Protein AF-A0AAN8EN73-F1 (afdb_monomer_lite)

Secondary structure (DSSP, 8-state):
-EEEE-S-TT----S-SSS-EEEE---TTS-HHHHHHHHTHHHHS-TT-THHHHHHHHHHHHHHHHHHHHHHH-HHHHHHHHHT--S-EEEESSS-HHHHHHHHHT---EEEEESSSPPHHHHHHHT----TTT---TT----S---HHHHHHHHHHHHHHHHHHHHHHHHHHHHHHHHHGGGPPPHHHHHHT-S-EEE---GGGS------TTEEE-TTTT-PPPPPPPHHHHHHHTTSS-EEEE--TTTS-GGGS-HHHHHHHHHHHHT-TT-EEEE----SSHHHHH-PPP--TTHHHHSHHHHHHHHHHHH-HHHHHHHHHHHHHHHT-SS-HHHHHHHHHHHHHHH---GGGS-GGGGS-HHHHTTHHHHHHHHHHHHHHHHHHHHHHHHHHHHHHHGGGS---

Radius of gyration: 27.82 Å; chains: 1; bounding box: 95×46×91 Å

InterPro domains:
  IPR002213 UDP-glucuronosyl/UDP-glucosyltransferase [PF00201] (57-254)
  IPR002213 UDP-glucuronosyl/UDP-glucosyltransferase [PF00201] (291-402)
  IPR050271 UDP-glycosyltransferase [PTHR48043] (38-275)

Organism: Trichostrongylus colubriformis (NCBI:txid6319)

pLDDT: mean 83.69, std 13.77, range [26.59, 97.12]

Structure (mmCIF, N/CA/C/O backbone):
data_AF-A0AAN8EN73-F1
#
_entry.id   AF-A0AAN8EN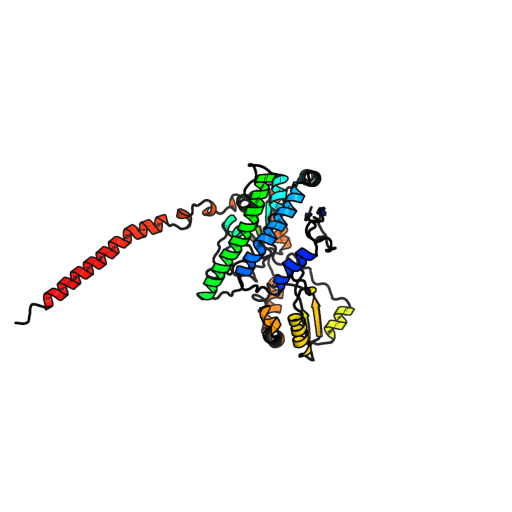73-F1
#
loop_
_atom_site.group_PDB
_atom_site.id
_atom_site.type_symbol
_atom_site.label_atom_id
_atom_site.label_alt_id
_atom_site.label_comp_id
_atom_site.label_asym_id
_atom_site.label_entity_id
_atom_site.label_seq_id
_atom_site.pdbx_PDB_ins_code
_atom_site.Cartn_x
_atom_site.Cartn_y
_atom_site.Cartn_z
_atom_site.occupancy
_atom_site.B_iso_or_equiv
_atom_site.auth_seq_id
_atom_site.auth_comp_id
_atom_site.auth_asym_id
_atom_site.auth_atom_id
_atom_site.pdbx_PDB_model_num
ATOM 1 N N . VAL A 1 1 ? -21.577 -3.015 -6.315 1.00 92.12 1 VAL A N 1
ATOM 2 C CA . VAL A 1 1 ? -21.619 -1.679 -6.966 1.00 92.12 1 VAL A CA 1
ATOM 3 C C . VAL A 1 1 ? -20.257 -1.025 -6.791 1.00 92.12 1 VAL A C 1
ATOM 5 O O . VAL A 1 1 ? -19.599 -1.337 -5.809 1.00 92.12 1 VAL A O 1
ATOM 8 N N . THR A 1 2 ? -19.805 -0.181 -7.719 1.00 93.00 2 THR A N 1
ATOM 9 C CA . THR A 1 2 ? -18.549 0.577 -7.584 1.00 93.00 2 THR A CA 1
ATOM 10 C C . THR A 1 2 ? -18.847 2.066 -7.656 1.00 93.00 2 THR A C 1
ATOM 12 O O . THR A 1 2 ? -19.291 2.544 -8.697 1.00 93.00 2 THR A O 1
ATOM 15 N N . LEU A 1 3 ? -18.600 2.787 -6.563 1.00 92.56 3 LEU A N 1
ATOM 16 C CA . LEU A 1 3 ? -18.582 4.246 -6.571 1.00 92.56 3 LEU A CA 1
ATOM 17 C C . LEU A 1 3 ? -17.258 4.713 -7.178 1.00 92.56 3 LEU A C 1
ATOM 19 O O . LEU A 1 3 ? -16.193 4.314 -6.710 1.00 92.56 3 LEU A O 1
ATOM 23 N N . GLN A 1 4 ? -17.325 5.541 -8.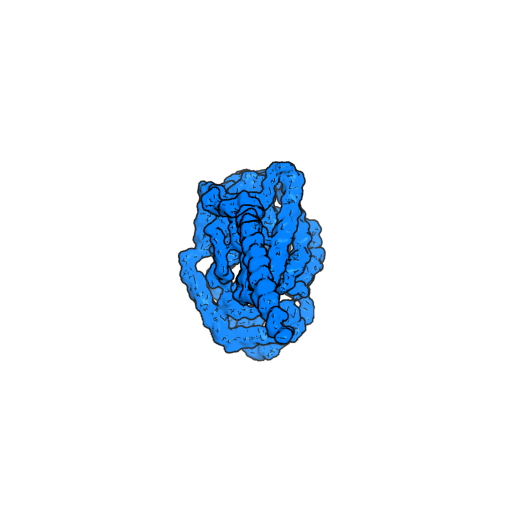215 1.00 89.31 4 GLN A N 1
ATOM 24 C CA . GLN A 1 4 ? -16.145 6.055 -8.902 1.00 89.31 4 GLN A CA 1
ATOM 25 C C . GLN A 1 4 ? -16.243 7.581 -9.056 1.00 89.31 4 GLN A C 1
ATOM 27 O O . GLN A 1 4 ? -16.896 8.069 -9.982 1.00 89.31 4 GLN A O 1
ATOM 32 N N . PRO A 1 5 ? -15.574 8.345 -8.179 1.00 85.88 5 PRO A N 1
ATOM 33 C CA . PRO A 1 5 ? -15.431 9.786 -8.343 1.00 85.88 5 PRO A CA 1
ATOM 34 C C . PRO A 1 5 ? -14.629 10.101 -9.619 1.00 85.88 5 PRO A C 1
ATOM 36 O O . PRO A 1 5 ? -13.546 9.552 -9.843 1.00 85.88 5 PRO A O 1
ATOM 39 N N . VAL A 1 6 ? -15.150 10.976 -10.481 1.00 80.88 6 VAL A N 1
ATOM 40 C CA . VAL A 1 6 ? -14.504 11.360 -11.743 1.00 80.88 6 VAL A CA 1
ATOM 41 C C . VAL A 1 6 ? -13.543 12.518 -11.482 1.00 80.88 6 VAL A C 1
ATOM 43 O O . VAL A 1 6 ? -13.940 13.678 -11.415 1.00 80.88 6 VAL A O 1
ATOM 46 N N . ILE A 1 7 ? -12.258 12.189 -11.345 1.00 72.94 7 ILE A N 1
ATOM 47 C CA . ILE A 1 7 ? -11.173 13.172 -11.164 1.00 72.94 7 ILE A CA 1
ATOM 48 C C . ILE A 1 7 ? -10.628 13.647 -12.520 1.00 72.94 7 ILE A C 1
ATOM 50 O O . ILE A 1 7 ? -10.293 14.815 -12.692 1.00 72.94 7 ILE A O 1
ATOM 54 N N . ASP A 1 8 ? -10.534 12.745 -13.501 1.00 73.44 8 ASP A N 1
ATOM 55 C CA . ASP A 1 8 ? -10.052 13.056 -14.848 1.00 73.44 8 ASP A CA 1
ATOM 56 C C . ASP A 1 8 ? -11.089 12.648 -15.899 1.00 73.44 8 ASP A C 1
ATOM 58 O O . ASP A 1 8 ? -11.169 11.465 -16.245 1.00 73.44 8 ASP A O 1
ATOM 62 N N . PRO A 1 9 ? -11.860 13.599 -16.450 1.0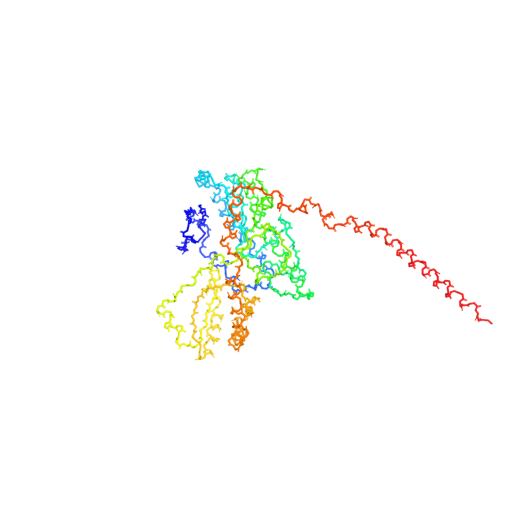0 72.38 9 PRO A N 1
ATOM 63 C CA . PRO A 1 9 ? -12.876 13.281 -17.446 1.00 72.38 9 PRO A CA 1
ATOM 64 C C . PRO A 1 9 ? -12.281 12.798 -18.779 1.00 72.38 9 PRO A C 1
ATOM 66 O O . PRO A 1 9 ? -13.015 12.291 -19.621 1.00 72.38 9 PRO A O 1
ATOM 69 N N . SER A 1 10 ? -10.965 12.931 -19.006 1.00 73.38 10 SER A N 1
ATOM 70 C CA . SER A 1 10 ? -10.326 12.440 -20.235 1.00 73.38 10 SER A CA 1
ATOM 71 C C . SER A 1 10 ? -10.054 10.933 -20.235 1.00 73.38 10 SER A C 1
ATOM 73 O O . SER A 1 10 ? -9.731 10.363 -21.280 1.00 73.38 10 SER A O 1
ATOM 75 N N . LEU A 1 11 ? -10.205 10.265 -19.089 1.00 72.00 11 LEU A N 1
ATOM 76 C CA . LEU A 1 11 ? -10.076 8.817 -18.990 1.00 72.00 11 LEU A CA 1
ATOM 77 C C . LEU A 1 11 ? -11.394 8.139 -19.388 1.00 72.00 11 LEU A C 1
ATOM 79 O O . LEU A 1 11 ? -12.349 8.105 -18.625 1.00 72.00 11 LEU A O 1
ATOM 83 N N . ALA A 1 12 ? -11.420 7.528 -20.574 1.00 70.31 12 ALA A N 1
ATOM 84 C CA . ALA A 1 12 ? -12.607 6.862 -21.127 1.00 70.31 12 ALA A CA 1
ATOM 85 C C . ALA A 1 12 ? -12.918 5.472 -20.523 1.00 70.31 12 ALA A C 1
ATOM 87 O O . ALA A 1 12 ? -13.807 4.773 -21.003 1.00 70.31 12 ALA A O 1
ATOM 88 N N . THR A 1 13 ? -12.164 5.024 -19.516 1.00 77.94 13 THR A N 1
ATOM 89 C CA . THR A 1 13 ? -12.342 3.705 -18.892 1.00 77.94 13 THR A CA 1
ATOM 90 C C . THR A 1 13 ? -12.980 3.833 -17.515 1.00 77.94 13 THR A C 1
ATOM 92 O O . THR A 1 13 ? -12.572 4.657 -16.700 1.00 77.94 13 THR A O 1
ATOM 95 N N . ASN A 1 14 ? -13.948 2.967 -17.231 1.00 77.56 14 ASN A N 1
ATOM 96 C CA . ASN A 1 14 ? -14.541 2.803 -15.903 1.00 77.56 14 ASN A CA 1
ATOM 97 C C . ASN A 1 14 ? -13.762 1.796 -15.028 1.00 77.56 14 ASN A C 1
ATOM 99 O O . ASN A 1 14 ? -14.129 1.553 -13.884 1.00 77.56 14 ASN A O 1
ATOM 103 N N . GLY A 1 15 ? -12.699 1.177 -15.563 1.00 79.44 15 GLY A N 1
ATOM 104 C CA . GLY A 1 15 ? -11.814 0.269 -14.827 1.00 79.44 15 GLY A CA 1
ATOM 105 C C . GLY A 1 15 ? -12.417 -1.088 -14.439 1.00 79.44 15 GLY A C 1
ATOM 106 O O . GLY A 1 15 ? -11.737 -1.876 -13.788 1.00 79.44 15 GLY A O 1
ATOM 107 N N . THR A 1 16 ? -13.656 -1.401 -14.837 1.00 84.00 16 THR A N 1
ATOM 108 C CA . THR A 1 16 ? -14.363 -2.625 -14.425 1.00 84.00 16 THR A CA 1
ATOM 109 C C . THR A 1 16 ? -15.296 -3.145 -15.515 1.00 84.00 16 THR A C 1
ATOM 111 O O . THR A 1 16 ? -15.926 -2.390 -16.247 1.00 84.00 16 THR A O 1
ATOM 114 N N . THR A 1 17 ? -15.403 -4.470 -15.612 1.00 83.56 17 THR A N 1
ATOM 115 C CA . THR A 1 17 ? -16.359 -5.164 -16.498 1.00 83.56 17 THR A CA 1
ATOM 116 C C . THR A 1 17 ? -17.428 -5.935 -15.729 1.00 83.56 17 THR A C 1
ATOM 118 O O . THR A 1 17 ? -18.342 -6.479 -16.338 1.00 83.56 17 THR A O 1
ATOM 121 N N . LYS A 1 18 ? -17.306 -6.014 -14.397 1.00 85.88 18 LYS A N 1
ATOM 122 C CA . LYS A 1 18 ? -18.127 -6.893 -13.551 1.00 85.88 18 LYS A CA 1
ATOM 123 C C . LYS A 1 18 ? -19.081 -6.147 -12.627 1.00 85.88 18 LYS A C 1
ATOM 125 O O . LYS A 1 18 ? -20.060 -6.734 -12.184 1.00 85.88 18 LYS A O 1
ATOM 130 N N . SER A 1 19 ? -18.796 -4.889 -12.293 1.00 90.00 19 SER A N 1
ATOM 131 C CA . SER A 1 19 ? -19.612 -4.125 -11.348 1.00 90.00 19 SER A CA 1
ATOM 132 C C . SER A 1 19 ? -20.453 -3.067 -12.053 1.00 90.00 19 SER A C 1
ATOM 134 O O . SER A 1 19 ? -20.006 -2.418 -12.997 1.00 90.00 19 SER A O 1
ATOM 136 N N . ARG A 1 20 ? -21.676 -2.856 -11.550 1.00 92.50 20 ARG A N 1
ATOM 137 C CA . ARG A 1 20 ? -22.440 -1.640 -11.846 1.00 92.50 20 ARG A CA 1
ATOM 138 C C . ARG A 1 20 ? -21.713 -0.450 -11.230 1.00 92.50 20 ARG A C 1
ATOM 140 O O . ARG A 1 20 ? -21.440 -0.461 -10.026 1.00 92.50 20 ARG A O 1
ATOM 147 N N . VAL A 1 21 ? -21.421 0.547 -12.056 1.00 91.19 21 VAL A N 1
ATOM 148 C CA . VAL A 1 21 ? -20.656 1.735 -11.671 1.00 91.19 21 VAL A CA 1
ATOM 149 C C . VAL A 1 21 ? -21.606 2.897 -11.407 1.00 91.19 21 VAL A C 1
ATOM 151 O O . VAL A 1 21 ? -22.506 3.151 -12.204 1.00 91.19 21 VAL A O 1
ATOM 154 N N . ILE A 1 22 ? -21.388 3.598 -10.299 1.00 89.69 22 ILE A N 1
ATOM 155 C CA . ILE A 1 22 ? -21.974 4.906 -10.010 1.00 89.69 22 ILE A CA 1
ATOM 156 C C . ILE A 1 22 ? -20.836 5.911 -10.171 1.00 89.69 22 ILE A C 1
ATOM 158 O O . ILE A 1 22 ? -19.957 6.000 -9.314 1.00 89.69 22 ILE A O 1
ATOM 162 N N . GLN A 1 23 ? -20.806 6.600 -11.310 1.00 86.06 23 GLN A N 1
ATOM 163 C CA . GLN A 1 23 ? -19.838 7.665 -11.554 1.00 86.06 23 GLN A CA 1
ATOM 164 C C . GLN A 1 23 ? -20.419 8.995 -11.086 1.00 86.06 23 GLN A C 1
ATOM 166 O O . GLN A 1 23 ? -21.570 9.301 -11.388 1.00 86.06 23 GLN A O 1
ATOM 171 N N . HIS A 1 24 ? -19.624 9.774 -10.358 1.00 81.69 24 HIS A N 1
ATOM 172 C CA . HIS A 1 24 ? -20.026 11.092 -9.876 1.00 81.69 24 HIS A CA 1
ATOM 173 C C . HIS A 1 24 ? -18.900 12.104 -10.114 1.00 81.69 24 HIS A C 1
ATOM 175 O O . HIS A 1 24 ? -17.740 11.810 -9.825 1.00 81.69 24 HIS A O 1
ATOM 181 N N . GLY A 1 25 ? -19.226 13.262 -10.689 1.00 75.75 25 GLY A N 1
ATOM 182 C CA . GLY A 1 25 ? -18.271 14.247 -11.211 1.00 75.75 25 GLY A CA 1
ATOM 183 C C . GLY A 1 25 ? -18.455 14.502 -12.720 1.00 75.75 25 GLY A C 1
ATOM 184 O O . GLY A 1 25 ? -19.419 14.011 -13.309 1.00 75.75 25 GLY A O 1
ATOM 185 N N . PRO A 1 26 ? -17.547 15.252 -13.374 1.00 67.50 26 PRO A N 1
ATOM 186 C CA . PRO A 1 26 ? -16.246 15.690 -12.872 1.00 67.50 26 PRO A CA 1
ATOM 187 C C . PRO A 1 26 ? -16.331 16.836 -11.860 1.00 67.50 26 PRO A C 1
ATOM 189 O O . PRO A 1 26 ? -17.122 17.760 -12.021 1.00 67.50 26 PRO A O 1
ATOM 192 N N . PHE A 1 27 ? -15.468 16.807 -10.846 1.00 67.31 27 PHE A N 1
ATOM 193 C CA . PHE A 1 27 ? -15.299 17.924 -9.912 1.00 67.31 27 PHE A CA 1
ATOM 194 C C . PHE A 1 27 ? -14.371 18.955 -10.570 1.00 67.31 27 PHE A C 1
ATOM 196 O O . PHE A 1 27 ? -13.152 18.791 -10.611 1.00 67.31 27 PHE A O 1
ATOM 203 N N . SER A 1 28 ? -14.962 19.961 -11.213 1.00 51.81 28 SER A N 1
ATOM 204 C CA . SER A 1 28 ? -14.321 20.827 -12.215 1.00 51.81 28 SER A CA 1
ATOM 205 C C . SER A 1 28 ? -13.291 21.841 -11.694 1.00 51.81 28 SER A C 1
ATOM 207 O O . SER A 1 28 ? -12.748 22.595 -12.497 1.00 51.81 28 SER A O 1
ATOM 209 N N . ASP A 1 29 ? -12.970 21.867 -10.400 1.00 51.47 29 ASP A N 1
ATOM 210 C CA . ASP A 1 29 ? -12.167 22.950 -9.802 1.00 51.47 29 ASP A CA 1
ATOM 211 C C . ASP A 1 29 ? -10.642 22.830 -9.979 1.00 51.47 29 ASP A C 1
ATOM 213 O O . ASP A 1 29 ? -9.888 23.680 -9.506 1.00 51.47 29 ASP A O 1
ATOM 217 N N . SER A 1 30 ? -10.143 21.827 -10.711 1.00 45.41 30 SER A N 1
ATOM 218 C CA . SER A 1 30 ? -8.726 21.765 -11.094 1.00 45.41 30 SER A CA 1
ATOM 219 C C . SER A 1 30 ? -8.570 21.923 -12.603 1.00 45.41 30 SER A C 1
ATOM 221 O O . SER A 1 30 ? -8.766 20.995 -13.389 1.00 45.41 30 SER A O 1
ATOM 223 N N . SER A 1 31 ? -8.207 23.132 -13.035 1.00 41.72 31 SER A N 1
ATOM 224 C CA . SER A 1 31 ? -7.817 23.358 -14.424 1.00 41.72 31 SER A CA 1
ATOM 225 C C . SER A 1 31 ? -6.715 22.356 -14.806 1.00 41.72 31 SER A C 1
ATOM 227 O O . SER A 1 31 ? -5.767 22.121 -14.054 1.00 41.72 31 SER A O 1
ATOM 229 N N . ARG A 1 32 ? -6.824 21.744 -15.987 1.00 48.56 32 ARG A N 1
ATOM 230 C CA . ARG A 1 32 ? -5.854 20.766 -16.520 1.00 48.56 32 ARG A CA 1
ATOM 231 C C . ARG A 1 32 ? -4.403 21.289 -16.490 1.00 48.56 32 ARG A C 1
ATOM 233 O O . ARG A 1 32 ? -3.459 20.507 -16.439 1.00 48.56 32 ARG A O 1
ATOM 240 N N . THR A 1 33 ? -4.246 22.612 -16.513 1.00 45.00 33 THR A N 1
ATOM 241 C CA . THR A 1 33 ? -3.004 23.381 -16.379 1.00 45.00 33 THR A CA 1
ATOM 242 C C . THR A 1 33 ? -2.373 23.299 -14.988 1.00 45.00 33 THR A C 1
ATOM 244 O O . THR A 1 33 ? -1.202 22.937 -14.916 1.00 45.00 33 THR A O 1
ATOM 247 N N . THR A 1 34 ? -3.125 23.519 -13.900 1.00 48.88 34 THR A N 1
ATOM 248 C CA . THR A 1 34 ? -2.594 23.381 -12.526 1.00 48.88 34 THR A CA 1
ATOM 249 C C . THR A 1 34 ? -2.116 21.952 -12.273 1.00 48.88 34 THR A C 1
ATOM 251 O O . THR A 1 34 ? -0.984 21.739 -11.853 1.00 48.88 34 THR A O 1
ATOM 254 N N . ARG A 1 35 ? -2.903 20.953 -12.699 1.00 58.97 35 ARG A N 1
ATOM 255 C CA . ARG A 1 35 ? -2.526 19.537 -12.572 1.00 58.97 35 ARG A CA 1
ATOM 256 C C . ARG A 1 35 ? -1.270 19.169 -13.370 1.00 58.97 35 ARG A C 1
ATOM 258 O O . ARG A 1 35 ? -0.511 18.312 -12.938 1.00 58.97 35 ARG A O 1
ATOM 265 N N . ASN A 1 36 ? -1.033 19.774 -14.534 1.00 60.25 36 ASN A N 1
ATOM 266 C CA . ASN A 1 36 ? 0.176 19.492 -15.313 1.00 60.25 36 ASN A CA 1
ATOM 267 C C . ASN A 1 36 ? 1.429 20.100 -14.674 1.00 60.25 36 ASN A C 1
ATOM 269 O O . ASN A 1 36 ? 2.474 19.448 -14.684 1.00 60.25 36 ASN A O 1
ATOM 273 N N . ASP A 1 37 ? 1.334 21.307 -14.114 1.00 62.38 37 ASP A N 1
ATOM 274 C CA . ASP A 1 37 ? 2.450 21.946 -13.413 1.00 62.38 37 ASP A CA 1
ATOM 275 C C . ASP A 1 37 ? 2.797 21.214 -12.111 1.00 62.38 37 ASP A C 1
ATOM 277 O O . ASP A 1 37 ? 3.972 20.913 -11.889 1.00 62.38 37 ASP A O 1
ATOM 281 N N . ASP A 1 38 ? 1.791 20.779 -11.348 1.00 65.56 38 ASP A N 1
ATOM 282 C CA . ASP A 1 38 ? 1.969 19.967 -10.135 1.00 65.56 38 ASP A CA 1
ATOM 283 C C . ASP A 1 38 ? 2.585 18.584 -10.422 1.00 65.56 38 ASP A C 1
ATOM 285 O O . ASP A 1 38 ? 3.206 17.966 -9.555 1.00 65.56 38 ASP A O 1
ATOM 289 N N . MET A 1 39 ? 2.445 18.079 -11.656 1.00 71.50 39 MET A N 1
ATOM 290 C CA . MET A 1 39 ? 2.960 16.769 -12.075 1.00 71.50 39 MET A CA 1
ATOM 291 C C . MET A 1 39 ? 4.323 16.828 -12.777 1.00 71.50 39 MET A C 1
ATOM 293 O O . MET A 1 39 ? 4.965 15.785 -12.919 1.00 71.50 39 MET A O 1
ATOM 297 N N . LYS A 1 40 ? 4.829 18.008 -13.166 1.00 72.00 40 LYS A N 1
ATOM 298 C CA . LYS A 1 40 ? 6.200 18.163 -13.703 1.00 72.00 40 LYS A CA 1
ATOM 299 C C . LYS A 1 40 ? 7.286 17.613 -12.760 1.00 72.00 40 LYS A C 1
ATOM 301 O O . LYS A 1 40 ? 8.171 16.908 -13.260 1.00 72.00 40 LYS A O 1
ATOM 306 N N . PRO A 1 41 ? 7.216 17.828 -11.428 1.00 79.75 41 PRO A N 1
ATOM 307 C CA . PRO A 1 41 ? 8.167 17.253 -10.479 1.00 79.75 41 PRO A CA 1
ATOM 308 C C . PRO A 1 41 ? 8.279 15.726 -10.550 1.00 79.75 41 PRO A C 1
ATOM 310 O O . PRO A 1 41 ? 9.324 15.174 -10.227 1.00 79.75 41 PRO A O 1
ATOM 313 N N . ILE A 1 42 ? 7.272 15.001 -11.055 1.00 80.25 42 ILE A N 1
ATOM 314 C CA . ILE A 1 42 ? 7.355 13.537 -11.187 1.00 80.25 42 ILE A CA 1
ATOM 315 C C . ILE A 1 42 ? 8.557 13.104 -12.030 1.00 80.25 42 ILE A C 1
ATOM 317 O O . ILE A 1 42 ? 9.115 12.041 -11.767 1.00 80.25 42 ILE A O 1
ATOM 321 N N . TRP A 1 43 ? 8.991 13.881 -13.023 1.00 82.75 43 TRP A N 1
ATOM 322 C CA . TRP A 1 43 ? 10.143 13.512 -13.853 1.00 82.75 43 TRP A CA 1
ATOM 323 C C . TRP A 1 43 ? 11.488 13.929 -13.265 1.00 82.75 43 TRP A C 1
ATOM 325 O O . TRP A 1 43 ? 12.494 13.276 -13.539 1.00 82.75 43 TRP A O 1
ATOM 335 N N . THR A 1 44 ? 11.512 14.986 -12.460 1.00 81.06 44 THR A N 1
ATOM 336 C CA . THR A 1 44 ? 12.745 15.591 -11.941 1.00 81.06 44 THR A CA 1
ATOM 337 C C . THR A 1 44 ? 13.048 15.186 -10.502 1.00 81.06 44 THR A C 1
ATOM 339 O O . THR A 1 44 ? 14.202 15.233 -10.084 1.00 81.06 44 THR A O 1
ATOM 342 N N . THR A 1 45 ? 12.049 14.716 -9.760 1.00 78.69 45 THR A N 1
ATOM 343 C CA . THR A 1 45 ? 12.189 14.273 -8.376 1.00 78.69 45 THR A CA 1
ATOM 344 C C . THR A 1 45 ? 12.591 12.794 -8.302 1.00 78.69 45 THR A C 1
ATOM 346 O O . THR A 1 45 ? 11.968 11.902 -8.904 1.00 78.69 45 THR A O 1
ATOM 349 N N . GLY A 1 46 ? 13.659 12.527 -7.545 1.00 72.19 46 GLY A N 1
ATOM 350 C CA . GLY A 1 46 ? 14.211 11.190 -7.332 1.00 72.19 46 GLY A CA 1
ATOM 351 C C . GLY A 1 46 ? 13.344 10.346 -6.396 1.00 72.19 46 GLY A C 1
ATOM 352 O O . GLY A 1 46 ? 13.027 10.766 -5.284 1.00 72.19 46 GLY A O 1
ATOM 353 N N . ALA A 1 47 ? 12.985 9.137 -6.835 1.00 69.81 47 ALA A N 1
ATOM 354 C CA . ALA A 1 47 ? 12.206 8.190 -6.030 1.00 69.81 47 ALA A CA 1
ATOM 355 C C . ALA A 1 47 ? 12.995 7.628 -4.829 1.00 69.81 47 ALA A C 1
ATOM 357 O O . ALA A 1 47 ? 12.388 7.199 -3.859 1.00 69.81 47 ALA A O 1
ATOM 358 N N . ALA A 1 48 ? 14.330 7.679 -4.877 1.00 70.69 48 ALA A N 1
ATOM 359 C CA . ALA A 1 48 ? 15.211 7.260 -3.787 1.00 70.69 48 ALA A CA 1
ATOM 360 C C . ALA A 1 48 ? 15.363 8.315 -2.669 1.00 70.69 48 ALA A C 1
ATOM 362 O O . ALA A 1 48 ? 16.017 8.051 -1.665 1.00 70.69 48 ALA A O 1
ATOM 363 N N . ASN A 1 49 ? 14.758 9.502 -2.811 1.00 80.69 49 ASN A N 1
ATOM 364 C CA . ASN A 1 49 ? 14.771 10.524 -1.766 1.00 80.69 49 ASN A CA 1
ATOM 365 C C . ASN A 1 49 ? 13.459 10.476 -0.949 1.00 80.69 49 ASN A C 1
ATOM 367 O O . ASN A 1 49 ? 12.397 10.740 -1.515 1.00 80.69 49 ASN A O 1
ATOM 371 N N . PRO A 1 50 ? 13.498 10.205 0.370 1.00 80.25 50 PRO A N 1
ATOM 372 C CA . PRO A 1 50 ? 12.295 10.154 1.205 1.00 80.25 50 PRO A CA 1
ATOM 373 C C . PRO A 1 50 ? 11.556 11.501 1.292 1.00 80.25 50 PRO A C 1
ATOM 375 O O . PRO A 1 50 ? 10.331 11.519 1.412 1.00 80.25 50 PRO A O 1
ATOM 378 N N . MET A 1 51 ? 12.252 12.635 1.142 1.00 83.50 51 MET A N 1
ATOM 379 C CA . MET A 1 51 ? 11.619 13.964 1.119 1.00 83.50 51 MET A CA 1
ATOM 380 C C . MET A 1 51 ? 10.690 14.148 -0.081 1.00 83.50 51 MET A C 1
ATOM 382 O O . MET A 1 51 ? 9.749 14.936 -0.022 1.00 83.50 51 MET A O 1
ATOM 386 N N . SER A 1 52 ? 10.912 13.392 -1.156 1.00 80.25 52 SER A N 1
ATOM 387 C CA . SER A 1 52 ? 10.036 13.383 -2.323 1.00 80.25 52 SER A CA 1
ATOM 388 C C . SER A 1 52 ? 8.609 12.992 -1.965 1.00 80.25 52 SER A C 1
ATOM 390 O O . SER A 1 52 ? 7.679 13.579 -2.501 1.00 80.25 52 SER A O 1
ATOM 392 N N . ILE A 1 53 ? 8.430 12.045 -1.039 1.00 79.19 53 ILE A N 1
ATOM 393 C CA . ILE A 1 53 ? 7.112 11.584 -0.580 1.00 79.19 53 ILE A CA 1
ATOM 394 C C . ILE A 1 53 ? 6.409 12.707 0.190 1.00 79.19 53 ILE A C 1
ATOM 396 O O . ILE A 1 53 ? 5.245 13.005 -0.065 1.00 79.19 53 ILE A O 1
ATOM 400 N N . VAL A 1 54 ? 7.149 13.368 1.085 1.00 83.81 54 VAL A N 1
ATOM 401 C CA . VAL A 1 54 ? 6.664 14.471 1.928 1.00 83.81 54 VAL A CA 1
ATOM 402 C C . VAL A 1 54 ? 6.149 15.638 1.079 1.00 83.81 54 VAL A C 1
ATOM 404 O O . VAL A 1 54 ? 5.105 16.206 1.389 1.00 83.81 54 VAL A O 1
ATOM 407 N N . MET A 1 55 ? 6.827 15.958 -0.028 1.00 82.56 55 MET A N 1
ATOM 408 C CA . MET A 1 55 ? 6.429 17.055 -0.921 1.00 82.56 55 MET A CA 1
ATOM 409 C C . MET A 1 55 ? 5.051 16.856 -1.577 1.00 82.56 55 MET A C 1
ATOM 411 O O . MET A 1 55 ? 4.388 17.845 -1.879 1.00 82.56 55 MET A O 1
ATOM 415 N N . PHE A 1 56 ? 4.590 15.615 -1.775 1.00 80.31 56 PHE A N 1
ATOM 416 C CA . PHE A 1 56 ? 3.279 15.346 -2.385 1.00 80.31 56 PHE A CA 1
ATOM 417 C C . PHE A 1 56 ? 2.117 15.338 -1.378 1.00 80.31 56 PHE A C 1
ATOM 419 O O . PHE A 1 56 ? 0.961 15.350 -1.799 1.00 80.31 56 PHE A O 1
ATOM 426 N N . VAL A 1 57 ? 2.387 15.344 -0.066 1.00 87.81 57 VAL A N 1
ATOM 427 C CA . VAL A 1 57 ? 1.343 15.237 0.972 1.00 87.81 57 VAL A CA 1
ATOM 428 C C . VAL A 1 57 ? 0.292 16.344 0.870 1.00 87.81 57 VAL A C 1
ATOM 430 O O . VAL A 1 57 ? -0.890 16.000 0.825 1.00 87.81 57 VAL A O 1
ATOM 433 N N . PRO A 1 58 ? 0.650 17.644 0.772 1.00 88.12 58 PRO A N 1
ATOM 434 C CA . PRO A 1 58 ? -0.353 18.706 0.698 1.00 88.12 58 PRO A CA 1
ATOM 435 C C . PRO A 1 58 ? -1.244 18.581 -0.540 1.00 88.12 58 PRO A C 1
ATOM 437 O O . PRO A 1 58 ? -2.449 18.784 -0.447 1.00 88.12 58 PRO A O 1
ATOM 440 N N . MET A 1 59 ? -0.662 18.188 -1.679 1.00 84.94 59 MET A N 1
ATOM 441 C CA . MET A 1 59 ? -1.394 17.989 -2.932 1.00 84.94 59 MET A CA 1
ATOM 442 C C . MET A 1 59 ? -2.418 16.853 -2.808 1.00 84.94 59 MET A C 1
ATOM 444 O O . MET A 1 59 ? -3.581 17.025 -3.168 1.00 84.94 59 MET A O 1
ATOM 448 N N . ILE A 1 60 ? -2.000 15.692 -2.293 1.00 86.38 60 ILE A N 1
ATOM 449 C CA . ILE A 1 60 ? -2.895 14.539 -2.123 1.00 86.38 60 ILE A CA 1
ATOM 450 C C . ILE A 1 60 ? -3.979 14.845 -1.088 1.00 86.38 60 ILE A C 1
ATOM 452 O O . ILE A 1 60 ? -5.142 14.522 -1.323 1.00 86.38 60 ILE A O 1
ATOM 456 N N . ALA A 1 61 ? -3.628 15.498 0.023 1.00 90.25 61 ALA A N 1
ATOM 457 C CA . ALA A 1 61 ? -4.586 15.894 1.048 1.00 90.25 61 ALA A CA 1
ATOM 458 C C . ALA A 1 61 ? -5.637 16.874 0.499 1.00 90.25 61 ALA A C 1
ATOM 460 O O . ALA A 1 61 ? -6.827 16.625 0.662 1.00 90.25 61 ALA A O 1
ATOM 461 N N . ASP A 1 62 ? -5.224 17.933 -0.206 1.00 88.25 62 ASP A N 1
ATOM 462 C CA . ASP A 1 62 ? -6.136 18.910 -0.821 1.00 88.25 62 ASP A CA 1
ATOM 463 C C . ASP A 1 62 ? -7.077 18.251 -1.842 1.00 88.25 62 ASP A C 1
ATOM 465 O O . ASP A 1 62 ? -8.296 18.423 -1.773 1.00 88.25 62 ASP A O 1
ATOM 469 N N . MET A 1 63 ? -6.532 17.417 -2.736 1.00 85.81 63 MET A N 1
ATOM 470 C CA . MET A 1 63 ? -7.324 16.669 -3.716 1.00 85.81 63 MET A CA 1
ATOM 471 C C . MET A 1 63 ? -8.352 15.753 -3.034 1.00 85.81 63 MET A C 1
ATOM 473 O O . MET A 1 63 ? -9.506 15.684 -3.467 1.00 85.81 63 MET A O 1
ATOM 477 N N . SER A 1 64 ? -7.948 15.066 -1.964 1.00 90.00 64 SER A N 1
ATOM 478 C CA . SER A 1 64 ? -8.809 14.132 -1.232 1.00 90.00 64 SER A CA 1
ATOM 479 C C . SER A 1 64 ? -9.911 14.868 -0.464 1.00 90.00 64 SER A C 1
ATOM 481 O O . SER A 1 64 ? -11.073 14.474 -0.539 1.00 90.00 64 SER A O 1
ATOM 483 N N . VAL A 1 65 ? -9.583 15.988 0.190 1.00 91.50 65 VAL A N 1
ATOM 484 C CA . VAL A 1 65 ? -10.541 16.853 0.901 1.00 91.50 65 VAL A CA 1
ATOM 485 C C . VAL A 1 65 ? -11.576 17.432 -0.061 1.00 91.50 65 VAL A C 1
ATOM 487 O O . VAL A 1 65 ? -12.773 17.335 0.211 1.00 91.50 65 VAL A O 1
ATOM 490 N N . LYS A 1 66 ? -11.155 17.984 -1.206 1.00 89.38 66 LYS A N 1
ATOM 491 C CA . LYS A 1 66 ? -12.076 18.538 -2.214 1.00 89.38 66 LYS A CA 1
ATOM 492 C C . LYS A 1 66 ? -13.014 17.471 -2.766 1.00 89.38 66 LYS A C 1
ATOM 494 O O . LYS A 1 66 ? -14.229 17.651 -2.758 1.00 89.38 66 LYS A O 1
ATOM 499 N N . THR A 1 67 ? -12.456 16.332 -3.177 1.00 89.19 67 THR A N 1
ATOM 500 C CA . THR A 1 67 ? -13.244 15.216 -3.720 1.00 89.19 67 THR A CA 1
ATOM 501 C C . THR A 1 67 ? -14.245 14.698 -2.688 1.00 89.19 67 THR A C 1
ATOM 503 O O . THR A 1 67 ? -15.423 14.540 -2.998 1.00 89.19 67 THR A O 1
ATOM 506 N N . MET A 1 68 ? -13.810 14.486 -1.442 1.00 91.44 68 MET A N 1
ATOM 507 C CA . MET A 1 68 ? -14.696 14.023 -0.376 1.00 91.44 68 MET A CA 1
ATOM 508 C C . MET A 1 68 ? -15.771 15.055 -0.026 1.00 91.44 68 MET A C 1
ATOM 510 O O . MET A 1 68 ? -16.912 14.672 0.202 1.00 91.44 68 MET A O 1
ATOM 514 N N . THR A 1 69 ? -15.449 16.351 -0.032 1.00 92.31 69 THR A N 1
ATOM 515 C CA . THR A 1 69 ? -16.429 17.424 0.208 1.00 92.31 69 THR A CA 1
ATOM 516 C C . THR A 1 69 ? -17.577 17.345 -0.790 1.00 92.31 69 THR A C 1
ATOM 518 O O . THR A 1 69 ? -18.731 17.283 -0.376 1.00 92.31 69 THR A O 1
ATOM 521 N N . HIS A 1 70 ? -17.270 17.258 -2.087 1.00 90.50 70 HIS A N 1
ATOM 522 C CA . HIS A 1 70 ? -18.304 17.139 -3.114 1.00 90.50 70 HIS A CA 1
ATOM 523 C C . HIS A 1 70 ? -19.163 15.879 -2.948 1.00 90.50 70 HIS A C 1
ATOM 525 O O . HIS A 1 70 ? -20.379 15.952 -3.091 1.00 90.50 70 HIS A O 1
ATOM 531 N N . LEU A 1 71 ? -18.551 14.738 -2.609 1.00 92.06 71 LEU A N 1
ATOM 532 C CA . LEU A 1 71 ? -19.283 13.487 -2.382 1.00 92.06 71 LEU A CA 1
ATOM 533 C C . LEU A 1 71 ? -20.195 13.550 -1.149 1.00 92.06 71 LEU A C 1
ATOM 535 O O . LEU A 1 71 ? -21.277 12.971 -1.168 1.00 92.06 71 LEU A O 1
ATOM 539 N N . LEU A 1 72 ? -19.761 14.221 -0.079 1.00 92.94 72 LEU A N 1
ATOM 540 C CA . LEU A 1 72 ? -20.541 14.358 1.154 1.00 92.94 72 LEU A CA 1
ATOM 541 C C . LEU A 1 72 ? -21.658 15.405 1.041 1.00 92.94 72 LEU A C 1
ATOM 543 O O . LEU A 1 72 ? -22.667 15.285 1.734 1.00 92.94 72 LEU A O 1
ATOM 547 N N . ASP A 1 73 ? -21.491 16.414 0.185 1.00 92.56 73 ASP A N 1
ATOM 548 C CA . ASP A 1 73 ? -22.505 17.445 -0.057 1.00 92.56 73 ASP A CA 1
ATOM 549 C C . ASP A 1 73 ? -23.629 16.966 -0.998 1.00 92.56 73 ASP A C 1
ATOM 551 O O . ASP A 1 73 ? -24.747 17.489 -0.936 1.00 92.56 73 ASP A O 1
ATOM 555 N N . ASP A 1 74 ? -23.383 15.937 -1.818 1.00 92.75 74 ASP A N 1
ATOM 556 C CA . ASP A 1 74 ? -24.411 15.318 -2.658 1.00 92.75 74 ASP A CA 1
ATOM 557 C C . ASP A 1 74 ? -25.318 14.366 -1.855 1.00 92.75 74 ASP A C 1
ATOM 559 O O . ASP A 1 74 ? -25.081 13.162 -1.711 1.00 92.75 74 ASP A O 1
ATOM 563 N N . LYS A 1 75 ? -26.432 14.917 -1.365 1.00 92.88 75 LYS A N 1
ATOM 564 C CA . LYS A 1 75 ? -27.465 14.154 -0.649 1.00 92.88 75 LYS A CA 1
ATOM 565 C C . LYS A 1 75 ? -28.106 13.064 -1.506 1.00 92.88 75 LYS A C 1
ATOM 567 O O . LYS A 1 75 ? -28.398 11.998 -0.972 1.00 92.88 75 LYS A O 1
ATOM 572 N N . GLN A 1 76 ? -28.311 13.309 -2.801 1.00 94.44 76 GLN A N 1
ATOM 573 C CA . GLN A 1 76 ? -28.958 12.346 -3.691 1.00 94.44 76 GLN A CA 1
ATOM 574 C C . GLN A 1 76 ? -28.072 11.111 -3.867 1.00 94.44 76 GLN A C 1
ATOM 576 O O . GLN A 1 76 ? -28.561 9.982 -3.790 1.00 94.44 76 GLN A O 1
ATOM 581 N N . LEU A 1 77 ? -26.763 11.316 -4.031 1.00 94.50 77 LEU A N 1
ATOM 582 C CA . LEU A 1 77 ? -25.786 10.233 -4.070 1.00 94.50 77 LEU A CA 1
ATOM 583 C C . LEU A 1 77 ? -25.780 9.436 -2.760 1.00 94.50 77 LEU A C 1
ATOM 585 O O . LEU A 1 77 ? -25.842 8.208 -2.789 1.00 94.50 77 LEU A O 1
ATOM 589 N N . LEU A 1 78 ? -25.721 10.108 -1.606 1.00 94.69 78 LEU A N 1
ATOM 590 C CA . LEU A 1 78 ? -25.704 9.424 -0.309 1.00 94.69 78 LEU A CA 1
ATOM 591 C C . LEU A 1 78 ? -27.000 8.646 -0.040 1.00 94.69 78 LEU A C 1
ATOM 593 O O . LEU A 1 78 ? -26.946 7.542 0.502 1.00 94.69 78 LEU A O 1
ATOM 597 N N . GLU A 1 79 ? -28.157 9.184 -0.424 1.00 95.75 79 GLU A N 1
ATOM 598 C CA . GLU A 1 79 ? -29.446 8.488 -0.339 1.00 95.75 79 GLU A CA 1
ATOM 599 C C . GLU A 1 79 ? -29.494 7.274 -1.268 1.00 95.75 79 GLU A C 1
ATOM 601 O O . GLU A 1 79 ? -29.898 6.193 -0.834 1.00 95.75 79 GLU A O 1
ATOM 606 N N . GLN A 1 80 ? -29.005 7.413 -2.505 1.00 95.31 80 GLN A N 1
ATOM 607 C CA . GLN A 1 80 ? -28.868 6.295 -3.434 1.00 95.31 80 GLN A CA 1
ATOM 608 C C . GLN A 1 80 ? -27.986 5.194 -2.833 1.00 95.31 80 GLN A C 1
ATOM 610 O O . GLN A 1 80 ? -28.389 4.036 -2.818 1.00 95.31 80 GLN A O 1
ATOM 615 N N . LEU A 1 81 ? -26.812 5.537 -2.296 1.00 95.56 81 LEU A N 1
ATOM 616 C CA . LEU A 1 81 ? -25.891 4.568 -1.695 1.00 95.56 81 LEU A CA 1
ATOM 617 C C . LEU A 1 81 ? -26.474 3.896 -0.442 1.00 95.56 81 LEU A C 1
ATOM 619 O O . LEU A 1 81 ? -26.268 2.701 -0.248 1.00 95.56 81 LEU A O 1
ATOM 623 N N . LYS A 1 82 ? -27.235 4.624 0.385 1.00 95.56 82 LYS A N 1
ATOM 624 C CA . LYS A 1 82 ? -27.968 4.044 1.527 1.00 95.56 82 LYS A CA 1
ATOM 625 C C . LYS A 1 82 ? -29.052 3.066 1.075 1.00 95.56 82 LYS A C 1
ATOM 627 O O . LYS A 1 82 ? -29.237 2.026 1.705 1.00 95.56 82 LYS A O 1
ATOM 632 N N . ALA A 1 83 ? -29.758 3.380 -0.012 1.00 96.06 83 ALA A N 1
ATOM 633 C CA . ALA A 1 83 ? -30.832 2.542 -0.542 1.00 96.06 83 ALA A CA 1
ATOM 634 C C . ALA A 1 83 ? -30.336 1.185 -1.073 1.00 96.06 83 ALA A C 1
ATOM 636 O O . ALA A 1 83 ? -31.105 0.225 -1.088 1.00 96.06 83 ALA A O 1
ATOM 637 N N . GLU A 1 84 ? -29.061 1.089 -1.458 1.00 94.56 84 GLU A N 1
ATOM 638 C CA . GLU A 1 84 ? -28.434 -0.149 -1.941 1.00 94.56 84 GLU A CA 1
ATOM 639 C C . GLU A 1 84 ? -28.246 -1.209 -0.844 1.00 94.56 84 GLU A C 1
ATOM 641 O O . GLU A 1 84 ? -28.136 -2.386 -1.176 1.00 94.56 84 GLU A O 1
ATOM 646 N N . LYS A 1 85 ? -28.228 -0.814 0.443 1.00 94.00 85 LYS A N 1
ATOM 647 C CA . LYS A 1 85 ? -28.109 -1.716 1.609 1.00 94.00 85 LYS A CA 1
ATOM 648 C C . LYS A 1 85 ? -26.958 -2.726 1.485 1.00 94.00 85 LYS A C 1
ATOM 650 O O . LYS A 1 85 ? -27.169 -3.932 1.527 1.00 94.00 85 LYS A O 1
ATOM 655 N N . PHE A 1 86 ? -25.737 -2.226 1.310 1.00 95.31 86 PHE A N 1
ATOM 656 C CA . PHE A 1 86 ? -24.549 -3.073 1.192 1.00 95.31 86 PHE A CA 1
ATOM 657 C C . PHE A 1 86 ? -24.259 -3.859 2.480 1.00 95.31 86 PHE A C 1
ATOM 659 O O . PHE A 1 86 ? -24.264 -3.274 3.559 1.00 95.31 86 PHE A O 1
ATOM 666 N N . ASP A 1 87 ? -23.911 -5.141 2.350 1.00 94.56 87 ASP A N 1
ATOM 667 C CA . ASP A 1 87 ? -23.470 -5.977 3.479 1.00 94.56 87 ASP A CA 1
ATOM 668 C C . ASP A 1 87 ? -21.996 -5.743 3.841 1.00 94.56 87 ASP A C 1
ATOM 670 O O . ASP A 1 87 ? -21.610 -5.818 5.006 1.00 94.56 87 ASP A O 1
ATOM 674 N N . VAL A 1 88 ? -21.163 -5.450 2.836 1.00 96.06 88 VAL A N 1
ATOM 675 C CA . VAL A 1 88 ? -19.717 -5.225 2.966 1.00 96.06 88 VAL A CA 1
ATOM 676 C C . VAL A 1 88 ? -19.232 -4.233 1.910 1.00 96.06 88 VAL A C 1
ATOM 678 O O . VAL A 1 88 ? -19.727 -4.217 0.778 1.00 96.06 88 VAL A O 1
ATOM 681 N N . ALA A 1 89 ? -18.231 -3.423 2.253 1.00 96.31 89 ALA A N 1
ATOM 682 C CA . ALA A 1 89 ? -17.532 -2.567 1.299 1.00 96.31 89 ALA A CA 1
ATOM 683 C C . ALA A 1 89 ? -16.030 -2.839 1.261 1.00 96.31 89 ALA A C 1
ATOM 685 O O . ALA A 1 89 ? -15.417 -3.186 2.266 1.00 96.31 89 ALA A O 1
ATOM 686 N N . ILE A 1 90 ? -15.436 -2.614 0.088 1.00 96.19 90 ILE A N 1
ATOM 687 C CA . ILE A 1 90 ? -13.987 -2.596 -0.110 1.00 96.19 90 ILE A CA 1
ATOM 688 C C . ILE A 1 90 ? -13.584 -1.155 -0.407 1.00 96.19 90 ILE A C 1
ATOM 690 O O . ILE A 1 90 ? -14.143 -0.546 -1.320 1.00 96.19 90 ILE A O 1
ATOM 694 N N . THR A 1 91 ? -12.621 -0.615 0.338 1.00 96.00 91 THR A N 1
ATOM 695 C CA . THR A 1 91 ? -12.128 0.758 0.145 1.00 96.00 91 THR A CA 1
ATOM 696 C C . THR A 1 91 ? -10.608 0.817 0.113 1.00 96.00 91 THR A C 1
ATOM 698 O O . THR A 1 91 ? -9.932 0.097 0.843 1.00 96.00 91 THR A O 1
ATOM 701 N N . GLU A 1 92 ? -10.070 1.709 -0.714 1.00 94.19 92 GLU A N 1
ATOM 702 C CA . GLU A 1 92 ? -8.638 2.006 -0.762 1.00 94.19 92 GLU A CA 1
ATOM 703 C C . GLU A 1 92 ? -8.188 2.740 0.517 1.00 94.19 92 GLU A C 1
ATOM 705 O O . GLU A 1 92 ? -8.928 3.561 1.068 1.00 94.19 92 GLU A O 1
ATOM 710 N N . LEU A 1 93 ? -6.972 2.442 0.984 1.00 95.69 93 LEU A N 1
ATOM 711 C CA . LEU A 1 93 ? -6.347 2.993 2.197 1.00 95.69 93 LEU A CA 1
ATOM 712 C C . LEU A 1 93 ? -5.190 3.958 1.873 1.00 95.69 93 LEU A C 1
ATOM 714 O O . LEU A 1 93 ? -4.204 4.059 2.614 1.00 95.69 93 LEU A O 1
ATOM 718 N N . PHE A 1 94 ? -5.315 4.655 0.744 1.00 91.31 94 PHE A N 1
ATOM 719 C CA . PHE A 1 94 ? -4.368 5.660 0.264 1.00 91.31 94 PHE A CA 1
ATOM 720 C C . PHE A 1 94 ? -4.908 7.089 0.423 1.00 91.31 94 PHE A C 1
ATOM 722 O O . PHE A 1 94 ? -4.245 7.919 1.040 1.00 91.31 94 PHE A O 1
ATOM 729 N N . ASP A 1 95 ? -6.103 7.371 -0.112 1.00 90.31 95 ASP A N 1
ATOM 730 C CA . ASP A 1 95 ? -6.759 8.692 -0.047 1.00 90.31 95 ASP A CA 1
ATOM 731 C C . ASP A 1 95 ? -7.828 8.804 1.058 1.00 90.31 95 ASP A C 1
ATOM 733 O O . ASP A 1 95 ? -8.219 9.906 1.435 1.00 90.31 95 ASP A O 1
ATOM 737 N N . PHE A 1 96 ? -8.275 7.662 1.596 1.00 94.62 96 PHE A N 1
ATOM 738 C CA . PHE A 1 96 ? -9.294 7.516 2.643 1.00 94.62 96 PHE A CA 1
ATOM 739 C C . PHE A 1 96 ? -10.678 8.106 2.310 1.00 94.62 96 PHE A C 1
ATOM 741 O O . PHE A 1 96 ? -11.551 8.141 3.179 1.00 94.62 96 PHE A O 1
ATOM 748 N N . ILE A 1 97 ? -10.930 8.496 1.056 1.00 93.62 97 ILE A N 1
ATOM 749 C CA . ILE A 1 97 ? -12.202 9.105 0.629 1.00 93.62 97 ILE A CA 1
ATOM 750 C C . ILE A 1 97 ? -13.354 8.115 0.819 1.00 93.62 97 ILE A C 1
ATOM 752 O O . ILE A 1 97 ? -14.421 8.470 1.324 1.00 93.62 97 ILE A O 1
ATOM 756 N N . GLY A 1 98 ? -13.130 6.853 0.441 1.00 94.50 98 GLY A N 1
ATOM 757 C CA . GLY A 1 98 ? -14.139 5.805 0.563 1.00 94.50 98 GLY A CA 1
ATOM 758 C C . GLY A 1 98 ? -14.575 5.577 2.011 1.00 94.50 98 GLY A C 1
ATOM 759 O O . GLY A 1 98 ? -15.766 5.425 2.251 1.00 94.50 98 GLY A O 1
ATOM 760 N N . ILE A 1 99 ? -13.662 5.667 2.987 1.00 95.56 99 ILE A N 1
ATOM 761 C CA . ILE A 1 99 ? -14.013 5.567 4.414 1.00 95.56 99 ILE A CA 1
ATOM 762 C C . ILE A 1 99 ? -15.006 6.664 4.809 1.00 95.56 99 ILE A C 1
ATOM 764 O O . ILE A 1 99 ? -16.000 6.372 5.467 1.00 95.56 99 ILE A O 1
ATOM 768 N N . GLY A 1 100 ? -14.779 7.906 4.373 1.00 94.31 100 GLY A N 1
ATOM 769 C CA . GLY A 1 100 ? -15.677 9.019 4.676 1.00 94.31 100 GLY A CA 1
ATOM 770 C C . GLY A 1 100 ? -17.088 8.827 4.119 1.00 94.31 100 GLY A C 1
ATOM 771 O O . GLY A 1 100 ? -18.072 9.061 4.820 1.00 94.31 100 GLY A O 1
ATOM 772 N N . VAL A 1 101 ? -17.199 8.338 2.880 1.00 95.19 101 VAL A N 1
ATOM 773 C CA . VAL A 1 101 ? -18.499 8.012 2.270 1.00 95.19 101 VAL A CA 1
ATOM 774 C C . VAL A 1 101 ? -19.186 6.868 3.019 1.00 95.19 101 VAL A C 1
ATOM 776 O O . VAL A 1 101 ? -20.382 6.948 3.295 1.00 95.19 101 VAL A O 1
ATOM 779 N N . LEU A 1 102 ? -18.440 5.821 3.380 1.00 95.62 102 LEU A N 1
ATOM 780 C CA . LEU A 1 102 ? -18.962 4.668 4.119 1.00 95.62 102 LEU A CA 1
ATOM 781 C C . LEU A 1 102 ? -19.460 5.057 5.519 1.00 95.62 102 LEU A C 1
ATOM 783 O O . LEU A 1 102 ? -20.542 4.628 5.922 1.00 95.62 102 LEU A O 1
ATOM 787 N N . GLU A 1 103 ? -18.738 5.940 6.212 1.00 94.06 103 GLU A N 1
ATOM 788 C CA . GLU A 1 103 ? -19.162 6.511 7.494 1.00 94.06 103 GLU A CA 1
ATOM 789 C C . GLU A 1 103 ? -20.460 7.321 7.338 1.00 94.06 103 GLU A C 1
ATOM 791 O O . GLU A 1 103 ? -21.390 7.157 8.129 1.00 94.06 103 GLU A O 1
ATOM 796 N N . ALA A 1 104 ? -20.579 8.134 6.281 1.00 93.56 104 ALA A N 1
ATOM 797 C CA . ALA A 1 104 ? -21.769 8.948 6.013 1.00 93.56 104 ALA A CA 1
ATOM 798 C C . ALA A 1 104 ? -23.027 8.118 5.688 1.00 93.56 104 ALA A C 1
ATOM 800 O O . ALA A 1 104 ? -24.155 8.534 5.998 1.00 93.56 104 ALA A O 1
ATOM 801 N N . ILE A 1 105 ? -22.856 6.939 5.076 1.00 94.69 105 ILE A N 1
ATOM 802 C CA . ILE A 1 105 ? -23.957 5.994 4.836 1.00 94.69 105 ILE A CA 1
ATOM 803 C C . ILE A 1 105 ? -24.210 5.037 6.007 1.00 94.69 105 ILE A C 1
ATOM 805 O O . ILE A 1 105 ? -25.242 4.372 6.018 1.00 94.69 105 ILE A O 1
ATOM 809 N N . GLY A 1 106 ? -23.328 5.015 7.010 1.00 93.00 106 GLY A N 1
ATOM 810 C CA . GLY A 1 106 ? -23.454 4.186 8.208 1.00 93.00 106 GLY A CA 1
ATOM 811 C C . GLY A 1 106 ? -23.008 2.732 8.029 1.00 93.00 106 GLY A C 1
ATOM 812 O O . GLY A 1 106 ? -23.400 1.887 8.833 1.00 93.00 106 GLY A O 1
ATOM 813 N N . LEU A 1 107 ? -22.202 2.418 7.007 1.00 93.94 107 LEU A N 1
ATOM 814 C CA . LEU A 1 107 ? -21.702 1.059 6.785 1.00 93.94 107 LEU A CA 1
ATOM 815 C C . LEU A 1 107 ? -20.419 0.816 7.586 1.00 93.94 107 LEU A C 1
ATOM 817 O O . LEU A 1 107 ? -19.389 1.426 7.315 1.00 93.94 107 LEU A O 1
ATOM 821 N N . LYS A 1 108 ? -20.474 -0.102 8.557 1.00 91.38 108 LYS A N 1
ATOM 822 C CA . LYS A 1 108 ? -19.337 -0.430 9.439 1.00 91.38 108 LYS A CA 1
ATOM 823 C C . LYS A 1 108 ? -18.543 -1.664 9.007 1.00 91.38 108 LYS A C 1
ATOM 825 O O . LYS A 1 108 ? -17.387 -1.795 9.395 1.00 91.38 108 LYS A O 1
ATOM 830 N N . ASN A 1 109 ? -19.134 -2.541 8.195 1.00 94.81 109 ASN A N 1
ATOM 831 C CA . ASN A 1 109 ? -18.452 -3.724 7.678 1.00 94.81 109 ASN A CA 1
ATOM 832 C C . ASN A 1 109 ? -17.574 -3.354 6.474 1.00 94.81 109 ASN A C 1
ATOM 834 O O . ASN A 1 109 ? -18.051 -3.237 5.340 1.00 94.81 109 ASN A O 1
ATOM 838 N N . ILE A 1 110 ? -16.294 -3.098 6.745 1.00 95.56 110 ILE A N 1
ATOM 839 C CA . ILE A 1 110 ? -15.351 -2.553 5.771 1.00 95.56 110 ILE A CA 1
ATOM 840 C C . ILE A 1 110 ? -14.119 -3.451 5.680 1.00 95.56 110 ILE A C 1
ATOM 842 O O . ILE A 1 110 ? -13.478 -3.779 6.679 1.00 95.56 110 ILE A O 1
ATOM 846 N N . VAL A 1 111 ? -13.750 -3.779 4.447 1.00 97.12 111 VAL A N 1
ATOM 847 C CA . VAL A 1 111 ? -12.473 -4.382 4.085 1.00 97.12 111 VAL A CA 1
ATOM 848 C C . VAL A 1 111 ? -11.586 -3.305 3.470 1.00 97.12 111 VAL A C 1
ATOM 850 O O . VAL A 1 111 ? -11.949 -2.641 2.497 1.00 97.12 111 VAL A O 1
ATOM 853 N N . GLY A 1 112 ? -10.404 -3.121 4.047 1.00 96.62 112 GLY A N 1
ATOM 854 C CA . GLY A 1 112 ? -9.410 -2.192 3.523 1.00 96.62 112 GLY A CA 1
ATOM 855 C C . GLY A 1 112 ? -8.637 -2.808 2.365 1.00 96.62 112 GLY A C 1
ATOM 856 O O . GLY A 1 112 ? -8.427 -4.019 2.330 1.00 96.62 112 GLY A O 1
ATOM 857 N N . ALA A 1 113 ? -8.170 -1.989 1.432 1.00 96.56 113 ALA A N 1
ATOM 858 C CA . ALA A 1 113 ? -7.311 -2.416 0.340 1.00 96.56 113 ALA A CA 1
ATOM 859 C C . ALA A 1 113 ? -6.145 -1.446 0.146 1.00 96.56 113 ALA A C 1
ATOM 861 O O . ALA A 1 113 ? -6.319 -0.238 0.246 1.00 96.56 113 ALA A O 1
ATOM 862 N N . HIS A 1 114 ? -4.975 -2.001 -0.158 1.00 94.31 114 HIS A N 1
ATOM 863 C CA . HIS A 1 114 ? -3.809 -1.295 -0.673 1.00 94.31 114 HIS A CA 1
ATOM 864 C C . HIS A 1 114 ? -3.528 -1.773 -2.095 1.00 94.31 114 HIS A C 1
ATOM 866 O O . HIS A 1 114 ? -3.279 -2.961 -2.330 1.00 94.31 114 HIS A O 1
ATOM 872 N N . SER A 1 115 ? -3.500 -0.838 -3.046 1.00 88.75 115 SER A N 1
ATOM 873 C CA . SER A 1 115 ? -3.128 -1.108 -4.447 1.00 88.75 115 SER A CA 1
ATOM 874 C C . SER A 1 115 ? -1.671 -1.572 -4.643 1.00 88.75 115 SER A C 1
ATOM 876 O O . SER A 1 115 ? -1.307 -2.031 -5.733 1.00 88.75 115 SER A O 1
ATOM 878 N N . SER A 1 116 ? -0.841 -1.478 -3.602 1.00 86.06 116 SER A N 1
ATOM 879 C CA . SER A 1 116 ? 0.560 -1.919 -3.547 1.00 86.06 116 SER A CA 1
ATOM 880 C C . SER A 1 116 ? 0.872 -2.583 -2.197 1.00 86.06 116 SER A C 1
ATOM 882 O O . SER A 1 116 ? -0.011 -3.204 -1.611 1.00 86.06 116 SER A O 1
ATOM 884 N N . ALA A 1 117 ? 2.111 -2.461 -1.700 1.00 87.38 117 ALA A N 1
ATOM 885 C CA . ALA A 1 117 ? 2.488 -2.881 -0.355 1.00 87.38 117 ALA A CA 1
ATOM 886 C C . ALA A 1 117 ? 1.701 -2.125 0.728 1.00 87.38 117 ALA A C 1
ATOM 888 O O . ALA A 1 117 ? 1.214 -1.018 0.502 1.00 87.38 117 ALA A O 1
ATOM 889 N N . ILE A 1 118 ? 1.584 -2.752 1.902 1.00 90.81 118 ILE A N 1
ATOM 890 C CA . ILE A 1 118 ? 0.951 -2.141 3.073 1.00 90.81 118 ILE A CA 1
ATOM 891 C C . ILE A 1 118 ? 1.788 -0.975 3.592 1.00 90.81 118 ILE A C 1
ATOM 893 O O . ILE A 1 118 ? 2.983 -1.118 3.859 1.00 90.81 118 ILE A O 1
ATOM 897 N N . VAL A 1 119 ? 1.131 0.159 3.785 1.00 92.06 119 VAL A N 1
ATOM 898 C CA . VAL A 1 119 ? 1.761 1.385 4.271 1.00 92.06 119 VAL A CA 1
ATOM 899 C C . VAL A 1 119 ? 1.770 1.423 5.807 1.00 92.06 119 VAL A C 1
ATOM 901 O O . VAL A 1 119 ? 0.923 0.827 6.475 1.00 92.06 119 VAL A O 1
ATOM 904 N N . GLU A 1 120 ? 2.753 2.115 6.372 1.00 92.31 120 GLU A N 1
ATOM 905 C CA . GLU A 1 120 ? 3.161 2.070 7.778 1.00 92.31 120 GLU A CA 1
ATOM 906 C C . GLU A 1 120 ? 2.064 2.529 8.750 1.00 92.31 120 GLU A C 1
ATOM 908 O O . GLU A 1 120 ? 1.906 1.930 9.812 1.00 92.31 120 GLU A O 1
ATOM 913 N N . GLY A 1 121 ? 1.263 3.537 8.393 1.00 92.75 121 GLY A N 1
ATOM 914 C CA . GLY A 1 121 ? 0.119 3.971 9.204 1.00 92.75 121 GLY A CA 1
ATOM 915 C C . GLY A 1 121 ? -0.944 2.881 9.321 1.00 92.75 121 GLY A C 1
ATOM 916 O O . GLY A 1 121 ? -1.367 2.541 10.424 1.00 92.75 121 GLY A O 1
ATOM 917 N N . THR A 1 122 ? -1.313 2.253 8.201 1.00 94.31 122 THR A N 1
ATOM 918 C CA . THR A 1 122 ? -2.213 1.090 8.202 1.00 94.31 122 THR A CA 1
ATOM 919 C C . THR A 1 122 ? -1.624 -0.070 8.996 1.00 94.31 122 THR A C 1
ATOM 921 O O . THR A 1 122 ? -2.335 -0.651 9.812 1.00 94.31 122 THR A O 1
ATOM 924 N N . ALA A 1 123 ? -0.343 -0.394 8.786 1.00 92.75 123 ALA A N 1
ATOM 925 C CA . ALA A 1 123 ? 0.332 -1.473 9.501 1.00 92.75 123 ALA A CA 1
ATOM 926 C C . ALA A 1 123 ? 0.275 -1.251 11.019 1.00 92.75 123 ALA A C 1
ATOM 928 O O . ALA A 1 123 ? -0.174 -2.130 11.748 1.00 92.75 123 ALA A O 1
ATOM 929 N N . SER A 1 124 ? 0.619 -0.051 11.489 1.00 91.75 124 SER A N 1
ATOM 930 C CA . SER A 1 124 ? 0.520 0.300 12.907 1.00 91.75 124 SER A CA 1
ATOM 931 C C . SER A 1 124 ? -0.917 0.236 13.425 1.00 91.75 124 SER A C 1
ATOM 933 O O . SER A 1 124 ? -1.152 -0.342 14.484 1.00 91.75 124 SER A O 1
ATOM 935 N N . ALA A 1 125 ? -1.892 0.750 12.666 1.00 92.25 125 ALA A N 1
ATOM 936 C CA . ALA A 1 125 ? -3.294 0.758 13.076 1.00 92.25 125 ALA A CA 1
ATOM 937 C C . ALA A 1 125 ? -3.847 -0.656 13.315 1.00 92.25 125 ALA A C 1
ATOM 939 O O . ALA A 1 125 ? -4.601 -0.867 14.265 1.00 92.25 125 ALA A O 1
ATOM 940 N N . ILE A 1 126 ? -3.449 -1.640 12.509 1.00 92.19 126 ILE A N 1
ATOM 941 C CA . ILE A 1 126 ? -3.875 -3.037 12.695 1.00 92.19 126 ILE A CA 1
ATOM 942 C C . ILE A 1 126 ? -2.945 -3.844 13.619 1.00 92.19 126 ILE A C 1
ATOM 944 O O . ILE A 1 126 ? -3.219 -5.013 13.877 1.00 92.19 126 ILE A O 1
ATOM 948 N N . GLY A 1 127 ? -1.862 -3.244 14.124 1.00 90.31 127 GLY A N 1
ATOM 949 C CA . GLY A 1 127 ? -0.871 -3.908 14.979 1.00 90.31 127 GLY A CA 1
ATOM 950 C C . GLY A 1 127 ? 0.120 -4.801 14.224 1.00 90.31 127 GLY A C 1
ATOM 951 O O . GLY A 1 127 ? 0.723 -5.692 14.820 1.00 90.31 127 GLY A O 1
ATOM 952 N N . ALA A 1 128 ? 0.276 -4.605 12.914 1.00 90.88 128 ALA A N 1
ATOM 953 C CA . ALA A 1 128 ? 1.288 -5.291 12.125 1.00 90.88 128 ALA A CA 1
ATOM 954 C C . ALA A 1 128 ? 2.684 -4.706 12.419 1.00 90.88 128 ALA A C 1
ATOM 956 O O . ALA A 1 128 ? 2.832 -3.491 12.582 1.00 90.88 128 ALA A O 1
ATOM 957 N N . PRO A 1 129 ? 3.726 -5.550 12.481 1.00 89.19 129 PRO A N 1
ATOM 958 C CA . PRO A 1 129 ? 5.058 -5.104 12.855 1.00 89.19 129 PRO A CA 1
ATOM 959 C C . PRO A 1 129 ? 5.707 -4.264 11.748 1.00 89.19 129 PRO A C 1
ATOM 961 O O . PRO A 1 129 ? 5.674 -4.615 10.568 1.00 89.19 129 PRO A O 1
ATOM 964 N N . ILE A 1 130 ? 6.355 -3.171 12.153 1.00 90.31 130 ILE A N 1
ATOM 965 C CA . ILE A 1 130 ? 7.139 -2.283 11.286 1.00 90.31 130 ILE A CA 1
ATOM 966 C C . ILE A 1 130 ? 8.600 -2.438 11.696 1.00 90.31 130 ILE A C 1
ATOM 968 O O . ILE A 1 130 ? 8.964 -2.094 12.820 1.00 90.31 130 ILE A O 1
ATOM 972 N N . ILE A 1 131 ? 9.433 -2.994 10.809 1.00 88.94 131 ILE A N 1
ATOM 973 C CA . ILE A 1 131 ? 10.801 -3.408 11.157 1.00 88.94 131 ILE A CA 1
ATOM 974 C C . ILE A 1 131 ? 11.825 -2.825 10.165 1.00 88.94 131 ILE A C 1
ATOM 976 O O . ILE A 1 131 ? 12.299 -3.524 9.268 1.00 88.94 131 ILE A O 1
ATOM 980 N N . PRO A 1 132 ? 12.226 -1.548 10.328 1.00 89.00 132 PRO A N 1
ATOM 981 C CA . PRO A 1 132 ? 13.131 -0.872 9.390 1.00 89.00 132 PRO A CA 1
ATOM 982 C C . PRO A 1 132 ? 14.568 -1.423 9.384 1.00 89.00 132 PRO A C 1
ATOM 984 O O . PRO A 1 132 ? 15.385 -1.034 8.553 1.00 89.00 132 PRO A O 1
ATOM 987 N N . SER A 1 133 ? 14.918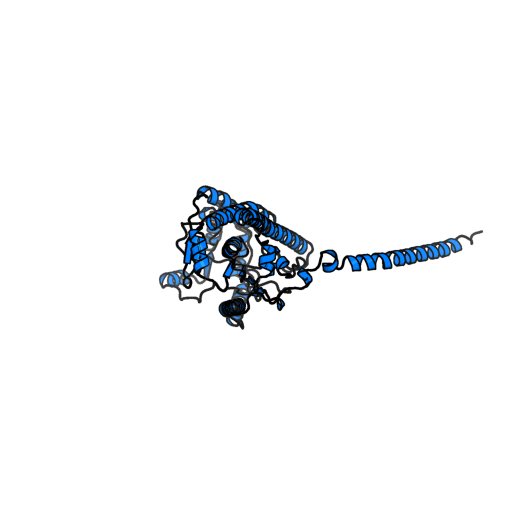 -2.316 10.319 1.00 87.31 133 SER A N 1
ATOM 988 C CA . SER A 1 133 ? 16.274 -2.865 10.443 1.00 87.31 133 SER A CA 1
ATOM 989 C C . SER A 1 133 ? 16.678 -3.803 9.303 1.00 87.31 133 SER A C 1
ATOM 991 O O . SER A 1 133 ? 17.872 -4.026 9.122 1.00 87.31 133 SER A O 1
ATOM 993 N N . TYR A 1 134 ? 15.717 -4.341 8.553 1.00 81.38 134 TYR A N 1
ATOM 994 C CA . TYR A 1 134 ? 15.977 -5.200 7.391 1.00 81.38 134 TYR A CA 1
ATOM 995 C C . TYR A 1 134 ? 14.934 -5.053 6.274 1.00 81.38 134 TYR A C 1
ATOM 997 O O . TYR A 1 134 ? 15.051 -5.709 5.243 1.00 81.38 134 TYR A O 1
ATOM 1005 N N . MET A 1 135 ? 13.904 -4.221 6.470 1.00 80.31 135 MET A N 1
ATOM 1006 C CA . MET A 1 135 ? 12.815 -4.058 5.514 1.00 80.31 135 MET A CA 1
ATOM 1007 C C . MET A 1 135 ? 12.659 -2.585 5.115 1.00 80.31 135 MET A C 1
ATOM 1009 O O . MET A 1 135 ? 12.531 -1.730 6.000 1.00 80.31 135 MET A O 1
ATOM 1013 N N . PRO A 1 136 ? 12.625 -2.272 3.809 1.00 81.94 136 PRO A N 1
ATOM 1014 C CA . PRO A 1 136 ? 12.243 -0.946 3.355 1.00 81.94 136 PRO A CA 1
ATOM 1015 C C . PRO A 1 136 ? 10.769 -0.664 3.651 1.00 81.94 136 PRO A C 1
ATOM 1017 O O . PRO A 1 136 ? 9.921 -1.556 3.618 1.00 81.94 136 PRO A O 1
ATOM 1020 N N . ALA A 1 137 ? 10.456 0.608 3.893 1.00 84.31 137 ALA A N 1
ATOM 1021 C CA . ALA A 1 137 ? 9.072 1.072 3.928 1.00 84.31 137 ALA A CA 1
ATOM 1022 C C . ALA A 1 137 ? 8.402 0.918 2.548 1.00 84.31 137 ALA A C 1
ATOM 1024 O O . ALA A 1 137 ? 9.091 0.754 1.541 1.00 84.31 137 ALA A O 1
ATOM 1025 N N . SER A 1 138 ? 7.076 1.070 2.465 1.00 75.69 138 SER A N 1
ATOM 1026 C CA . SER A 1 138 ? 6.303 0.922 1.209 1.00 75.69 138 SER A CA 1
ATOM 1027 C C . SER A 1 138 ? 6.831 1.703 -0.007 1.00 75.69 138 SER A C 1
ATOM 1029 O O . SER A 1 138 ? 6.636 1.287 -1.149 1.00 75.69 138 SER A O 1
ATOM 1031 N N . TYR A 1 139 ? 7.506 2.828 0.227 1.00 70.69 139 TYR A N 1
ATOM 1032 C CA . TYR A 1 139 ? 8.106 3.678 -0.809 1.00 70.69 139 TYR A CA 1
ATOM 1033 C C . TYR A 1 139 ? 9.641 3.663 -0.800 1.00 70.69 139 TYR A C 1
ATOM 1035 O O . TYR A 1 139 ? 10.268 4.395 -1.565 1.00 70.69 139 TYR A O 1
ATOM 1043 N N . GLY A 1 140 ? 10.242 2.879 0.094 1.00 72.81 140 GLY A N 1
ATOM 1044 C CA . GLY A 1 140 ? 11.682 2.778 0.263 1.00 72.81 140 GLY A CA 1
ATOM 1045 C C . GLY A 1 140 ? 12.347 2.076 -0.911 1.00 72.81 140 GLY A C 1
ATOM 1046 O O . GLY A 1 140 ? 11.816 1.123 -1.480 1.00 72.81 140 GLY A O 1
ATOM 1047 N N . VAL A 1 141 ? 13.537 2.555 -1.263 1.00 71.94 141 VAL A N 1
ATOM 1048 C CA . VAL A 1 141 ? 14.364 1.973 -2.323 1.00 71.94 141 VAL A CA 1
ATOM 1049 C C . VAL A 1 141 ? 15.668 1.493 -1.700 1.00 71.94 141 VAL A C 1
ATOM 1051 O O . VAL A 1 141 ? 16.677 2.191 -1.739 1.00 71.94 141 VAL A O 1
ATOM 1054 N N . THR A 1 142 ? 15.632 0.311 -1.090 1.00 72.69 142 THR A N 1
ATOM 1055 C CA . THR A 1 142 ? 16.817 -0.361 -0.539 1.00 72.69 142 THR A CA 1
ATOM 1056 C C . THR A 1 142 ? 16.800 -1.856 -0.851 1.00 72.69 142 THR A C 1
ATOM 1058 O O . THR A 1 142 ? 15.840 -2.380 -1.424 1.00 72.69 142 THR A O 1
ATOM 1061 N N . ASP A 1 143 ? 17.873 -2.541 -0.470 1.00 74.44 143 ASP A N 1
ATOM 1062 C CA . ASP A 1 143 ? 17.991 -3.995 -0.491 1.00 74.44 143 ASP A CA 1
ATOM 1063 C C . ASP A 1 143 ? 17.802 -4.597 0.918 1.00 74.44 143 ASP A C 1
ATOM 1065 O O . ASP A 1 143 ? 17.347 -3.920 1.844 1.00 74.44 143 ASP A O 1
ATOM 1069 N N . ASP A 1 144 ? 18.098 -5.892 1.048 1.00 69.88 144 ASP A N 1
ATOM 1070 C CA . ASP A 1 144 ? 18.074 -6.668 2.292 1.00 69.88 144 ASP A CA 1
ATOM 1071 C C . ASP A 1 144 ? 19.412 -6.641 3.054 1.00 69.88 144 ASP A C 1
ATOM 1073 O O . ASP A 1 144 ? 19.614 -7.426 3.985 1.00 69.88 144 ASP A O 1
ATOM 1077 N N . SER A 1 145 ? 20.328 -5.727 2.709 1.00 74.06 145 SER A N 1
ATOM 1078 C CA . SER A 1 145 ? 21.550 -5.538 3.489 1.00 74.06 145 SER A CA 1
ATOM 1079 C C . SER A 1 145 ? 21.235 -4.977 4.878 1.00 74.06 145 SER A C 1
ATOM 1081 O O . SER A 1 145 ? 20.368 -4.125 5.079 1.00 74.06 145 SER A O 1
ATOM 1083 N N . THR A 1 146 ? 21.988 -5.435 5.875 1.00 79.31 146 THR A N 1
ATOM 1084 C CA . THR A 1 146 ? 21.859 -4.976 7.267 1.00 79.31 146 THR A CA 1
ATOM 1085 C C . THR A 1 146 ? 22.824 -3.838 7.604 1.00 79.31 146 THR A C 1
ATOM 1087 O O . THR A 1 146 ? 23.076 -3.554 8.780 1.00 79.31 146 THR A O 1
ATOM 1090 N N . ASP A 1 147 ? 23.381 -3.192 6.579 1.00 88.00 147 ASP A N 1
ATOM 1091 C CA . ASP A 1 147 ? 24.350 -2.117 6.728 1.00 88.00 147 ASP A CA 1
ATOM 1092 C C . ASP A 1 147 ? 23.718 -0.895 7.393 1.00 88.00 147 ASP A C 1
ATOM 1094 O O . ASP A 1 147 ? 22.523 -0.610 7.259 1.00 88.00 147 ASP A O 1
ATOM 1098 N N . ILE A 1 148 ? 24.538 -0.141 8.127 1.00 90.50 148 ILE A N 1
ATOM 1099 C CA . ILE A 1 148 ? 24.066 1.016 8.895 1.00 90.50 148 ILE A CA 1
ATOM 1100 C C . ILE A 1 148 ? 23.354 2.049 8.009 1.00 90.50 148 ILE A C 1
ATOM 1102 O O . ILE A 1 148 ? 22.344 2.615 8.422 1.00 90.50 148 ILE A O 1
ATOM 1106 N N . TRP A 1 149 ? 23.825 2.241 6.774 1.00 86.88 149 TRP A N 1
ATOM 1107 C CA . TRP A 1 149 ? 23.237 3.174 5.811 1.00 86.88 149 TRP A CA 1
ATOM 1108 C C . TRP A 1 149 ? 21.907 2.692 5.243 1.00 86.88 149 TRP A C 1
ATOM 1110 O O . TRP A 1 149 ? 20.978 3.492 5.116 1.00 86.88 149 TRP A O 1
ATOM 1120 N N . THR A 1 150 ? 21.783 1.396 4.960 1.00 86.50 150 THR A N 1
ATOM 1121 C CA . THR A 1 150 ? 20.521 0.781 4.535 1.00 86.50 150 THR A CA 1
ATOM 1122 C C . THR A 1 150 ? 19.473 0.921 5.629 1.00 86.50 150 THR A C 1
ATOM 1124 O O . THR A 1 150 ? 18.378 1.426 5.393 1.00 86.50 150 THR A O 1
ATOM 1127 N N . ARG A 1 151 ? 19.848 0.601 6.870 1.00 90.25 151 ARG A N 1
ATOM 1128 C CA . ARG A 1 151 ? 18.979 0.728 8.048 1.00 90.25 151 ARG A CA 1
ATOM 1129 C C . ARG A 1 151 ? 18.567 2.170 8.325 1.00 90.25 151 ARG A C 1
ATOM 1131 O O . ARG A 1 151 ? 17.407 2.426 8.640 1.00 90.25 151 ARG A O 1
ATOM 1138 N N . PHE A 1 152 ? 19.498 3.114 8.202 1.00 90.50 152 PHE A N 1
ATOM 1139 C CA . PHE A 1 152 ? 19.205 4.537 8.345 1.00 90.50 152 PHE A CA 1
ATOM 1140 C C . PHE A 1 152 ? 18.233 5.019 7.260 1.00 90.50 152 PHE A C 1
ATOM 1142 O O . PHE A 1 152 ? 17.235 5.668 7.565 1.00 90.50 152 PHE A O 1
ATOM 1149 N N . THR A 1 153 ? 18.470 4.635 6.004 1.00 87.69 153 THR A N 1
ATOM 1150 C CA . THR A 1 153 ? 17.589 4.957 4.873 1.00 87.69 153 THR A CA 1
ATOM 1151 C C . THR A 1 153 ? 16.188 4.378 5.079 1.00 87.69 153 THR A C 1
ATOM 1153 O O . THR A 1 153 ? 15.202 5.103 4.951 1.00 87.69 153 THR A O 1
ATOM 1156 N N . ASN A 1 154 ? 16.081 3.115 5.499 1.00 90.25 154 ASN A N 1
ATOM 1157 C CA . ASN A 1 154 ? 14.806 2.479 5.833 1.00 90.25 154 ASN A CA 1
ATOM 1158 C C . ASN A 1 154 ? 14.057 3.225 6.935 1.00 90.25 154 ASN A C 1
ATOM 1160 O O . ASN A 1 154 ? 12.848 3.436 6.819 1.00 90.25 154 ASN A O 1
ATOM 1164 N N . LEU A 1 155 ? 14.760 3.667 7.981 1.00 91.69 155 LEU A N 1
ATOM 1165 C CA . LEU A 1 155 ? 14.166 4.450 9.062 1.00 91.69 155 LEU A CA 1
ATOM 1166 C C . LEU A 1 155 ? 13.610 5.787 8.549 1.00 91.69 155 LEU A C 1
ATOM 1168 O O . LEU A 1 155 ? 12.482 6.149 8.881 1.00 91.69 155 LEU A O 1
ATOM 1172 N N . MET A 1 156 ? 14.354 6.485 7.686 1.00 90.94 156 MET A N 1
ATOM 1173 C CA . MET A 1 156 ? 13.901 7.741 7.079 1.00 90.94 156 MET A CA 1
ATOM 1174 C C . MET A 1 156 ? 12.671 7.543 6.188 1.00 90.94 156 MET A C 1
ATOM 1176 O O . MET A 1 156 ? 11.714 8.311 6.284 1.00 90.94 156 MET A O 1
ATOM 1180 N N . PHE A 1 157 ? 12.655 6.499 5.357 1.00 90.31 157 PHE A N 1
ATOM 1181 C CA . PHE A 1 157 ? 11.490 6.165 4.537 1.00 90.31 157 PHE A CA 1
ATOM 1182 C C . PHE A 1 157 ? 10.280 5.748 5.377 1.00 90.31 157 PHE A C 1
ATOM 1184 O O . PHE A 1 157 ? 9.156 6.116 5.042 1.00 90.31 157 PHE A O 1
ATOM 1191 N N . THR A 1 158 ? 10.502 5.046 6.489 1.00 91.88 158 THR A N 1
ATOM 1192 C CA . THR A 1 158 ? 9.443 4.685 7.444 1.00 91.88 158 THR A CA 1
ATOM 1193 C C . THR A 1 158 ? 8.802 5.944 8.027 1.00 91.88 158 THR A C 1
ATOM 1195 O O . THR A 1 158 ? 7.581 6.085 7.997 1.00 91.88 158 THR A O 1
ATOM 1198 N N . GLY A 1 159 ? 9.616 6.903 8.483 1.00 91.94 159 GLY A N 1
ATOM 1199 C CA . GLY A 1 159 ? 9.129 8.186 8.994 1.00 91.94 159 GLY A CA 1
ATOM 1200 C C . GLY A 1 159 ? 8.409 9.026 7.933 1.00 91.94 159 GLY A C 1
ATOM 1201 O O . GLY A 1 159 ? 7.339 9.569 8.200 1.00 91.94 159 GLY A O 1
ATOM 1202 N N . ALA A 1 160 ? 8.949 9.095 6.712 1.00 91.06 160 ALA A N 1
ATOM 1203 C CA . ALA A 1 160 ? 8.323 9.817 5.603 1.00 91.06 160 ALA A CA 1
ATOM 1204 C C . ALA A 1 160 ? 6.966 9.214 5.210 1.00 91.06 160 ALA A C 1
ATOM 1206 O O . ALA A 1 160 ? 6.008 9.944 4.963 1.00 91.06 160 ALA A O 1
ATOM 1207 N N . SER A 1 161 ? 6.872 7.886 5.190 1.00 90.81 161 SER A N 1
ATOM 1208 C CA . SER A 1 161 ? 5.634 7.178 4.879 1.00 90.81 161 SER A CA 1
ATOM 1209 C C . SER A 1 161 ? 4.578 7.331 5.979 1.00 90.81 161 SER A C 1
ATOM 1211 O O . SER A 1 161 ? 3.404 7.577 5.694 1.00 90.81 161 SER A O 1
ATOM 1213 N N . TRP A 1 162 ? 5.006 7.297 7.246 1.00 90.81 162 TRP A N 1
ATOM 1214 C CA . TRP A 1 162 ? 4.154 7.626 8.387 1.00 90.81 162 TRP A CA 1
ATOM 1215 C C . TRP A 1 162 ? 3.590 9.045 8.284 1.00 90.81 162 TRP A C 1
ATOM 1217 O O . TRP A 1 162 ? 2.379 9.243 8.390 1.00 90.81 162 TRP A O 1
ATOM 1227 N N . TYR A 1 163 ? 4.457 10.031 8.032 1.00 91.94 163 TYR A N 1
ATOM 1228 C CA . TYR A 1 163 ? 4.058 11.425 7.842 1.00 91.94 163 TYR A CA 1
ATOM 1229 C C . TYR A 1 163 ? 3.073 11.577 6.679 1.00 91.94 163 TYR A C 1
ATOM 1231 O O . TYR A 1 163 ? 2.073 12.279 6.807 1.00 91.94 163 TYR A O 1
ATOM 1239 N N . PHE A 1 164 ? 3.317 10.879 5.567 1.00 91.06 164 PHE A N 1
ATOM 1240 C CA . PHE A 1 164 ? 2.428 10.895 4.413 1.00 91.06 164 PHE A CA 1
ATOM 1241 C C . PHE A 1 164 ? 1.013 10.443 4.772 1.00 91.06 164 PHE A C 1
ATOM 1243 O O . PHE A 1 164 ? 0.057 11.192 4.575 1.00 91.06 164 PHE A O 1
ATOM 1250 N N . GLN A 1 165 ? 0.874 9.251 5.350 1.00 92.00 165 GLN A N 1
ATOM 1251 C CA . GLN A 1 165 ? -0.445 8.713 5.666 1.00 92.00 165 GLN A CA 1
ATOM 1252 C C . GLN A 1 165 ? -1.149 9.505 6.771 1.00 92.00 165 GLN A C 1
ATOM 1254 O O . GLN A 1 165 ? -2.329 9.819 6.641 1.00 92.00 165 GLN A O 1
ATOM 1259 N N . THR A 1 166 ? -0.437 9.868 7.841 1.00 92.81 166 THR A N 1
ATOM 1260 C CA . THR A 1 166 ? -1.022 10.657 8.939 1.00 92.81 166 THR A CA 1
ATOM 1261 C C . THR A 1 166 ? -1.397 12.071 8.512 1.00 92.81 166 THR A C 1
ATOM 1263 O O . THR A 1 166 ? -2.418 12.577 8.975 1.00 92.81 166 THR A O 1
ATOM 1266 N N . GLY A 1 167 ? -0.646 12.686 7.595 1.00 93.75 167 GLY A N 1
ATOM 1267 C CA . GLY A 1 167 ? -0.978 13.986 7.016 1.00 93.75 167 GLY A CA 1
ATOM 1268 C C . GLY A 1 167 ? -2.288 13.955 6.228 1.00 93.75 167 GLY A C 1
ATOM 1269 O O . GLY A 1 167 ? -3.158 14.796 6.459 1.00 93.75 167 GLY A O 1
ATOM 1270 N N . VAL A 1 168 ? -2.468 12.955 5.356 1.00 94.06 168 VAL A N 1
ATOM 1271 C CA . VAL A 1 168 ? -3.720 12.780 4.596 1.00 94.06 168 VAL A CA 1
ATOM 1272 C C . VAL A 1 168 ? -4.881 12.447 5.536 1.00 94.06 168 VAL A C 1
ATOM 1274 O O . VAL A 1 168 ? -5.909 13.120 5.483 1.00 94.06 168 VAL A O 1
ATOM 1277 N N . VAL A 1 169 ? -4.712 11.488 6.456 1.00 96.00 169 VAL A N 1
ATOM 1278 C CA . VAL A 1 169 ? -5.761 11.124 7.427 1.00 96.00 169 VAL A CA 1
ATOM 1279 C C . VAL A 1 169 ? -6.186 12.319 8.271 1.00 96.00 169 VAL A C 1
ATOM 1281 O O . VAL A 1 169 ? -7.379 12.550 8.416 1.00 96.00 169 VAL A O 1
ATOM 1284 N N . SER A 1 170 ? -5.249 13.127 8.772 1.00 95.44 170 SER A N 1
ATOM 1285 C CA . SER A 1 170 ? -5.581 14.292 9.605 1.00 95.44 170 SER A CA 1
ATOM 1286 C C . SER A 1 170 ? -6.443 15.317 8.860 1.00 95.44 170 SER A C 1
ATOM 1288 O O . SER A 1 170 ? -7.344 15.916 9.451 1.00 95.44 170 SER A O 1
ATOM 1290 N N . ALA A 1 171 ? -6.189 15.519 7.562 1.00 94.62 171 ALA A N 1
ATOM 1291 C CA . ALA A 1 171 ? -6.990 16.411 6.729 1.00 94.62 171 ALA A CA 1
ATOM 1292 C C . ALA A 1 171 ? -8.420 15.876 6.533 1.00 94.62 171 ALA A C 1
ATOM 1294 O O . ALA A 1 171 ? -9.388 16.628 6.657 1.00 94.62 171 ALA A O 1
ATOM 1295 N N . ILE A 1 172 ? -8.552 14.570 6.288 1.00 94.94 172 ILE A N 1
ATOM 1296 C CA . ILE A 1 172 ? -9.838 13.890 6.094 1.00 94.94 172 ILE A CA 1
ATOM 1297 C C . ILE A 1 172 ? -10.627 13.808 7.411 1.00 94.94 172 ILE A C 1
ATOM 1299 O O . ILE A 1 172 ? -11.797 14.181 7.425 1.00 94.94 172 ILE A O 1
ATOM 1303 N N . ASP A 1 173 ? -10.003 13.437 8.532 1.00 95.00 173 ASP A N 1
ATOM 1304 C CA . ASP A 1 173 ? -10.631 13.408 9.863 1.00 95.00 173 ASP A CA 1
ATOM 1305 C C . ASP A 1 173 ? -11.190 14.784 10.252 1.00 95.00 173 ASP A C 1
ATOM 1307 O O . ASP A 1 173 ? -12.287 14.884 10.806 1.00 95.00 173 ASP A O 1
ATOM 1311 N N . ARG A 1 174 ? -10.461 15.869 9.947 1.00 94.56 174 ARG A N 1
ATOM 1312 C CA . ARG A 1 174 ? -10.943 17.237 10.184 1.00 94.56 174 ARG A CA 1
ATOM 1313 C C . ARG A 1 174 ? -12.209 17.529 9.378 1.00 94.56 174 ARG A C 1
ATOM 1315 O O . ARG A 1 174 ? -13.167 18.051 9.945 1.00 94.56 174 ARG A O 1
ATOM 1322 N N . LEU A 1 175 ? -12.225 17.167 8.094 1.00 94.31 175 LEU A N 1
ATOM 1323 C CA . LEU A 1 175 ? -13.393 17.345 7.232 1.00 94.31 175 LEU A CA 1
ATOM 1324 C C . LEU A 1 175 ? -14.586 16.499 7.708 1.00 94.31 175 LEU A C 1
ATOM 1326 O O . LEU A 1 175 ? -15.713 16.990 7.733 1.00 94.31 175 LEU A O 1
ATOM 1330 N N . LEU A 1 176 ? -14.360 15.253 8.137 1.00 94.19 176 LEU A N 1
ATOM 1331 C CA . LEU A 1 176 ? -15.424 14.393 8.667 1.00 94.19 176 LEU A CA 1
ATOM 1332 C C . LEU A 1 176 ? -16.028 14.954 9.954 1.00 94.19 176 LEU A C 1
ATOM 1334 O O . LEU A 1 176 ? -17.249 14.976 10.082 1.00 94.19 176 LEU A O 1
ATOM 1338 N N . LYS A 1 177 ? -15.207 15.470 10.876 1.00 93.00 177 LYS A N 1
ATOM 1339 C CA . LYS A 1 177 ? -15.699 16.143 12.092 1.00 93.00 177 LYS A CA 1
ATOM 1340 C C . LYS A 1 177 ? -16.551 17.370 11.772 1.00 93.00 177 LYS A C 1
ATOM 1342 O O . LYS A 1 177 ? -17.540 17.618 12.456 1.00 93.00 177 LYS A O 1
ATOM 1347 N N . GLU A 1 178 ? -16.194 18.123 10.735 1.00 92.56 178 GLU A N 1
ATOM 1348 C CA . GLU A 1 178 ? -16.964 19.285 10.283 1.00 92.56 178 GLU A CA 1
ATOM 1349 C C . GLU A 1 178 ? -18.303 18.875 9.648 1.00 92.56 178 GLU A C 1
ATOM 1351 O O . GLU A 1 178 ? -19.360 19.369 10.045 1.00 92.56 178 GLU A O 1
ATOM 1356 N N . LYS A 1 179 ? -18.279 17.940 8.689 1.00 91.25 179 LYS A N 1
ATOM 1357 C CA . LYS A 1 179 ? -19.453 17.555 7.886 1.00 91.25 179 LYS A CA 1
ATOM 1358 C C . LYS A 1 179 ? -20.411 16.611 8.619 1.00 91.25 179 LYS A C 1
ATOM 1360 O O . LYS A 1 179 ? -21.625 16.741 8.472 1.00 91.25 179 LYS A O 1
ATOM 1365 N N . LEU A 1 180 ? -19.889 15.676 9.414 1.00 87.56 180 LEU A N 1
ATOM 1366 C CA . LEU A 1 180 ? -20.666 14.653 10.132 1.00 87.56 180 LEU A CA 1
ATOM 1367 C C . LEU A 1 180 ? -20.838 14.959 11.637 1.00 87.56 180 LEU A C 1
ATOM 1369 O O . LEU A 1 180 ? -21.501 14.194 12.342 1.00 87.56 180 LEU A O 1
ATOM 1373 N N . ARG A 1 181 ? -20.321 16.106 12.118 1.00 77.19 181 ARG A N 1
ATOM 1374 C CA . ARG A 1 181 ? -20.311 16.559 13.530 1.00 77.19 181 ARG A CA 1
ATOM 1375 C C . ARG A 1 181 ? -19.496 15.626 14.450 1.00 77.19 181 ARG A C 1
ATOM 1377 O O . ARG A 1 181 ? -18.817 14.714 13.988 1.00 77.19 181 ARG A O 1
ATOM 1384 N N . GLU A 1 182 ? -19.553 15.834 15.772 1.00 68.62 182 GLU A N 1
ATOM 1385 C CA . GLU A 1 182 ? -18.752 15.106 16.787 1.00 68.62 182 GLU A CA 1
ATOM 1386 C C . GLU A 1 182 ? -18.951 13.574 16.838 1.00 68.62 182 GLU A C 1
ATOM 1388 O O . GLU A 1 182 ? -18.294 12.896 17.621 1.00 68.62 182 GLU A O 1
ATOM 1393 N N . LYS A 1 183 ? -19.831 12.998 16.010 1.00 75.56 183 LYS A N 1
ATOM 1394 C CA . LYS A 1 183 ? -20.054 11.545 15.936 1.00 75.56 183 LYS A CA 1
ATOM 1395 C C . LYS A 1 183 ? -19.124 10.818 14.956 1.00 75.56 183 LYS A C 1
ATOM 1397 O O . LYS A 1 183 ? -19.213 9.597 14.869 1.00 75.56 183 LYS A O 1
ATOM 1402 N N . ALA A 1 184 ? -18.273 11.530 14.213 1.00 87.38 184 ALA A N 1
ATOM 1403 C CA . ALA A 1 184 ? -17.354 10.909 13.262 1.00 87.38 184 ALA A CA 1
ATOM 1404 C C . ALA A 1 184 ? -16.300 10.046 13.978 1.00 87.38 184 ALA A C 1
ATOM 1406 O O . ALA A 1 184 ? -15.546 10.540 14.821 1.00 87.38 184 ALA A O 1
ATOM 1407 N N . THR A 1 185 ? -16.230 8.764 13.613 1.00 92.31 185 THR A N 1
ATOM 1408 C CA . THR A 1 185 ? -15.198 7.849 14.116 1.00 92.31 185 THR A CA 1
ATOM 1409 C C . THR A 1 185 ? -13.840 8.220 13.501 1.00 92.31 185 THR A C 1
ATOM 1411 O O . THR A 1 185 ? -13.776 8.371 12.279 1.00 92.31 185 THR A O 1
ATOM 1414 N N . PRO A 1 186 ? -12.747 8.341 14.281 1.00 94.25 186 PRO A N 1
ATOM 1415 C CA . PRO A 1 186 ? -11.416 8.560 13.718 1.00 94.25 186 PRO A CA 1
ATOM 1416 C C . PRO A 1 186 ? -11.034 7.461 12.719 1.00 94.25 186 PRO A C 1
ATOM 1418 O O . PRO A 1 186 ? -11.235 6.272 12.983 1.00 94.25 186 PRO A O 1
ATOM 1421 N N . ILE A 1 187 ? -10.433 7.832 11.587 1.00 95.50 187 ILE A N 1
ATOM 1422 C CA . ILE A 1 187 ? -10.097 6.877 10.515 1.00 95.50 187 ILE A CA 1
ATOM 1423 C C . ILE A 1 187 ? -9.201 5.737 11.005 1.00 95.50 187 ILE A C 1
ATOM 1425 O O . ILE A 1 187 ? -9.398 4.584 10.616 1.00 95.50 187 ILE A O 1
ATOM 1429 N N . TRP A 1 188 ? -8.244 6.019 11.892 1.00 94.62 188 TRP A N 1
ATOM 1430 C CA . TRP A 1 188 ? -7.367 4.985 12.450 1.00 94.62 188 TRP A CA 1
ATOM 1431 C C . TRP A 1 188 ? -8.113 3.940 13.284 1.00 94.62 188 TRP A C 1
ATOM 1433 O O . TRP A 1 188 ? -7.695 2.780 13.321 1.00 94.62 188 TRP A O 1
ATOM 1443 N N . ASP A 1 189 ? -9.228 4.320 13.908 1.00 92.81 189 ASP A N 1
ATOM 1444 C CA . ASP A 1 189 ? -10.085 3.396 14.647 1.00 92.81 189 ASP A CA 1
ATOM 1445 C C . ASP A 1 189 ? -10.936 2.561 13.692 1.00 92.81 189 ASP A C 1
ATOM 1447 O O . ASP A 1 189 ? -11.059 1.351 13.888 1.00 92.81 189 ASP A O 1
ATOM 1451 N N . ILE A 1 190 ? -11.432 3.157 12.603 1.00 94.19 190 ILE A N 1
ATOM 1452 C CA . ILE A 1 190 ? -12.127 2.420 11.537 1.00 94.19 190 ILE A CA 1
ATOM 1453 C C . ILE A 1 190 ? -11.198 1.357 10.936 1.00 94.19 190 ILE A C 1
ATOM 1455 O O . ILE A 1 190 ? -11.556 0.182 10.901 1.00 94.19 190 ILE A O 1
ATOM 1459 N N . ILE A 1 191 ? -9.980 1.739 10.530 1.00 94.69 191 ILE A N 1
ATOM 1460 C CA . ILE A 1 191 ? -8.990 0.823 9.933 1.00 94.69 191 ILE A CA 1
ATOM 1461 C C . ILE A 1 191 ? -8.657 -0.334 10.878 1.00 94.69 191 ILE A C 1
ATOM 1463 O O . ILE A 1 191 ? -8.543 -1.479 10.447 1.00 94.69 191 ILE A O 1
ATOM 1467 N N . SER A 1 192 ? -8.534 -0.059 12.176 1.00 92.00 192 SER A N 1
ATOM 1468 C CA . SER A 1 192 ? -8.216 -1.093 13.165 1.00 92.00 192 SER A CA 1
ATOM 1469 C C . SER A 1 192 ? -9.293 -2.170 13.315 1.00 92.00 192 SER A C 1
ATOM 1471 O O . SER A 1 192 ? -8.981 -3.329 13.605 1.00 92.00 192 SER A O 1
ATOM 1473 N N . ASN A 1 193 ? -10.550 -1.790 13.075 1.00 91.56 193 ASN A N 1
ATOM 1474 C CA . ASN A 1 193 ? -11.716 -2.660 13.173 1.00 91.56 193 ASN A CA 1
ATOM 1475 C C . ASN A 1 193 ? -12.052 -3.365 11.851 1.00 91.56 193 ASN A C 1
ATOM 1477 O O . ASN A 1 193 ? -12.968 -4.177 11.827 1.00 91.56 193 ASN A O 1
ATOM 1481 N N . MET A 1 194 ? -11.313 -3.109 10.766 1.00 93.00 194 MET A N 1
ATOM 1482 C CA . MET A 1 194 ? -11.517 -3.824 9.505 1.00 93.00 194 MET A CA 1
ATOM 1483 C C . MET A 1 194 ? -11.234 -5.318 9.680 1.00 93.00 194 MET A C 1
ATOM 1485 O O . MET A 1 194 ? -10.237 -5.703 10.304 1.00 93.00 194 MET A O 1
ATOM 1489 N N . SER A 1 195 ? -12.088 -6.160 9.100 1.00 90.56 195 SER A N 1
ATOM 1490 C CA . SER A 1 195 ? -11.975 -7.622 9.178 1.00 90.56 195 SER A CA 1
ATOM 1491 C C . SER A 1 195 ? -10.752 -8.123 8.414 1.00 90.56 195 SER A C 1
ATOM 1493 O O . SER A 1 195 ? -10.037 -8.996 8.897 1.00 90.56 195 SER A O 1
ATOM 1495 N N . TRP A 1 196 ? -10.472 -7.505 7.261 1.00 95.31 196 TRP A N 1
ATOM 1496 C CA . TRP A 1 196 ? -9.337 -7.818 6.395 1.00 95.31 196 TRP A CA 1
ATOM 1497 C C . TRP A 1 196 ? -8.704 -6.554 5.821 1.00 95.31 196 TRP A C 1
ATOM 1499 O O . TRP A 1 196 ? -9.378 -5.547 5.587 1.00 95.31 196 TRP A O 1
ATOM 1509 N N . VAL A 1 197 ? -7.406 -6.646 5.532 1.00 96.25 197 VAL A N 1
ATOM 1510 C CA . VAL A 1 197 ? -6.680 -5.671 4.715 1.00 96.25 197 VAL A CA 1
ATOM 1511 C C . VAL A 1 197 ? -6.084 -6.395 3.514 1.00 96.25 197 VAL A C 1
ATOM 1513 O O . VAL A 1 197 ? -5.155 -7.192 3.640 1.00 96.25 197 VAL A O 1
ATOM 1516 N N . LEU A 1 198 ? -6.631 -6.124 2.336 1.00 96.88 198 LEU A N 1
ATOM 1517 C CA . LEU A 1 198 ? -6.147 -6.641 1.065 1.00 96.88 198 LEU A CA 1
ATOM 1518 C C . LEU A 1 198 ? -4.889 -5.877 0.652 1.00 96.88 198 LEU A C 1
ATOM 1520 O O . LEU A 1 198 ? -4.861 -4.651 0.686 1.00 96.88 198 LEU A O 1
ATOM 1524 N N . VAL A 1 199 ? -3.848 -6.586 0.230 1.00 94.69 199 VAL A N 1
ATOM 1525 C CA . VAL A 1 199 ? -2.585 -5.976 -0.208 1.00 94.69 199 VAL A CA 1
ATOM 1526 C C . VAL A 1 199 ? -2.207 -6.570 -1.555 1.00 94.69 199 VAL A C 1
ATOM 1528 O O . VAL A 1 199 ? -2.070 -7.790 -1.691 1.00 94.69 199 VAL A O 1
ATOM 1531 N N . ASN A 1 200 ? -2.026 -5.726 -2.568 1.00 92.31 200 ASN A N 1
ATOM 1532 C CA . ASN A 1 200 ? -1.653 -6.155 -3.917 1.00 92.31 200 ASN A CA 1
ATOM 1533 C C . ASN A 1 200 ? -0.137 -6.388 -4.043 1.00 92.31 200 ASN A C 1
ATOM 1535 O O . ASN A 1 200 ? 0.542 -5.848 -4.917 1.00 92.31 200 ASN A O 1
ATOM 1539 N N . THR A 1 201 ? 0.381 -7.246 -3.169 1.00 89.38 201 THR A N 1
ATOM 1540 C CA . THR A 1 201 ? 1.763 -7.722 -3.193 1.00 89.38 201 THR A CA 1
ATOM 1541 C C . THR A 1 201 ? 1.774 -9.243 -3.190 1.00 89.38 201 THR A C 1
ATOM 1543 O O . THR A 1 201 ? 0.956 -9.872 -2.517 1.00 89.38 201 THR A O 1
ATOM 1546 N N . GLU A 1 202 ? 2.686 -9.839 -3.955 1.00 88.81 202 GLU A N 1
ATOM 1547 C CA . GLU A 1 202 ? 2.906 -11.284 -3.994 1.00 88.81 202 GLU A CA 1
ATOM 1548 C C . GLU A 1 202 ? 4.027 -11.651 -3.009 1.00 88.81 202 GLU A C 1
ATOM 1550 O O . GLU A 1 202 ? 5.172 -11.282 -3.275 1.00 88.81 202 GLU A O 1
ATOM 1555 N N . PRO A 1 203 ? 3.737 -12.376 -1.909 1.00 88.00 203 PRO A N 1
ATOM 1556 C CA . PRO A 1 203 ? 4.732 -12.741 -0.902 1.00 88.00 203 PRO A CA 1
ATOM 1557 C C . PRO A 1 203 ? 5.955 -13.445 -1.486 1.00 88.00 203 PRO A C 1
ATOM 1559 O O . PRO A 1 203 ? 7.070 -13.184 -1.063 1.00 88.00 203 PRO A O 1
ATOM 1562 N N . LEU A 1 204 ? 5.768 -14.267 -2.526 1.00 86.50 204 LEU A N 1
ATOM 1563 C CA . LEU A 1 204 ? 6.869 -14.974 -3.192 1.00 86.50 204 LEU A CA 1
ATOM 1564 C C . LEU A 1 204 ? 7.861 -14.048 -3.921 1.00 86.50 204 LEU A C 1
ATOM 1566 O O . LEU A 1 204 ? 8.906 -14.513 -4.380 1.00 86.50 204 LEU A O 1
ATOM 1570 N N . LEU A 1 205 ? 7.517 -12.768 -4.088 1.00 85.12 205 LEU A N 1
ATOM 1571 C CA . LEU A 1 205 ? 8.330 -11.743 -4.743 1.00 85.12 205 LEU A CA 1
ATOM 1572 C C . LEU A 1 205 ? 8.696 -10.581 -3.797 1.00 85.12 205 LEU A C 1
ATOM 1574 O O . LEU A 1 205 ? 9.393 -9.663 -4.233 1.00 85.12 205 LEU A O 1
ATOM 1578 N N . ASP A 1 206 ? 8.217 -10.598 -2.550 1.00 81.62 206 ASP A N 1
ATOM 1579 C CA . ASP A 1 206 ? 8.348 -9.509 -1.573 1.00 81.62 206 ASP A CA 1
ATOM 1580 C C . ASP A 1 206 ? 9.430 -9.799 -0.516 1.00 81.62 206 ASP A C 1
ATOM 1582 O O . ASP A 1 206 ? 10.111 -10.825 -0.546 1.00 81.62 206 ASP A O 1
ATOM 1586 N N . PHE A 1 207 ? 9.670 -8.861 0.399 1.00 80.19 207 PHE A N 1
ATOM 1587 C CA . PHE A 1 207 ? 10.490 -9.096 1.588 1.00 80.19 207 PHE A CA 1
ATOM 1588 C C . PHE A 1 207 ? 9.731 -9.982 2.574 1.00 80.19 207 PHE A C 1
ATOM 1590 O O . PHE A 1 207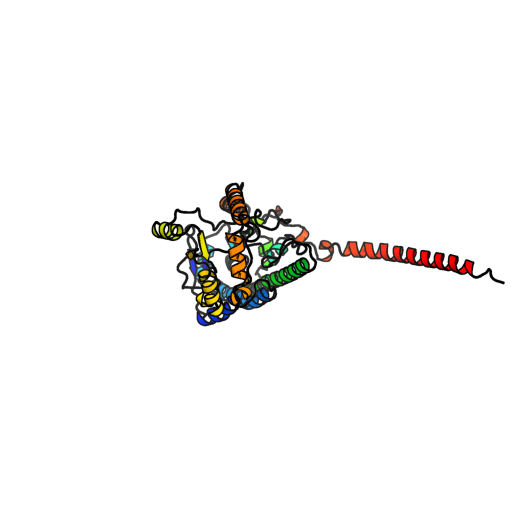 ? 8.636 -9.633 3.019 1.00 80.19 207 PHE A O 1
ATOM 1597 N N . ASP A 1 208 ? 10.335 -11.122 2.924 1.00 79.75 208 ASP A N 1
ATOM 1598 C CA . ASP A 1 208 ? 9.821 -11.978 3.986 1.00 79.75 208 ASP A CA 1
ATOM 1599 C C . ASP A 1 208 ? 9.800 -11.194 5.297 1.00 79.75 208 ASP A C 1
ATOM 1601 O O . ASP A 1 208 ? 10.791 -10.583 5.706 1.00 79.75 208 ASP A O 1
ATOM 1605 N N . ARG A 1 209 ? 8.640 -11.198 5.952 1.00 81.44 209 ARG A N 1
ATOM 1606 C CA . ARG A 1 209 ? 8.413 -10.461 7.190 1.00 81.44 209 ARG A CA 1
ATOM 1607 C C . ARG A 1 209 ? 7.349 -11.132 8.047 1.00 81.44 209 ARG A C 1
ATOM 1609 O O . ARG A 1 209 ? 6.428 -11.752 7.505 1.00 81.44 209 ARG A O 1
ATOM 1616 N N . PRO A 1 210 ? 7.405 -10.949 9.374 1.00 87.81 210 PRO A N 1
ATOM 1617 C CA . PRO A 1 210 ? 6.266 -11.228 10.227 1.00 87.81 210 PRO A CA 1
ATOM 1618 C C . PRO A 1 210 ? 5.053 -10.421 9.746 1.00 87.81 210 PRO A C 1
ATOM 1620 O O . PRO A 1 210 ? 5.147 -9.220 9.498 1.00 87.81 210 PRO A O 1
ATOM 1623 N N . THR A 1 211 ? 3.915 -11.086 9.592 1.00 89.69 211 THR A N 1
ATOM 1624 C CA . THR A 1 211 ? 2.671 -10.476 9.117 1.00 89.69 211 THR A CA 1
ATOM 1625 C C . THR A 1 211 ? 1.496 -10.977 9.947 1.00 89.69 211 THR A C 1
ATOM 1627 O O . THR A 1 211 ? 1.610 -11.967 10.673 1.00 89.69 211 THR A O 1
ATOM 1630 N N . LEU A 1 212 ? 0.364 -10.289 9.846 1.00 91.69 212 LEU A N 1
ATOM 1631 C CA . LEU A 1 212 ? -0.881 -10.711 10.475 1.00 91.69 212 LEU A CA 1
ATOM 1632 C C . LEU A 1 212 ? -1.697 -11.547 9.498 1.00 91.69 212 LEU A C 1
ATOM 1634 O O . LEU A 1 212 ? -1.740 -11.250 8.306 1.00 91.69 212 LEU A O 1
ATOM 1638 N N . HIS A 1 213 ? -2.428 -12.531 10.017 1.00 90.12 213 HIS A N 1
ATOM 1639 C CA . HIS A 1 213 ? -3.399 -13.291 9.228 1.00 90.12 213 HIS A CA 1
ATOM 1640 C C . HIS A 1 213 ? -4.471 -12.372 8.616 1.00 90.12 213 HIS A C 1
ATOM 1642 O O . HIS A 1 213 ? -4.902 -12.639 7.502 1.00 90.12 213 HIS A O 1
ATOM 1648 N N . LYS A 1 214 ? -4.799 -11.243 9.274 1.00 91.94 214 LYS A N 1
ATOM 1649 C CA . LYS A 1 214 ? -5.676 -10.162 8.775 1.00 91.94 214 LYS A CA 1
ATOM 1650 C C . LYS A 1 214 ? -5.249 -9.577 7.416 1.00 91.94 214 LYS A C 1
ATOM 1652 O O . LYS A 1 214 ? -6.062 -8.969 6.718 1.00 91.94 214 LYS A O 1
ATOM 1657 N N . ILE A 1 215 ? -3.978 -9.715 7.039 1.00 94.81 215 ILE A N 1
ATOM 1658 C CA . ILE A 1 215 ? -3.451 -9.192 5.779 1.00 94.81 215 ILE A CA 1
ATOM 1659 C C . ILE A 1 215 ? -3.598 -10.258 4.690 1.00 94.81 215 ILE A C 1
ATOM 1661 O O . ILE A 1 215 ? -2.943 -11.300 4.716 1.00 94.81 215 ILE A O 1
ATOM 1665 N N . VAL A 1 216 ? -4.426 -9.972 3.685 1.00 95.31 216 VAL A N 1
ATOM 1666 C CA . VAL A 1 216 ? -4.703 -10.893 2.578 1.00 95.31 216 VAL A CA 1
ATOM 1667 C C . VAL A 1 216 ? -3.963 -10.440 1.326 1.00 95.31 216 VAL A C 1
ATOM 1669 O O . VAL A 1 216 ? -4.280 -9.431 0.698 1.00 95.31 216 VAL A O 1
ATOM 1672 N N . HIS A 1 217 ? -2.967 -11.225 0.933 1.00 94.44 217 HIS A N 1
ATOM 1673 C CA . HIS A 1 217 ? -2.142 -10.937 -0.233 1.00 94.44 217 HIS A CA 1
ATOM 1674 C C . HIS A 1 217 ? -2.827 -11.341 -1.543 1.00 94.44 217 HIS A C 1
ATOM 1676 O O . HIS A 1 217 ? -2.915 -12.532 -1.863 1.00 94.44 217 HIS A O 1
ATOM 1682 N N . VAL A 1 218 ? -3.242 -10.343 -2.324 1.00 94.75 218 VAL A N 1
ATOM 1683 C CA . VAL A 1 218 ? -3.928 -10.481 -3.624 1.00 94.75 218 VAL A CA 1
ATOM 1684 C C . VAL A 1 218 ? -3.057 -9.992 -4.791 1.00 94.75 218 VAL A C 1
ATOM 1686 O O . VAL A 1 218 ? -3.555 -9.501 -5.802 1.00 94.75 218 VAL A O 1
ATOM 1689 N N . GLY A 1 219 ? -1.734 -10.135 -4.661 1.00 90.75 219 GLY A N 1
ATOM 1690 C CA . GLY A 1 219 ? -0.758 -9.736 -5.674 1.00 90.75 219 GLY A CA 1
ATOM 1691 C C . GLY A 1 219 ? -1.066 -10.276 -7.073 1.00 90.75 219 GLY A C 1
ATOM 1692 O O . GLY A 1 219 ? -1.174 -11.483 -7.295 1.00 90.75 219 GLY A O 1
ATOM 1693 N N . GLY A 1 220 ? -1.177 -9.367 -8.042 1.00 84.50 220 GLY A N 1
ATOM 1694 C CA . GLY A 1 220 ? -1.402 -9.721 -9.443 1.00 84.50 220 GLY A CA 1
ATOM 1695 C C . GLY A 1 220 ? -2.867 -9.958 -9.815 1.00 84.50 220 GLY A C 1
ATOM 1696 O O . GLY A 1 220 ? -3.120 -10.469 -10.903 1.00 84.50 220 GLY A O 1
ATOM 1697 N N . LEU A 1 221 ? -3.820 -9.549 -8.972 1.00 85.88 221 LEU A N 1
ATOM 1698 C CA . LEU A 1 221 ? -5.258 -9.585 -9.274 1.00 85.88 221 LEU A CA 1
ATOM 1699 C C . LEU A 1 221 ? -5.609 -8.863 -10.592 1.00 85.88 221 LEU A C 1
ATOM 1701 O O . LEU A 1 221 ? -6.495 -9.282 -11.332 1.00 85.88 221 LEU A O 1
ATOM 1705 N N . SER A 1 222 ? -4.876 -7.798 -10.923 1.00 80.31 222 SER A N 1
ATOM 1706 C CA . SER A 1 222 ? -5.068 -7.031 -12.162 1.00 80.31 222 SER A CA 1
ATOM 1707 C C . SER A 1 222 ? -4.402 -7.663 -13.395 1.00 80.31 222 SER A C 1
ATOM 1709 O O . SER A 1 222 ? -4.486 -7.110 -14.493 1.00 80.31 222 SER A O 1
ATOM 1711 N N . VAL A 1 223 ? -3.698 -8.792 -13.250 1.00 79.75 223 VAL A N 1
ATOM 1712 C CA . VAL A 1 223 ? -2.987 -9.447 -14.356 1.00 79.75 223 VAL A CA 1
ATOM 1713 C C . VAL A 1 223 ? -3.933 -10.392 -15.087 1.00 79.75 223 VAL A C 1
ATOM 1715 O O . VAL A 1 223 ? -4.268 -11.475 -14.616 1.00 79.75 223 VAL A O 1
ATOM 1718 N N . HIS A 1 224 ? -4.342 -10.002 -16.290 1.00 79.06 224 HIS A N 1
ATOM 1719 C CA . HIS A 1 224 ? -5.177 -10.849 -17.135 1.00 79.06 224 HIS A CA 1
ATOM 1720 C C . HIS A 1 224 ? -4.403 -12.024 -17.738 1.00 79.06 224 HIS A C 1
ATOM 1722 O O . HIS A 1 224 ? -3.206 -11.933 -18.020 1.00 79.06 224 HIS A O 1
ATOM 1728 N N . LYS A 1 225 ? -5.128 -13.113 -18.030 1.00 81.12 225 LYS A N 1
ATOM 1729 C CA . LYS A 1 225 ? -4.583 -14.232 -18.805 1.00 81.12 225 LYS A CA 1
ATOM 1730 C C . LYS A 1 225 ? -4.048 -13.714 -20.151 1.00 81.12 225 LYS A C 1
ATOM 1732 O O . LYS A 1 225 ? -4.769 -12.982 -20.840 1.00 81.12 225 LYS A O 1
ATOM 1737 N N . PRO A 1 226 ? -2.812 -14.078 -20.535 1.00 82.19 226 PRO A N 1
ATOM 1738 C CA . PRO A 1 226 ? -2.214 -13.599 -21.771 1.00 82.19 226 PRO A CA 1
ATOM 1739 C C . PRO A 1 226 ? -3.042 -14.073 -22.968 1.00 82.19 226 PRO A C 1
ATOM 1741 O O . PRO A 1 226 ? -3.357 -15.255 -23.094 1.00 82.19 226 PRO A O 1
ATOM 1744 N N . LYS A 1 227 ? -3.397 -13.136 -23.848 1.00 86.69 227 LYS A N 1
ATOM 1745 C CA . LYS A 1 227 ? -4.027 -13.429 -25.139 1.00 86.69 227 LYS A CA 1
ATOM 1746 C C . LYS A 1 227 ? -2.952 -13.455 -26.229 1.00 86.69 227 LYS A C 1
ATOM 1748 O O . LYS A 1 227 ? -1.982 -12.699 -26.113 1.00 86.69 227 LYS A O 1
ATOM 1753 N N . PRO A 1 228 ? -3.113 -14.267 -27.290 1.00 89.12 228 PRO A N 1
ATOM 1754 C CA . PRO A 1 228 ? -2.245 -14.185 -28.456 1.00 89.12 228 PRO A CA 1
ATOM 1755 C C . PRO A 1 228 ? -2.187 -12.754 -28.997 1.00 89.12 228 PRO A C 1
ATOM 1757 O O . PRO A 1 228 ? -3.188 -12.032 -29.003 1.00 89.12 228 PRO A O 1
ATOM 1760 N N . LEU A 1 229 ? -1.005 -12.340 -29.447 1.00 87.50 229 LEU A N 1
ATOM 1761 C CA . LEU A 1 229 ? -0.832 -11.047 -30.097 1.00 87.50 229 LEU A CA 1
ATOM 1762 C C . LEU A 1 229 ? -1.589 -11.027 -31.428 1.00 87.50 229 LEU A C 1
ATOM 1764 O O . LEU A 1 229 ? -1.654 -12.035 -32.131 1.00 87.50 229 LEU A O 1
ATOM 1768 N N . SER A 1 230 ? -2.121 -9.864 -31.810 1.00 92.94 230 SER A N 1
ATOM 1769 C CA . SER A 1 230 ? -2.699 -9.705 -33.149 1.00 92.94 230 SER A CA 1
ATOM 1770 C C . SER A 1 230 ? -1.642 -9.971 -34.227 1.00 92.94 230 SER A C 1
ATOM 1772 O O . SER A 1 230 ? -0.452 -9.746 -33.982 1.00 92.94 230 SER A O 1
ATOM 1774 N N . LYS A 1 231 ? -2.078 -10.297 -35.446 1.00 93.12 231 LYS A N 1
ATOM 1775 C CA . LYS A 1 231 ? -1.191 -10.530 -36.595 1.00 93.12 231 LYS A CA 1
ATOM 1776 C C . LYS A 1 231 ? -0.174 -9.401 -36.824 1.00 93.12 231 LYS A C 1
ATOM 1778 O O . LYS A 1 231 ? 1.000 -9.703 -36.996 1.00 93.12 231 LYS A O 1
ATOM 1783 N N . GLU A 1 232 ? -0.599 -8.136 -36.747 1.00 93.25 232 GLU A N 1
ATOM 1784 C CA . GLU A 1 232 ? 0.278 -6.959 -36.903 1.00 93.25 232 GLU A CA 1
ATOM 1785 C C . GLU A 1 232 ? 1.430 -6.976 -35.883 1.00 93.25 232 GLU A C 1
ATOM 1787 O O . GLU A 1 232 ? 2.606 -6.966 -36.238 1.00 93.25 232 GLU A O 1
ATOM 1792 N N . TRP A 1 233 ? 1.093 -7.071 -34.596 1.00 86.75 233 TRP A N 1
ATOM 1793 C CA . TRP A 1 233 ? 2.072 -7.133 -33.511 1.00 86.75 233 TRP A CA 1
ATOM 1794 C C . TRP A 1 233 ? 2.997 -8.341 -33.612 1.00 86.75 233 TRP A C 1
ATOM 1796 O O . TRP A 1 233 ? 4.196 -8.202 -33.391 1.00 86.75 233 TRP A O 1
ATOM 1806 N N . ASN A 1 234 ? 2.464 -9.506 -33.975 1.00 88.50 234 ASN A N 1
ATOM 1807 C CA . ASN A 1 234 ? 3.278 -10.701 -34.144 1.00 88.50 234 ASN A CA 1
ATOM 1808 C C . ASN A 1 234 ? 4.280 -10.539 -35.300 1.00 88.50 234 ASN A C 1
ATOM 1810 O O . ASN A 1 234 ? 5.434 -10.926 -35.165 1.00 88.50 234 ASN A O 1
ATOM 1814 N N . GLN A 1 235 ? 3.880 -9.919 -36.415 1.00 89.88 235 GLN A N 1
ATOM 1815 C CA . GLN A 1 235 ? 4.799 -9.614 -37.516 1.00 89.88 235 GLN A CA 1
ATOM 1816 C C . GLN A 1 235 ? 5.908 -8.658 -37.067 1.00 89.88 235 GLN A C 1
ATOM 1818 O O . GLN A 1 235 ? 7.078 -8.949 -37.286 1.00 89.88 235 GLN A O 1
ATOM 1823 N N . ILE A 1 236 ? 5.557 -7.564 -36.383 1.00 84.06 236 ILE A N 1
ATOM 1824 C CA . ILE A 1 236 ? 6.522 -6.544 -35.945 1.00 84.06 236 ILE A CA 1
ATOM 1825 C C . ILE A 1 236 ? 7.518 -7.102 -34.923 1.00 84.06 236 ILE A C 1
ATOM 1827 O O . ILE A 1 236 ? 8.716 -6.874 -35.051 1.00 84.06 236 ILE A O 1
ATOM 1831 N N . LEU A 1 237 ? 7.047 -7.828 -33.905 1.00 83.00 237 LEU A N 1
ATOM 1832 C CA . LEU A 1 237 ? 7.924 -8.333 -32.843 1.00 83.00 237 LEU A CA 1
ATOM 1833 C C . LEU A 1 237 ? 8.862 -9.449 -33.322 1.00 83.00 237 LEU A C 1
ATOM 1835 O O . LEU A 1 237 ? 9.918 -9.630 -32.721 1.00 83.00 237 LEU A O 1
ATOM 1839 N N . ASN A 1 238 ? 8.506 -10.155 -34.402 1.00 84.81 238 ASN A N 1
ATOM 1840 C CA . ASN A 1 238 ? 9.330 -11.208 -35.000 1.00 84.81 238 ASN A CA 1
ATOM 1841 C C . ASN A 1 238 ? 10.321 -10.697 -36.061 1.00 84.81 238 ASN A C 1
ATOM 1843 O O . ASN A 1 238 ? 11.119 -11.485 -36.561 1.00 84.81 238 ASN A O 1
ATOM 1847 N N . LEU A 1 239 ? 10.326 -9.397 -36.393 1.00 85.81 239 LEU A N 1
ATOM 1848 C CA . LEU A 1 239 ? 11.309 -8.820 -37.324 1.00 85.81 239 LEU A CA 1
ATOM 1849 C C . LEU A 1 239 ? 12.749 -8.945 -36.816 1.00 85.81 239 LEU A C 1
ATOM 1851 O O . LEU A 1 239 ? 13.695 -8.908 -37.603 1.00 85.81 239 LEU A O 1
ATOM 1855 N N . ARG A 1 240 ? 12.932 -9.047 -35.495 1.00 80.00 240 ARG A N 1
ATOM 1856 C CA . ARG A 1 240 ? 14.240 -9.169 -34.853 1.00 80.00 240 ARG A CA 1
ATOM 1857 C C . ARG A 1 240 ? 14.193 -10.219 -33.747 1.00 80.00 240 ARG A C 1
ATOM 1859 O O . ARG A 1 240 ? 13.166 -10.371 -33.096 1.00 80.00 240 ARG A O 1
ATOM 1866 N N . PRO A 1 241 ? 15.323 -10.885 -33.451 1.00 77.88 241 PRO A N 1
ATOM 1867 C CA . PRO A 1 241 ? 15.382 -11.898 -32.396 1.00 77.88 241 PRO A CA 1
ATOM 1868 C C . PRO A 1 241 ? 15.171 -11.320 -30.989 1.00 77.88 241 PRO A C 1
ATOM 1870 O O . PRO A 1 241 ? 14.971 -12.071 -30.037 1.00 77.88 241 PRO A O 1
ATOM 1873 N N . ARG A 1 242 ? 15.276 -9.993 -30.828 1.00 75.50 242 ARG A N 1
ATOM 1874 C CA . ARG A 1 242 ? 15.124 -9.295 -29.549 1.00 75.50 242 ARG A CA 1
ATOM 1875 C C . ARG A 1 242 ? 14.336 -8.006 -29.739 1.00 75.50 242 ARG A C 1
ATOM 1877 O O . ARG A 1 242 ? 14.650 -7.202 -30.621 1.00 75.50 242 ARG A O 1
ATOM 1884 N N . THR A 1 243 ? 13.370 -7.799 -28.850 1.00 79.31 243 THR A N 1
ATOM 1885 C CA . THR A 1 243 ? 12.565 -6.580 -28.774 1.00 79.31 243 THR A CA 1
ATOM 1886 C C . THR A 1 243 ? 12.645 -5.993 -27.372 1.00 79.31 243 THR A C 1
ATOM 1888 O O . THR A 1 243 ? 12.525 -6.720 -26.387 1.00 79.31 243 THR A O 1
ATOM 1891 N N . ILE A 1 244 ? 12.833 -4.676 -27.285 1.00 78.00 244 ILE A N 1
ATOM 1892 C CA . ILE A 1 244 ? 12.777 -3.941 -26.019 1.00 78.00 244 ILE A CA 1
ATOM 1893 C C . ILE A 1 244 ? 11.421 -3.244 -25.933 1.00 78.00 244 ILE A C 1
ATOM 1895 O O . ILE A 1 244 ? 11.059 -2.451 -26.809 1.00 78.00 244 ILE A O 1
ATOM 1899 N N . LEU A 1 245 ? 10.691 -3.545 -24.859 1.00 81.50 245 LEU A N 1
ATOM 1900 C CA . LEU A 1 245 ? 9.437 -2.894 -24.507 1.00 81.50 245 LEU A CA 1
ATOM 1901 C C . LEU A 1 245 ? 9.706 -1.788 -23.480 1.00 81.50 245 LEU A C 1
ATOM 1903 O O . LEU A 1 245 ? 10.223 -2.072 -22.402 1.00 81.50 245 LEU A O 1
ATOM 1907 N N . ILE A 1 246 ? 9.358 -0.539 -23.798 1.00 77.56 246 ILE A N 1
ATOM 1908 C CA . ILE A 1 246 ? 9.596 0.613 -22.905 1.00 77.56 246 ILE A CA 1
ATOM 1909 C C . ILE A 1 246 ? 8.293 1.111 -22.286 1.00 77.56 246 ILE A C 1
ATOM 1911 O O . ILE A 1 246 ? 7.262 1.178 -22.958 1.00 77.56 246 ILE A O 1
ATOM 1915 N N . SER A 1 247 ? 8.360 1.472 -20.999 1.00 77.12 247 SER A N 1
ATOM 1916 C CA . SER A 1 247 ? 7.212 1.819 -20.173 1.00 77.12 247 SER A CA 1
ATOM 1917 C C . SER A 1 247 ? 7.496 2.859 -19.065 1.00 77.12 247 SER A C 1
ATOM 1919 O O . SER A 1 247 ? 8.371 2.644 -18.242 1.00 77.12 247 SER A O 1
ATOM 1921 N N . PHE A 1 248 ? 6.669 3.903 -18.958 1.00 75.56 248 PHE A N 1
ATOM 1922 C CA . PHE A 1 248 ? 6.578 4.970 -17.955 1.00 75.56 248 PHE A CA 1
ATOM 1923 C C . PHE A 1 248 ? 5.300 4.932 -17.076 1.00 75.56 248 PHE A C 1
ATOM 1925 O O . PHE A 1 248 ? 5.258 5.574 -16.029 1.00 75.56 248 PHE A O 1
ATOM 1932 N N . GLY A 1 249 ? 4.273 4.158 -17.445 1.00 75.44 249 GLY A N 1
ATOM 1933 C CA . GLY A 1 249 ? 3.003 4.044 -16.715 1.00 75.44 249 GLY A CA 1
ATOM 1934 C C . GLY A 1 249 ? 1.989 5.135 -17.081 1.00 75.44 249 GLY A C 1
ATOM 1935 O O . GLY A 1 249 ? 2.197 5.886 -18.027 1.00 75.44 249 GLY A O 1
ATOM 1936 N N . SER A 1 250 ? 0.874 5.192 -16.345 1.00 71.50 250 SER A N 1
ATOM 1937 C CA . SER A 1 250 ? -0.207 6.173 -16.553 1.00 71.50 250 SER A CA 1
ATOM 1938 C C . SER A 1 250 ? -0.012 7.483 -15.784 1.00 71.50 250 SER A C 1
ATOM 1940 O O . SER A 1 250 ? -0.510 8.517 -16.210 1.00 71.50 250 SER A O 1
ATOM 1942 N N . VAL A 1 251 ? 0.713 7.447 -14.660 1.00 73.38 251 VAL A N 1
ATOM 1943 C CA . VAL A 1 251 ? 0.890 8.607 -13.768 1.00 73.38 251 VAL A CA 1
ATOM 1944 C C . VAL A 1 251 ? 1.965 9.564 -14.294 1.00 73.38 251 VAL A C 1
ATOM 1946 O O . VAL A 1 251 ? 1.745 10.767 -14.380 1.00 73.38 251 VAL A O 1
ATOM 1949 N N . ALA A 1 252 ? 3.129 9.039 -14.690 1.00 77.50 252 ALA A N 1
ATOM 1950 C CA . ALA A 1 252 ? 4.207 9.842 -15.260 1.00 77.50 252 ALA A CA 1
ATOM 1951 C C . ALA A 1 252 ? 3.953 10.062 -16.758 1.00 77.50 252 ALA A C 1
ATOM 1953 O O . ALA A 1 252 ? 4.368 9.264 -17.601 1.00 77.50 252 ALA A O 1
ATOM 1954 N N . GLN A 1 253 ? 3.248 11.141 -17.098 1.00 78.75 253 GLN A N 1
ATOM 1955 C CA . GLN A 1 253 ? 2.927 11.450 -18.489 1.00 78.75 253 GLN A CA 1
ATOM 1956 C C . GLN A 1 253 ? 4.201 11.802 -19.266 1.00 78.75 253 GLN A C 1
ATOM 1958 O O . GLN A 1 253 ? 4.884 12.778 -18.953 1.00 78.75 253 GLN A O 1
ATOM 1963 N N . SER A 1 254 ? 4.521 11.037 -20.313 1.00 82.88 254 SER A N 1
ATOM 1964 C CA . SER A 1 254 ? 5.757 11.220 -21.091 1.00 82.88 254 SER A CA 1
ATOM 1965 C C . SER A 1 254 ? 5.819 12.543 -21.855 1.00 82.88 254 SER A C 1
ATOM 1967 O O . SER A 1 254 ? 6.905 12.976 -22.230 1.00 82.88 254 SER A O 1
ATOM 1969 N N . VAL A 1 255 ? 4.678 13.203 -22.076 1.00 84.25 255 VAL A N 1
ATOM 1970 C CA . VAL A 1 255 ? 4.638 14.555 -22.656 1.00 84.25 255 VAL A CA 1
ATOM 1971 C C . VAL A 1 255 ? 5.363 15.568 -21.763 1.00 84.25 255 VAL A C 1
ATOM 1973 O O . VAL A 1 255 ? 6.082 16.419 -22.280 1.00 84.25 255 VAL A O 1
ATOM 1976 N N . LEU A 1 256 ? 5.269 15.395 -20.438 1.00 85.25 256 LEU A N 1
ATOM 1977 C CA . LEU A 1 256 ? 5.908 16.242 -19.425 1.00 85.25 256 LEU A CA 1
ATOM 1978 C C . LEU A 1 256 ? 7.379 15.874 -19.168 1.00 85.25 256 LEU A C 1
ATOM 1980 O O . LEU A 1 256 ? 8.047 16.535 -18.378 1.00 85.25 256 LEU A O 1
ATOM 1984 N N . MET A 1 257 ? 7.896 14.819 -19.808 1.00 87.50 257 MET A N 1
ATOM 1985 C CA . MET A 1 257 ? 9.296 14.428 -19.664 1.00 87.50 257 MET A CA 1
ATOM 1986 C C . MET A 1 257 ? 10.211 15.516 -20.256 1.00 87.50 257 MET A C 1
ATOM 1988 O O . MET A 1 257 ? 9.940 15.982 -21.367 1.00 87.50 257 MET A O 1
ATOM 1992 N N . PRO A 1 258 ? 11.317 15.886 -19.586 1.00 90.44 258 PRO A N 1
ATOM 1993 C CA . PRO A 1 258 ? 12.307 16.793 -20.154 1.00 90.44 258 PRO A CA 1
ATOM 1994 C C . PRO A 1 258 ? 12.837 16.296 -21.503 1.00 90.44 258 PRO A C 1
ATOM 1996 O O . PRO A 1 258 ? 13.170 15.117 -21.660 1.00 90.44 258 PRO A O 1
ATOM 1999 N N . ASP A 1 259 ? 12.973 17.197 -22.477 1.00 91.19 259 ASP A N 1
ATOM 2000 C CA . ASP A 1 259 ? 13.376 16.822 -23.839 1.00 91.19 259 ASP A CA 1
ATOM 2001 C C . ASP A 1 259 ? 14.766 16.194 -23.905 1.00 91.19 259 ASP A C 1
ATOM 2003 O O . ASP A 1 259 ? 15.013 15.330 -24.749 1.00 91.19 259 ASP A O 1
ATOM 2007 N N . LEU A 1 260 ? 15.660 16.572 -22.988 1.00 90.69 260 LEU A N 1
ATOM 2008 C CA . LEU A 1 260 ? 16.964 15.933 -22.853 1.00 90.69 260 LEU A CA 1
ATOM 2009 C C . LEU A 1 260 ? 16.820 14.435 -22.548 1.00 90.69 260 LEU A C 1
ATOM 2011 O O . LEU A 1 260 ? 17.413 13.623 -23.249 1.00 90.69 260 LEU A O 1
ATOM 2015 N N . MET A 1 261 ? 15.972 14.053 -21.586 1.00 90.62 261 MET A N 1
ATOM 2016 C CA . MET A 1 261 ? 15.731 12.641 -21.260 1.00 90.62 261 MET A CA 1
ATOM 2017 C C . MET A 1 261 ? 15.123 11.888 -22.451 1.00 90.62 261 MET A C 1
ATOM 2019 O O . MET A 1 261 ? 15.571 10.787 -22.773 1.00 90.62 261 MET A O 1
ATOM 2023 N N . LYS A 1 262 ? 14.155 12.494 -23.161 1.00 89.62 262 LYS A N 1
ATOM 2024 C CA . LYS A 1 262 ? 13.561 11.903 -24.377 1.00 89.62 262 LYS A CA 1
ATOM 2025 C C . LYS A 1 262 ? 14.636 11.611 -25.430 1.00 89.62 262 LYS A C 1
ATOM 2027 O O . LYS A 1 262 ? 14.706 10.497 -25.952 1.00 89.62 262 LYS A O 1
ATOM 2032 N N . LYS A 1 263 ? 15.489 12.600 -25.724 1.00 90.56 263 LYS A N 1
ATOM 2033 C CA . LYS A 1 263 ? 16.591 12.481 -26.694 1.00 90.56 263 LYS A CA 1
ATOM 2034 C C . LYS A 1 263 ? 17.599 11.419 -26.263 1.00 90.56 263 LYS A C 1
ATOM 2036 O O . LYS A 1 263 ? 17.991 10.597 -27.086 1.00 90.56 263 LYS A O 1
ATOM 2041 N N . THR A 1 264 ? 17.965 11.379 -24.985 1.00 89.00 264 THR A N 1
ATOM 2042 C CA . THR A 1 264 ? 18.898 10.383 -24.447 1.00 89.00 264 THR A CA 1
ATOM 2043 C C . THR A 1 264 ? 18.362 8.961 -24.592 1.00 89.00 264 THR A C 1
ATOM 2045 O O . THR A 1 264 ? 19.086 8.092 -25.074 1.00 89.00 264 THR A O 1
ATOM 2048 N N . ILE A 1 265 ? 17.087 8.717 -24.267 1.00 87.75 265 ILE A N 1
ATOM 2049 C CA . ILE A 1 265 ? 16.453 7.403 -24.457 1.00 87.75 265 ILE A CA 1
ATOM 2050 C C . ILE A 1 265 ? 16.512 6.987 -25.932 1.00 87.75 265 ILE A C 1
ATOM 2052 O O . ILE A 1 265 ? 16.928 5.871 -26.240 1.00 87.75 265 ILE A O 1
ATOM 2056 N N . ILE A 1 266 ? 16.159 7.889 -26.854 1.00 86.56 266 ILE A N 1
ATOM 2057 C CA . ILE A 1 266 ? 16.216 7.622 -28.300 1.00 86.56 266 ILE A CA 1
ATOM 2058 C C . ILE A 1 266 ? 17.648 7.301 -28.743 1.00 86.56 266 ILE A C 1
ATOM 2060 O O . ILE A 1 266 ? 17.849 6.359 -29.505 1.00 86.56 266 ILE A O 1
ATOM 2064 N N . ASN A 1 267 ? 18.643 8.046 -28.262 1.00 87.56 267 ASN A N 1
ATOM 2065 C CA . ASN A 1 267 ? 20.042 7.846 -28.634 1.00 87.56 267 ASN A CA 1
ATOM 2066 C C . ASN A 1 267 ? 20.587 6.501 -28.133 1.00 87.56 267 ASN A C 1
ATOM 2068 O O . ASN A 1 267 ? 21.215 5.786 -28.909 1.00 87.56 267 ASN A O 1
ATOM 2072 N N . VAL A 1 268 ? 20.291 6.120 -26.884 1.00 85.31 268 VAL A N 1
ATOM 2073 C CA . VAL A 1 268 ? 20.684 4.816 -26.308 1.00 85.31 268 VAL A CA 1
ATOM 2074 C C . VAL A 1 268 ? 20.045 3.648 -27.062 1.00 85.31 268 VAL A C 1
ATOM 2076 O O . VAL A 1 268 ? 20.635 2.578 -27.191 1.00 85.31 268 VAL A O 1
ATOM 2079 N N . ILE A 1 269 ? 18.827 3.839 -27.567 1.00 81.50 269 ILE A N 1
ATOM 2080 C CA . ILE A 1 269 ? 18.149 2.841 -28.395 1.00 81.50 269 ILE A CA 1
ATOM 2081 C C . ILE A 1 269 ? 18.786 2.765 -29.785 1.00 81.50 269 ILE A C 1
ATOM 2083 O O . ILE A 1 269 ? 19.060 1.670 -30.272 1.00 81.50 269 ILE A O 1
ATOM 2087 N N . LYS A 1 270 ? 19.025 3.916 -30.427 1.00 80.81 270 LYS A N 1
ATOM 2088 C CA . LYS A 1 270 ? 19.602 3.997 -31.776 1.00 80.81 270 LYS A CA 1
ATOM 2089 C C . LYS A 1 270 ? 21.017 3.445 -31.843 1.00 80.81 270 LYS A C 1
ATOM 2091 O O . LYS A 1 270 ? 21.347 2.813 -32.833 1.00 80.81 270 LYS A O 1
ATOM 2096 N N . SER A 1 271 ? 21.821 3.611 -30.793 1.00 78.00 271 SER A N 1
ATOM 2097 C CA . SER A 1 271 ? 23.171 3.037 -30.730 1.00 78.00 271 SER A CA 1
ATOM 2098 C C . SER A 1 271 ? 23.183 1.500 -30.728 1.00 78.00 271 SER A C 1
ATOM 2100 O O . SER A 1 271 ? 24.250 0.891 -30.712 1.00 78.00 271 SER A O 1
ATOM 2102 N N . ARG A 1 272 ? 22.011 0.847 -30.739 1.00 67.31 272 ARG A N 1
ATOM 2103 C CA . ARG A 1 272 ? 21.853 -0.603 -30.852 1.00 67.31 272 ARG A CA 1
ATOM 2104 C C . ARG A 1 272 ? 21.240 -0.971 -32.199 1.00 67.31 272 ARG A C 1
ATOM 2106 O O . ARG A 1 272 ? 20.055 -1.286 -32.289 1.00 67.31 272 ARG A O 1
ATOM 2113 N N . ASP A 1 273 ? 22.085 -1.058 -33.223 1.00 54.84 273 ASP A N 1
ATOM 2114 C CA . ASP A 1 273 ? 21.721 -1.364 -34.620 1.00 54.84 273 ASP A CA 1
ATOM 2115 C C . ASP A 1 273 ? 21.003 -2.718 -34.858 1.00 54.84 273 ASP A C 1
ATOM 2117 O O . ASP A 1 273 ? 20.659 -3.056 -35.989 1.00 54.84 273 ASP A O 1
ATOM 2121 N N . LYS A 1 274 ? 20.718 -3.520 -33.818 1.00 51.12 274 LYS A N 1
ATOM 2122 C CA . LYS A 1 274 ? 20.087 -4.852 -33.940 1.00 51.12 274 LYS A CA 1
ATOM 2123 C C . LYS A 1 274 ? 18.833 -5.098 -33.082 1.00 51.12 274 LYS A C 1
ATOM 2125 O O . LYS A 1 274 ? 18.347 -6.226 -33.074 1.00 51.12 274 LYS A O 1
ATOM 2130 N N . CYS A 1 275 ? 18.266 -4.112 -32.377 1.00 48.25 275 CYS A N 1
ATOM 2131 C CA . CYS A 1 275 ? 17.064 -4.315 -31.536 1.00 48.25 275 CYS A CA 1
ATOM 2132 C C . CYS A 1 275 ? 15.914 -3.392 -31.952 1.00 48.25 275 CYS A C 1
ATOM 2134 O O . CYS A 1 275 ? 16.117 -2.201 -32.152 1.00 48.25 275 CYS A O 1
ATOM 2136 N N . GLN A 1 276 ? 14.708 -3.930 -32.170 1.00 44.38 276 GLN A N 1
ATOM 2137 C CA . GLN A 1 276 ? 13.526 -3.117 -32.488 1.00 44.38 276 GLN A CA 1
ATOM 2138 C C . GLN A 1 276 ? 12.856 -2.717 -31.180 1.00 44.38 276 GLN A C 1
ATOM 2140 O O . GLN A 1 276 ? 12.761 -3.520 -30.251 1.00 44.38 276 GLN A O 1
ATOM 2145 N N . THR A 1 277 ? 12.439 -1.461 -31.082 1.00 45.59 277 THR A N 1
ATOM 2146 C CA . THR A 1 277 ? 11.825 -0.914 -29.872 1.00 45.59 277 THR A CA 1
ATOM 2147 C C . THR A 1 277 ? 10.382 -0.544 -30.134 1.00 45.59 277 THR A C 1
ATOM 2149 O O . THR A 1 277 ? 10.086 0.121 -31.128 1.00 45.59 277 THR A O 1
ATOM 2152 N N . ARG A 1 278 ? 9.487 -0.919 -29.218 1.00 40.84 278 ARG A N 1
ATOM 2153 C CA . ARG A 1 278 ? 8.132 -0.360 -29.151 1.00 40.84 278 ARG A CA 1
ATOM 2154 C C . ARG A 1 278 ? 7.772 -0.087 -27.694 1.00 40.84 278 ARG A C 1
ATOM 2156 O O . ARG A 1 278 ? 8.264 -0.744 -26.785 1.00 40.84 278 ARG A O 1
ATOM 2163 N N . THR A 1 279 ? 6.943 0.922 -27.479 1.00 31.05 279 THR A N 1
ATOM 2164 C CA . THR A 1 279 ? 6.603 1.455 -26.154 1.00 31.05 279 THR A CA 1
ATOM 2165 C C . THR A 1 279 ? 5.206 0.966 -25.757 1.00 31.05 279 THR A C 1
ATOM 2167 O O . THR A 1 279 ? 4.251 1.239 -26.486 1.00 31.05 279 THR A O 1
ATOM 2170 N N . LYS A 1 280 ? 5.075 0.218 -24.649 1.00 28.50 280 LYS A N 1
ATOM 2171 C CA . LYS A 1 280 ? 3.801 -0.120 -23.971 1.00 28.50 280 LYS A CA 1
ATOM 2172 C C . LYS A 1 280 ? 4.059 -0.684 -22.558 1.00 28.50 280 LYS A C 1
ATOM 2174 O O . LYS A 1 280 ? 5.115 -1.253 -22.311 1.00 28.50 280 LYS A O 1
ATOM 2179 N N . TYR A 1 281 ? 3.115 -0.497 -21.627 1.00 41.97 281 TYR A N 1
ATOM 2180 C CA . TYR A 1 281 ? 3.438 -0.147 -20.239 1.00 41.97 281 TYR A CA 1
ATOM 2181 C C . TYR A 1 281 ? 3.138 -1.188 -19.121 1.00 41.97 281 TYR A C 1
ATOM 2183 O O . TYR A 1 281 ? 2.031 -1.715 -19.117 1.00 41.97 281 TYR A O 1
ATOM 2191 N N . SER A 1 282 ? 4.058 -1.421 -18.152 1.00 26.59 282 SER A N 1
ATOM 2192 C CA . SER A 1 282 ? 3.783 -1.893 -16.759 1.00 26.59 282 SER A CA 1
ATOM 2193 C C . SER A 1 282 ? 4.988 -1.809 -15.776 1.00 26.59 282 SER A C 1
ATOM 2195 O O . SER A 1 282 ? 6.134 -1.704 -16.211 1.00 26.59 282 SER A O 1
ATOM 2197 N N . ARG A 1 283 ? 4.714 -1.773 -14.451 1.00 34.75 283 ARG A N 1
ATOM 2198 C CA . ARG A 1 283 ? 5.576 -1.246 -13.352 1.00 34.75 283 ARG A CA 1
ATOM 2199 C C . ARG A 1 283 ? 6.288 -2.294 -12.463 1.00 34.75 283 ARG A C 1
ATOM 2201 O O . ARG A 1 283 ? 6.086 -3.497 -12.572 1.00 34.75 283 ARG A O 1
ATOM 2208 N N . HIS A 1 284 ? 7.135 -1.756 -11.579 1.00 44.31 284 HIS A N 1
ATOM 2209 C CA . HIS A 1 284 ? 8.078 -2.372 -10.644 1.00 44.31 284 HIS A CA 1
ATOM 2210 C C . HIS A 1 284 ? 7.451 -3.191 -9.499 1.00 44.31 284 HIS A C 1
ATOM 2212 O O . HIS A 1 284 ? 6.989 -2.634 -8.515 1.00 44.31 284 HIS A O 1
ATOM 2218 N N . VAL A 1 285 ? 7.540 -4.516 -9.630 1.00 34.75 285 VAL A N 1
ATOM 2219 C CA . VAL A 1 285 ? 7.767 -5.516 -8.551 1.00 34.75 285 VAL A CA 1
ATOM 2220 C C . VAL A 1 285 ? 8.858 -6.516 -9.012 1.00 34.75 285 VAL A C 1
ATOM 2222 O O . VAL A 1 285 ? 9.195 -7.507 -8.377 1.00 34.75 285 VAL A O 1
ATOM 2225 N N . LEU A 1 286 ? 9.448 -6.251 -10.182 1.00 36.16 286 LEU A N 1
ATOM 2226 C CA . LEU A 1 286 ? 10.236 -7.212 -10.944 1.00 36.16 286 LEU A CA 1
ATOM 2227 C C . LEU A 1 286 ? 11.747 -7.080 -10.717 1.00 36.16 286 LEU A C 1
ATOM 2229 O O . LEU A 1 286 ? 12.481 -7.979 -11.114 1.00 36.16 286 LEU A O 1
ATOM 2233 N N . SER A 1 287 ? 12.229 -5.996 -10.098 1.00 43.88 287 SER A N 1
ATOM 2234 C CA . SER A 1 287 ? 13.668 -5.814 -9.867 1.00 43.88 287 SER A CA 1
ATOM 2235 C C . SER A 1 287 ? 14.215 -6.838 -8.879 1.00 43.88 287 SER A C 1
ATOM 2237 O O . SER A 1 287 ? 15.160 -7.550 -9.192 1.00 43.88 287 SER A O 1
ATOM 2239 N N . ARG A 1 288 ? 13.563 -7.008 -7.729 1.00 47.78 288 ARG A N 1
ATOM 2240 C CA . ARG A 1 288 ? 14.019 -7.968 -6.721 1.00 47.78 288 ARG A CA 1
ATOM 2241 C C . ARG A 1 288 ? 13.761 -9.411 -7.132 1.00 47.78 288 ARG A C 1
ATOM 2243 O O . ARG A 1 288 ? 14.659 -10.242 -7.074 1.00 47.78 288 ARG A O 1
ATOM 2250 N N . ALA A 1 289 ? 12.558 -9.703 -7.617 1.00 46.12 289 ALA A N 1
ATOM 2251 C CA . ALA A 1 289 ? 12.217 -11.072 -7.953 1.00 46.12 289 ALA A CA 1
ATOM 2252 C C . ALA A 1 289 ? 12.834 -11.521 -9.291 1.00 46.12 289 ALA A C 1
ATOM 2254 O O . ALA A 1 289 ? 13.546 -12.524 -9.330 1.00 46.12 289 ALA A O 1
ATOM 2255 N N . LEU A 1 290 ? 12.626 -10.791 -10.399 1.00 50.03 290 LEU A N 1
ATOM 2256 C CA . LEU A 1 290 ? 13.201 -11.179 -11.702 1.00 50.03 290 LEU A CA 1
ATOM 2257 C C . LEU A 1 290 ? 14.701 -10.852 -11.824 1.00 50.03 290 LEU A C 1
ATOM 2259 O O . LEU A 1 290 ? 15.304 -11.195 -12.842 1.00 50.03 290 LEU A O 1
ATOM 2263 N N . GLY A 1 291 ? 15.290 -10.180 -10.830 1.00 57.78 291 GLY A N 1
ATOM 2264 C CA . GLY A 1 291 ? 16.644 -9.633 -10.892 1.00 57.78 291 GLY A CA 1
ATOM 2265 C C . GLY A 1 291 ? 16.753 -8.341 -11.705 1.00 57.78 291 GLY A C 1
ATOM 2266 O O . GLY A 1 291 ? 17.856 -7.978 -12.077 1.00 57.78 291 GLY A O 1
ATOM 2267 N N . GLY A 1 292 ? 15.643 -7.668 -12.037 1.00 73.62 292 GLY A N 1
ATOM 2268 C CA . GLY A 1 292 ? 15.648 -6.437 -12.834 1.00 73.62 292 GLY A CA 1
ATOM 2269 C C . GLY A 1 292 ? 16.470 -5.290 -12.223 1.00 73.62 292 GLY A C 1
ATOM 2270 O O . GLY A 1 292 ? 16.639 -5.184 -11.013 1.00 73.62 292 GLY A O 1
ATOM 2271 N N . ILE A 1 293 ? 16.951 -4.398 -13.085 1.00 78.75 293 ILE A N 1
ATOM 2272 C CA . ILE A 1 293 ? 17.843 -3.297 -12.705 1.00 78.75 293 ILE A CA 1
ATOM 2273 C C . ILE A 1 293 ? 17.019 -2.034 -12.453 1.00 78.75 293 ILE A C 1
ATOM 2275 O O . ILE A 1 293 ? 16.231 -1.623 -13.308 1.00 78.75 293 ILE A O 1
ATOM 2279 N N . VAL A 1 294 ? 17.212 -1.416 -11.288 1.00 79.81 294 VAL A N 1
ATOM 2280 C CA . VAL A 1 294 ? 16.677 -0.083 -10.990 1.00 79.81 294 VAL A CA 1
ATOM 2281 C C . VAL A 1 294 ? 17.623 0.951 -11.592 1.00 79.81 294 VAL A C 1
ATOM 2283 O O . VAL A 1 294 ? 18.824 0.898 -11.353 1.00 79.81 294 VAL A O 1
ATOM 2286 N N . VAL A 1 295 ? 17.080 1.865 -12.393 1.00 80.12 295 VAL A N 1
ATOM 2287 C CA . VAL A 1 295 ? 17.820 2.989 -12.983 1.00 80.12 295 VAL A CA 1
ATOM 2288 C C . VAL A 1 295 ? 17.167 4.267 -12.491 1.00 80.12 295 VAL A C 1
ATOM 2290 O O . VAL A 1 295 ? 15.957 4.449 -12.670 1.00 80.12 295 VAL A O 1
ATOM 2293 N N . GLU A 1 296 ? 17.940 5.152 -11.867 1.00 80.75 296 GLU A N 1
ATOM 2294 C CA . GLU A 1 296 ? 17.392 6.422 -11.410 1.00 80.75 296 GLU A CA 1
ATOM 2295 C C . GLU A 1 296 ? 17.047 7.342 -12.586 1.00 80.75 296 GLU A C 1
ATOM 2297 O O . GLU A 1 296 ? 17.676 7.328 -13.645 1.00 80.75 296 GLU A O 1
ATOM 2302 N N . LYS A 1 297 ? 16.046 8.210 -12.399 1.00 82.00 297 LYS A N 1
ATOM 2303 C CA . LYS A 1 297 ? 15.645 9.180 -13.434 1.00 82.00 297 LYS A CA 1
ATOM 2304 C C . LYS A 1 297 ? 16.778 10.148 -13.787 1.00 82.00 297 LYS A C 1
ATOM 2306 O O . LYS A 1 297 ? 16.883 10.567 -14.934 1.00 82.00 297 LYS A O 1
ATOM 2311 N N . SER A 1 298 ? 17.636 10.474 -12.821 1.00 79.88 298 SER A N 1
ATOM 2312 C CA . SER A 1 298 ? 18.845 11.289 -13.001 1.00 79.88 298 SER A CA 1
ATOM 2313 C C . SER A 1 298 ? 19.796 10.679 -14.040 1.00 79.88 298 SER A C 1
ATOM 2315 O O . SER A 1 298 ? 20.354 11.393 -14.874 1.00 79.88 298 SER A O 1
ATOM 2317 N N . GLU A 1 299 ? 19.911 9.351 -14.083 1.00 80.06 299 GLU A N 1
ATOM 2318 C CA . GLU A 1 299 ? 20.759 8.632 -15.038 1.00 80.06 299 GLU A CA 1
ATOM 2319 C C . GLU A 1 299 ? 20.225 8.685 -16.478 1.00 80.06 299 GLU A C 1
ATOM 2321 O O . GLU A 1 299 ? 20.984 8.476 -17.431 1.00 80.06 299 GLU A O 1
ATOM 2326 N N . LEU A 1 300 ? 18.945 9.037 -16.668 1.00 81.50 300 LEU A N 1
ATOM 2327 C CA . LEU A 1 300 ? 18.363 9.285 -17.992 1.00 81.50 300 LEU A CA 1
ATOM 2328 C C . LEU A 1 300 ? 18.867 10.587 -18.625 1.00 81.50 300 LEU A C 1
ATOM 2330 O O . LEU A 1 300 ? 18.707 10.767 -19.829 1.00 81.50 300 LEU A O 1
ATOM 2334 N N . LEU A 1 301 ? 19.489 11.487 -17.857 1.00 83.62 301 LEU A N 1
ATOM 2335 C CA . LEU A 1 301 ? 20.103 12.699 -18.406 1.00 83.62 301 LEU A CA 1
ATOM 2336 C C . LEU A 1 301 ? 21.370 12.357 -19.201 1.00 83.62 301 LEU A C 1
ATOM 2338 O O . LEU A 1 301 ? 21.560 12.870 -20.301 1.00 83.62 301 LEU A O 1
ATOM 2342 N N . GLY A 1 302 ? 22.204 11.456 -18.667 1.00 80.50 302 GLY A N 1
ATOM 2343 C CA . GLY A 1 302 ? 23.488 11.068 -19.263 1.00 80.50 302 GLY A CA 1
ATOM 2344 C C . GLY A 1 302 ? 23.467 9.775 -20.085 1.00 80.50 302 GLY A C 1
ATOM 2345 O O . GLY A 1 302 ? 24.400 9.520 -20.842 1.00 80.50 302 GLY A O 1
ATOM 2346 N N . GLY A 1 303 ? 22.451 8.920 -19.928 1.00 79.94 303 GLY A N 1
ATOM 2347 C CA . GLY A 1 303 ? 22.231 7.717 -20.745 1.00 79.94 303 GLY A CA 1
ATOM 2348 C C . GLY A 1 303 ? 23.149 6.526 -20.451 1.00 79.94 303 GLY A C 1
ATOM 2349 O O . GLY A 1 303 ? 22.789 5.398 -20.779 1.00 79.94 303 GLY A O 1
ATOM 2350 N N . LYS A 1 304 ? 24.296 6.737 -19.789 1.00 85.06 304 LYS A N 1
ATOM 2351 C CA . LYS A 1 304 ? 25.254 5.676 -19.419 1.00 85.06 304 LYS A CA 1
ATOM 2352 C C . LYS A 1 304 ? 24.617 4.583 -18.555 1.00 85.06 304 LYS A C 1
ATOM 2354 O O . LYS A 1 304 ? 24.802 3.402 -18.840 1.00 85.06 304 LYS A O 1
ATOM 2359 N N . GLY A 1 305 ? 23.843 4.978 -17.543 1.00 83.81 305 GLY A N 1
ATOM 2360 C CA . GLY A 1 305 ? 23.126 4.059 -16.654 1.00 83.81 305 GLY A CA 1
ATOM 2361 C C . GLY A 1 305 ? 22.139 3.173 -17.402 1.00 83.81 305 GLY A C 1
ATOM 2362 O O . GLY A 1 305 ? 22.207 1.947 -17.335 1.00 83.81 305 GLY A O 1
ATOM 2363 N N . LEU A 1 306 ? 21.292 3.801 -18.225 1.00 85.25 306 LEU A N 1
ATOM 2364 C CA . LEU A 1 306 ? 20.328 3.099 -19.070 1.00 85.25 306 LEU A CA 1
ATOM 2365 C C . LEU A 1 306 ? 21.014 2.151 -20.065 1.00 85.25 306 LEU A C 1
ATOM 2367 O O . LEU A 1 306 ? 20.566 1.021 -20.246 1.00 85.25 306 LEU A O 1
ATOM 2371 N N . HIS A 1 307 ? 22.114 2.583 -20.689 1.00 83.75 307 HIS A N 1
ATOM 2372 C CA . HIS A 1 307 ? 22.875 1.748 -21.615 1.00 83.75 307 HIS A CA 1
ATOM 2373 C C . HIS A 1 307 ? 23.415 0.493 -20.923 1.00 83.75 307 HIS A C 1
ATOM 2375 O O . HIS A 1 307 ? 23.186 -0.614 -21.411 1.00 83.75 307 HIS A O 1
ATOM 2381 N N . LYS A 1 308 ? 24.071 0.664 -19.768 1.00 86.25 308 LYS A N 1
ATOM 2382 C CA . LYS A 1 308 ? 24.620 -0.430 -18.959 1.00 86.25 308 LYS A CA 1
ATOM 2383 C C . LYS A 1 308 ? 23.527 -1.396 -18.498 1.00 86.25 308 LYS A C 1
ATOM 2385 O O . LYS A 1 308 ? 23.711 -2.607 -18.583 1.00 86.25 308 LYS A O 1
ATOM 2390 N N . ALA A 1 309 ? 22.384 -0.871 -18.057 1.00 86.88 309 ALA A N 1
ATOM 2391 C CA . ALA A 1 309 ? 21.260 -1.691 -17.625 1.00 86.88 309 ALA A CA 1
ATOM 2392 C C . ALA A 1 309 ? 20.725 -2.569 -18.769 1.00 86.88 309 ALA A C 1
ATOM 2394 O O . ALA A 1 309 ? 20.513 -3.769 -18.595 1.00 86.88 309 ALA A O 1
ATOM 2395 N N . ILE A 1 310 ? 20.568 -1.994 -19.966 1.00 84.25 310 ILE A N 1
ATOM 2396 C CA . ILE A 1 310 ? 20.127 -2.740 -21.150 1.00 84.25 310 ILE A CA 1
ATOM 2397 C C . ILE A 1 310 ? 21.159 -3.807 -21.549 1.00 84.25 310 ILE A C 1
ATOM 2399 O O . ILE A 1 310 ? 20.763 -4.940 -21.821 1.00 84.25 310 ILE A O 1
ATOM 2403 N N . ASP A 1 311 ? 22.461 -3.485 -21.557 1.00 84.25 311 ASP A N 1
ATOM 2404 C CA . ASP A 1 311 ? 23.525 -4.465 -21.847 1.00 84.25 311 ASP A CA 1
ATOM 2405 C C . ASP A 1 311 ? 23.460 -5.661 -20.915 1.00 84.25 311 ASP A C 1
ATOM 2407 O O . ASP A 1 311 ? 23.540 -6.805 -21.355 1.00 84.25 311 ASP A O 1
ATOM 2411 N N . GLN A 1 312 ? 23.300 -5.390 -19.626 1.00 85.31 312 GLN A N 1
ATOM 2412 C CA . GLN A 1 312 ? 23.313 -6.425 -18.616 1.00 85.31 312 GLN A CA 1
ATOM 2413 C C . GLN A 1 312 ? 22.077 -7.326 -18.728 1.00 85.31 312 GLN A C 1
ATOM 2415 O O . GLN A 1 312 ? 22.225 -8.544 -18.758 1.00 85.31 312 GLN A O 1
ATOM 2420 N N . VAL A 1 313 ? 20.875 -6.756 -18.871 1.00 84.94 313 VAL A N 1
ATOM 2421 C CA . VAL A 1 313 ? 19.631 -7.540 -19.007 1.00 84.94 313 VAL A CA 1
ATOM 2422 C C . VAL A 1 313 ? 19.630 -8.390 -20.280 1.00 84.94 313 VAL A C 1
ATOM 2424 O O . VAL A 1 313 ? 19.136 -9.516 -20.274 1.00 84.94 313 VAL A O 1
ATOM 2427 N N . ILE A 1 314 ? 20.169 -7.865 -21.385 1.00 81.81 314 ILE A N 1
ATOM 2428 C CA . ILE A 1 314 ? 20.187 -8.565 -22.677 1.00 81.81 314 ILE A CA 1
ATOM 2429 C C . ILE A 1 314 ? 21.342 -9.573 -22.774 1.00 81.81 314 ILE A C 1
ATOM 2431 O O . ILE A 1 314 ? 21.207 -10.602 -23.442 1.00 81.81 314 ILE A O 1
ATOM 2435 N N . GLY A 1 315 ? 22.493 -9.258 -22.181 1.00 83.12 315 GLY A N 1
ATOM 2436 C CA . GLY A 1 315 ? 23.712 -10.057 -22.274 1.00 83.12 315 GLY A CA 1
ATOM 2437 C C . GLY A 1 315 ? 23.755 -11.227 -21.295 1.00 83.12 315 GLY A C 1
ATOM 2438 O O . GLY A 1 315 ? 24.356 -12.256 -21.599 1.00 83.12 315 GLY A O 1
ATOM 2439 N N . ASP A 1 316 ? 23.102 -11.099 -20.141 1.00 86.81 316 ASP A N 1
ATOM 2440 C CA . ASP A 1 316 ? 23.198 -12.069 -19.059 1.00 86.81 316 ASP A CA 1
ATOM 2441 C C . ASP A 1 316 ? 21.983 -13.010 -19.011 1.00 86.81 316 ASP A C 1
ATOM 2443 O O . ASP A 1 316 ? 20.845 -12.614 -18.748 1.00 86.81 316 ASP A O 1
ATOM 2447 N N . ARG A 1 317 ? 22.231 -14.310 -19.217 1.00 87.06 317 ARG A N 1
ATOM 2448 C CA . ARG A 1 317 ? 21.187 -15.350 -19.189 1.00 87.06 317 ARG A CA 1
ATOM 2449 C C . ARG A 1 317 ? 20.484 -15.471 -17.836 1.00 87.06 317 ARG A C 1
ATOM 2451 O O . ARG A 1 317 ? 19.368 -15.987 -17.798 1.00 87.06 317 ARG A O 1
ATOM 2458 N N . ARG A 1 318 ? 21.084 -14.998 -16.736 1.00 88.50 318 ARG A N 1
ATOM 2459 C CA . ARG A 1 318 ? 20.472 -15.055 -15.398 1.00 88.50 318 ARG A CA 1
ATOM 2460 C C . ARG A 1 318 ? 19.106 -14.373 -15.363 1.00 88.50 318 ARG A C 1
ATOM 2462 O O . ARG A 1 318 ? 18.193 -14.925 -14.762 1.00 88.50 318 ARG A O 1
ATOM 2469 N N . TYR A 1 319 ? 18.927 -13.259 -16.075 1.00 86.00 319 TYR A N 1
ATOM 2470 C CA . TYR A 1 319 ? 17.639 -12.558 -16.157 1.00 86.00 319 TYR A CA 1
ATOM 2471 C C . TYR A 1 319 ? 16.552 -13.424 -16.807 1.00 86.00 319 TYR A C 1
ATOM 2473 O O . TYR A 1 319 ? 15.429 -13.503 -16.307 1.00 86.00 319 TYR A O 1
ATOM 2481 N N . GLN A 1 320 ? 16.889 -14.141 -17.884 1.00 84.25 320 GLN A N 1
ATOM 2482 C CA . GLN A 1 320 ? 15.963 -15.057 -18.555 1.00 84.25 320 GLN A CA 1
ATOM 2483 C C . GLN A 1 320 ? 15.609 -16.261 -17.668 1.00 84.25 320 GLN A C 1
ATOM 2485 O O . GLN A 1 320 ? 14.438 -16.651 -17.584 1.00 84.25 320 GLN A O 1
ATOM 2490 N N . THR A 1 321 ? 16.603 -16.840 -16.989 1.00 89.75 321 THR A N 1
ATOM 2491 C CA . THR A 1 321 ? 16.402 -17.964 -16.064 1.00 89.75 321 THR A CA 1
ATOM 2492 C C . THR A 1 321 ? 15.535 -17.552 -14.874 1.00 89.75 321 THR A C 1
ATOM 2494 O O . THR A 1 321 ? 14.565 -18.245 -14.564 1.00 89.75 321 THR A O 1
ATOM 2497 N N . SER A 1 322 ? 15.815 -16.403 -14.253 1.00 88.69 322 SER A N 1
ATOM 2498 C CA . SER A 1 322 ? 15.025 -15.849 -13.147 1.00 88.69 322 SER A CA 1
ATOM 2499 C C . SER A 1 322 ? 13.587 -15.556 -13.564 1.00 88.69 322 SER A C 1
ATOM 2501 O O . SER A 1 322 ? 12.654 -15.956 -12.864 1.00 88.69 322 SER A O 1
ATOM 2503 N N . ALA A 1 323 ? 13.383 -14.953 -14.741 1.00 86.50 323 ALA A N 1
ATOM 2504 C CA . ALA A 1 323 ? 12.046 -14.693 -15.264 1.00 86.50 323 ALA A CA 1
ATOM 2505 C C . ALA A 1 323 ? 11.247 -15.982 -15.509 1.00 86.50 323 ALA A C 1
ATOM 2507 O O . ALA A 1 323 ? 10.083 -16.082 -15.115 1.00 86.50 323 ALA A O 1
ATOM 2508 N N . SER A 1 324 ? 11.889 -17.001 -16.087 1.00 89.62 324 SER A N 1
ATOM 2509 C CA . SER A 1 324 ? 11.270 -18.313 -16.321 1.00 89.62 324 SER A CA 1
ATOM 2510 C C . SER A 1 324 ? 10.930 -19.025 -15.009 1.00 89.62 324 SER A C 1
ATOM 2512 O O . SER A 1 324 ? 9.855 -19.617 -14.880 1.00 89.62 324 SER A O 1
ATOM 2514 N N . ARG A 1 325 ? 11.824 -18.945 -14.013 1.00 91.50 325 ARG A N 1
ATOM 2515 C CA . ARG A 1 325 ? 11.612 -19.506 -12.673 1.00 91.50 325 ARG A CA 1
ATOM 2516 C C . ARG A 1 325 ? 10.405 -18.868 -11.997 1.00 91.50 325 ARG A C 1
ATOM 2518 O O . ARG A 1 325 ? 9.555 -19.592 -11.493 1.00 91.50 325 ARG A O 1
ATOM 2525 N N . ILE A 1 326 ? 10.306 -17.540 -12.019 1.00 89.12 326 ILE A N 1
ATOM 2526 C CA . ILE A 1 326 ? 9.199 -16.818 -11.380 1.00 89.12 326 ILE A CA 1
ATOM 2527 C C . ILE A 1 326 ? 7.885 -17.049 -12.092 1.00 89.12 326 ILE A C 1
ATOM 2529 O O . ILE A 1 326 ? 6.892 -17.316 -11.431 1.00 89.12 326 ILE A O 1
ATOM 2533 N N . SER A 1 327 ? 7.869 -17.033 -13.424 1.00 87.06 327 SER A N 1
ATOM 2534 C CA . SER A 1 327 ? 6.665 -17.390 -14.173 1.00 87.06 327 SER A CA 1
ATOM 2535 C C . SER A 1 327 ? 6.142 -18.769 -13.752 1.00 87.06 327 SER A C 1
ATOM 2537 O O . SER A 1 327 ? 4.957 -18.918 -13.446 1.00 87.06 327 SER A O 1
ATOM 2539 N N . ARG A 1 328 ? 7.039 -19.759 -13.630 1.00 91.25 328 ARG A N 1
ATOM 2540 C CA . ARG A 1 328 ? 6.689 -21.098 -13.145 1.00 91.25 328 ARG A CA 1
ATOM 2541 C C . ARG A 1 328 ? 6.198 -21.070 -11.699 1.00 91.25 328 ARG A C 1
ATOM 2543 O O . ARG A 1 328 ? 5.176 -21.684 -11.415 1.00 91.25 328 ARG A O 1
ATOM 2550 N N . LEU A 1 329 ? 6.882 -20.350 -10.814 1.00 90.19 329 LEU A N 1
ATOM 2551 C CA . LEU A 1 329 ? 6.515 -20.215 -9.405 1.00 90.19 329 LEU A CA 1
ATOM 2552 C C . LEU A 1 329 ? 5.101 -19.631 -9.247 1.00 90.19 329 LEU A C 1
ATOM 2554 O O . LEU A 1 329 ? 4.250 -20.250 -8.616 1.00 90.19 329 LEU A O 1
ATOM 2558 N N . LEU A 1 330 ? 4.815 -18.506 -9.907 1.00 88.44 330 LEU A N 1
ATOM 2559 C CA . LEU A 1 330 ? 3.505 -17.849 -9.873 1.00 88.44 330 LEU A CA 1
ATOM 2560 C C . LEU A 1 330 ? 2.403 -18.713 -10.496 1.00 88.44 330 LEU A C 1
ATOM 2562 O O . LEU A 1 330 ? 1.274 -18.704 -10.015 1.00 88.44 330 LEU A O 1
ATOM 2566 N N . SER A 1 331 ? 2.719 -19.498 -11.534 1.00 87.50 331 SER A N 1
ATOM 2567 C CA . SER A 1 331 ? 1.760 -20.437 -12.141 1.00 87.50 331 SER A CA 1
ATOM 2568 C C . SER A 1 331 ? 1.406 -21.626 -11.239 1.00 87.50 331 SER A C 1
ATOM 2570 O O . SER A 1 331 ? 0.403 -22.294 -11.474 1.00 87.50 331 SER A O 1
ATOM 2572 N N . ARG A 1 332 ? 2.236 -21.904 -10.226 1.00 90.12 332 ARG A N 1
ATOM 2573 C CA . ARG A 1 332 ? 2.106 -23.037 -9.299 1.00 90.12 332 ARG A CA 1
ATOM 2574 C C . ARG A 1 332 ? 1.690 -22.608 -7.891 1.00 90.12 332 ARG A C 1
ATOM 2576 O O . ARG A 1 332 ? 1.758 -23.419 -6.973 1.00 90.12 332 ARG A O 1
ATOM 2583 N N . ARG A 1 333 ? 1.275 -21.351 -7.707 1.00 88.25 333 ARG A N 1
ATOM 2584 C CA . ARG A 1 333 ? 0.782 -20.860 -6.416 1.00 88.25 333 ARG A CA 1
ATOM 2585 C C . ARG A 1 333 ? -0.405 -21.712 -5.925 1.00 88.25 333 ARG A C 1
ATOM 2587 O O . ARG A 1 333 ? -1.264 -22.041 -6.742 1.00 88.25 333 ARG A O 1
ATOM 2594 N N . PRO A 1 334 ? -0.491 -22.035 -4.621 1.00 88.81 334 PRO A N 1
ATOM 2595 C CA . PRO A 1 334 ? -1.577 -22.865 -4.089 1.00 88.81 334 PRO A CA 1
ATOM 2596 C C . PRO A 1 334 ? -2.971 -22.239 -4.222 1.00 88.81 334 PRO A C 1
ATOM 2598 O O . PRO A 1 334 ? -3.943 -22.949 -4.451 1.00 88.81 334 PRO A O 1
ATOM 2601 N N . PHE A 1 335 ? -3.065 -20.912 -4.093 1.00 91.25 335 PHE A N 1
ATOM 2602 C CA . PHE A 1 335 ? -4.319 -20.160 -4.175 1.00 91.25 335 PHE A CA 1
ATOM 2603 C C . PHE A 1 335 ? -4.177 -18.996 -5.146 1.00 91.25 335 PHE A C 1
ATOM 2605 O O . PHE A 1 335 ? -3.145 -18.313 -5.150 1.00 91.25 335 PHE A O 1
ATOM 2612 N N . THR A 1 336 ? -5.215 -18.736 -5.939 1.00 91.38 336 THR A N 1
ATOM 2613 C CA . THR A 1 336 ? -5.240 -17.548 -6.794 1.00 91.38 336 THR A CA 1
ATOM 2614 C C . THR A 1 336 ? -5.599 -16.290 -5.979 1.00 91.38 336 THR A C 1
ATOM 2616 O O . THR A 1 336 ? -6.268 -16.394 -4.950 1.00 91.38 336 THR A O 1
ATOM 2619 N N . PRO A 1 337 ? -5.142 -15.089 -6.379 1.00 92.50 337 PRO A N 1
ATOM 2620 C CA . PRO A 1 337 ? -5.567 -13.811 -5.822 1.00 92.50 337 PRO A CA 1
ATOM 2621 C C . PRO A 1 337 ? -7.080 -13.653 -5.829 1.00 92.50 337 PRO A C 1
ATOM 2623 O O . PRO A 1 337 ? -7.632 -13.131 -4.870 1.00 92.50 337 PRO A O 1
ATOM 2626 N N . GLU A 1 338 ? -7.741 -14.136 -6.880 1.00 92.56 338 GLU A N 1
ATOM 2627 C CA . GLU A 1 338 ? -9.192 -14.152 -6.998 1.00 92.56 338 GLU A CA 1
ATOM 2628 C C . GLU A 1 338 ? -9.828 -15.018 -5.904 1.00 92.56 338 GLU A C 1
ATOM 2630 O O . GLU A 1 338 ? -10.735 -14.544 -5.226 1.00 92.56 338 GLU A O 1
ATOM 2635 N N . ASP A 1 339 ? -9.318 -16.234 -5.668 1.00 94.38 339 ASP A N 1
ATOM 2636 C CA . ASP A 1 339 ? -9.830 -17.113 -4.603 1.00 94.38 339 ASP A CA 1
ATOM 2637 C C . ASP A 1 339 ? -9.642 -16.488 -3.219 1.00 94.38 339 ASP A C 1
ATOM 2639 O O . ASP A 1 339 ? -10.542 -16.535 -2.382 1.00 94.38 339 ASP A O 1
ATOM 2643 N N . LYS A 1 340 ? -8.464 -15.900 -2.967 1.00 95.38 340 LYS A N 1
ATOM 2644 C CA . LYS A 1 340 ? -8.162 -15.225 -1.698 1.00 95.38 340 LYS A CA 1
ATOM 2645 C C . LYS A 1 340 ? -9.080 -14.027 -1.473 1.00 95.38 340 LYS A C 1
ATOM 2647 O O . LYS A 1 340 ? -9.571 -13.851 -0.365 1.00 95.38 340 LYS A O 1
ATOM 2652 N N . LEU A 1 341 ? -9.311 -13.229 -2.517 1.00 95.19 341 LEU A N 1
ATOM 2653 C CA . LEU A 1 341 ? -10.218 -12.089 -2.471 1.00 95.19 341 LEU A CA 1
ATOM 2654 C C . LEU A 1 341 ? -11.641 -12.547 -2.155 1.00 95.19 341 LEU A C 1
ATOM 2656 O O . LEU A 1 341 ? -12.210 -12.087 -1.175 1.00 95.19 341 LEU A O 1
ATOM 2660 N N . VAL A 1 342 ? -12.203 -13.450 -2.962 1.00 95.50 342 VAL A N 1
ATOM 2661 C CA . VAL A 1 342 ? -13.603 -13.878 -2.824 1.00 95.50 342 VAL A CA 1
ATOM 2662 C C . VAL A 1 342 ? -13.855 -14.447 -1.432 1.00 95.50 342 VAL A C 1
ATOM 2664 O O . VAL A 1 342 ? -14.740 -13.956 -0.745 1.00 95.50 342 VAL A O 1
ATOM 2667 N N . LYS A 1 343 ? -13.008 -15.369 -0.961 1.00 95.81 343 LYS A N 1
ATOM 2668 C CA . LYS A 1 343 ? -13.173 -15.984 0.364 1.00 95.81 343 LYS A CA 1
ATOM 2669 C C . LYS A 1 343 ? -13.048 -14.986 1.513 1.00 95.81 343 LYS A C 1
ATOM 2671 O O . LYS A 1 343 ? -13.786 -15.087 2.486 1.00 95.81 343 LYS A O 1
ATOM 2676 N N . ALA A 1 344 ? -12.126 -14.025 1.419 1.00 95.38 344 ALA A N 1
ATOM 2677 C CA . ALA A 1 344 ? -11.986 -12.991 2.444 1.00 95.38 344 ALA A CA 1
ATOM 2678 C C . ALA A 1 344 ? -13.226 -12.084 2.502 1.00 95.38 344 ALA A C 1
ATOM 2680 O O . ALA A 1 344 ? -13.687 -11.739 3.588 1.00 95.38 344 ALA A O 1
ATOM 2681 N N . ILE A 1 345 ? -13.780 -11.721 1.340 1.00 95.81 345 ILE A N 1
ATOM 2682 C CA . ILE A 1 345 ? -14.977 -10.879 1.256 1.00 95.81 345 ILE A CA 1
ATOM 2683 C C . ILE A 1 345 ? -16.234 -11.632 1.690 1.00 95.81 345 ILE A C 1
ATOM 2685 O O . ILE A 1 345 ? -17.039 -11.051 2.405 1.00 95.81 345 ILE A O 1
ATOM 2689 N N . GLU A 1 346 ? -16.394 -12.902 1.314 1.00 95.81 346 GLU A N 1
ATOM 2690 C CA . GLU A 1 346 ? -17.504 -13.747 1.778 1.00 95.81 346 GLU A CA 1
ATOM 2691 C C . GLU A 1 346 ? -17.498 -13.861 3.303 1.00 95.81 346 GLU A C 1
ATOM 2693 O O . GLU A 1 346 ? -18.513 -13.597 3.941 1.00 95.81 346 GLU A O 1
ATOM 2698 N N . LEU A 1 347 ? -16.333 -14.135 3.899 1.00 94.44 347 LEU A N 1
ATOM 2699 C CA . LEU A 1 347 ? -16.208 -14.209 5.351 1.00 94.44 347 LEU A CA 1
ATOM 2700 C C . LEU A 1 347 ? -16.486 -12.854 6.024 1.00 94.44 347 LEU A C 1
ATOM 2702 O O . LEU A 1 347 ? -17.126 -12.801 7.069 1.00 94.44 347 LEU A O 1
ATOM 2706 N N . ALA A 1 348 ? -16.022 -11.748 5.433 1.00 94.19 348 ALA A N 1
ATOM 2707 C CA . ALA A 1 348 ? -16.340 -10.416 5.944 1.00 94.19 348 ALA A CA 1
ATOM 2708 C C . ALA A 1 348 ? -17.839 -10.115 5.855 1.00 94.19 348 ALA A C 1
ATOM 2710 O O . ALA A 1 348 ? -18.398 -9.568 6.797 1.00 94.19 348 ALA A O 1
ATOM 2711 N N . ALA A 1 349 ? -18.498 -10.475 4.754 1.00 94.62 349 ALA A N 1
ATOM 2712 C CA . ALA A 1 349 ? -19.934 -10.277 4.584 1.00 94.62 349 ALA A CA 1
ATOM 2713 C C . ALA A 1 349 ? -20.754 -11.105 5.586 1.00 94.62 349 ALA A C 1
ATOM 2715 O O . ALA A 1 349 ? -21.746 -10.607 6.107 1.00 94.62 349 ALA A O 1
ATOM 2716 N N . GLU A 1 350 ? -20.328 -12.337 5.874 1.00 94.12 350 GLU A N 1
ATOM 2717 C CA . GLU A 1 350 ? -21.031 -13.245 6.785 1.00 94.12 350 GLU A CA 1
ATOM 2718 C C . GLU A 1 350 ? -20.844 -12.873 8.264 1.00 94.12 350 GLU A C 1
ATOM 2720 O O . GLU A 1 350 ? -21.817 -12.843 9.016 1.00 94.12 350 GLU A O 1
ATOM 2725 N N . PHE A 1 351 ? -19.612 -12.570 8.688 1.00 91.00 351 PHE A N 1
ATOM 2726 C CA . PHE A 1 351 ? -19.284 -12.402 10.111 1.00 91.00 351 PHE A CA 1
ATOM 2727 C C . PHE A 1 351 ? -19.075 -10.945 10.542 1.00 91.00 351 PHE A C 1
ATOM 2729 O O . PHE A 1 351 ? -19.169 -10.637 11.728 1.00 91.00 351 PHE A O 1
ATOM 2736 N N . GLY A 1 352 ? -18.825 -10.027 9.605 1.00 87.56 352 GLY A N 1
ATOM 2737 C CA . GLY A 1 352 ? -18.559 -8.627 9.921 1.00 87.56 352 GLY A CA 1
ATOM 2738 C C . GLY A 1 352 ? -17.265 -8.445 10.715 1.00 87.56 352 GLY A C 1
ATOM 2739 O O . GLY A 1 352 ? -16.193 -8.855 10.265 1.00 87.56 352 GLY A O 1
ATOM 2740 N N . ASP A 1 353 ? -17.352 -7.788 11.876 1.00 84.75 353 ASP A N 1
ATOM 2741 C CA . ASP A 1 353 ? -16.205 -7.578 12.769 1.00 84.75 353 ASP A CA 1
ATOM 2742 C C . ASP A 1 353 ? -15.674 -8.919 13.299 1.00 84.75 353 ASP A C 1
ATOM 2744 O O . ASP A 1 353 ? -16.442 -9.780 13.718 1.00 84.75 353 ASP A O 1
ATOM 2748 N N . LEU A 1 354 ? -14.348 -9.070 13.310 1.00 87.50 354 LEU A N 1
ATOM 2749 C CA . LEU A 1 354 ? -13.647 -10.273 13.767 1.00 87.50 354 LEU A CA 1
ATOM 2750 C C . LEU A 1 354 ? -12.747 -9.918 14.960 1.00 87.50 354 LEU A C 1
ATOM 2752 O O . LEU A 1 354 ? -11.559 -9.607 14.764 1.00 87.50 354 LEU A O 1
ATOM 2756 N N . PRO A 1 355 ? -13.280 -9.924 16.200 1.00 87.31 355 PRO A N 1
ATOM 2757 C CA . PRO A 1 355 ? -12.513 -9.637 17.411 1.00 87.31 355 PRO A CA 1
ATOM 2758 C C . PRO A 1 355 ? -11.271 -10.521 17.565 1.00 87.31 355 PRO A C 1
ATOM 2760 O O . PRO A 1 355 ? -10.235 -10.050 18.029 1.00 87.31 355 PRO A O 1
ATOM 2763 N N . GLU A 1 356 ? -11.342 -11.772 17.111 1.00 86.44 356 GLU A N 1
ATOM 2764 C CA . GLU A 1 356 ? -10.274 -12.774 17.173 1.00 86.44 356 GLU A CA 1
ATOM 2765 C C . GLU A 1 356 ? -9.053 -12.379 16.337 1.00 86.44 356 GLU A C 1
ATOM 2767 O O . GLU A 1 356 ? -7.939 -12.824 16.606 1.00 86.44 356 GLU A O 1
ATOM 2772 N N . SER A 1 357 ? -9.246 -11.524 15.329 1.00 85.25 357 SER A N 1
ATOM 2773 C CA . SER A 1 357 ? -8.172 -11.034 14.465 1.00 85.25 357 SER A CA 1
ATOM 2774 C C . SER A 1 357 ? -7.553 -9.717 14.959 1.00 85.25 357 SER A C 1
ATOM 2776 O O . SER A 1 357 ? -6.652 -9.163 14.320 1.00 85.25 357 SER A O 1
ATOM 2778 N N . LYS A 1 358 ? -8.020 -9.170 16.090 1.00 87.50 358 LYS A N 1
ATOM 2779 C CA . LYS A 1 358 ? -7.486 -7.928 16.666 1.00 87.50 358 LYS A CA 1
ATOM 2780 C C . LYS A 1 358 ? -6.260 -8.228 17.528 1.00 87.50 358 LYS A C 1
ATOM 2782 O O . LYS A 1 358 ? -6.297 -9.031 18.456 1.00 87.50 358 LYS A O 1
ATOM 2787 N N . VAL A 1 359 ? -5.152 -7.548 17.237 1.00 87.75 359 VAL A N 1
ATOM 2788 C CA . VAL A 1 359 ? -3.895 -7.715 17.977 1.00 87.75 359 VAL A CA 1
ATOM 2789 C C . VAL A 1 359 ? -3.997 -7.036 19.344 1.00 87.75 359 VAL A C 1
ATOM 2791 O O . VAL A 1 359 ? -4.187 -5.823 19.422 1.00 87.75 359 VAL A O 1
ATOM 2794 N N . ALA A 1 360 ? -3.791 -7.795 20.425 1.00 84.25 360 ALA A N 1
ATOM 2795 C CA . ALA A 1 360 ? -3.858 -7.279 21.798 1.00 84.25 360 ALA A CA 1
ATOM 2796 C C . ALA A 1 360 ? -2.866 -6.130 22.066 1.00 84.25 360 ALA A C 1
ATOM 2798 O O . ALA A 1 360 ? -3.185 -5.189 22.792 1.00 84.25 360 ALA A O 1
ATOM 2799 N N . GLY A 1 361 ? -1.691 -6.176 21.424 1.00 80.50 361 GLY A N 1
ATOM 2800 C CA . GLY A 1 361 ? -0.645 -5.157 21.537 1.00 80.50 361 GLY A CA 1
ATOM 2801 C C . GLY A 1 361 ? -1.100 -3.736 21.187 1.00 80.50 361 GLY A C 1
ATOM 2802 O O . GLY A 1 361 ? -0.530 -2.785 21.707 1.00 80.50 361 GLY A O 1
ATOM 2803 N N . ARG A 1 362 ? -2.155 -3.575 20.375 1.00 75.75 362 ARG A N 1
ATOM 2804 C CA . ARG A 1 362 ? -2.712 -2.259 20.016 1.00 75.75 362 ARG A CA 1
ATOM 2805 C C . ARG A 1 362 ? -3.238 -1.490 21.228 1.00 75.75 362 ARG A C 1
ATOM 2807 O O . ARG A 1 362 ? -3.115 -0.272 21.273 1.00 75.75 362 ARG A O 1
ATOM 2814 N N . ASN A 1 363 ? -3.842 -2.187 22.186 1.00 81.25 363 ASN A N 1
ATOM 2815 C CA . ASN A 1 363 ? -4.471 -1.549 23.343 1.00 81.25 363 ASN A CA 1
ATOM 2816 C C . ASN A 1 363 ? -3.464 -1.265 24.468 1.00 81.25 363 ASN A C 1
ATOM 2818 O O . ASN A 1 363 ? -3.842 -0.751 25.520 1.00 81.25 363 ASN A O 1
ATOM 2822 N N . LEU A 1 364 ? -2.189 -1.613 24.269 1.00 85.75 364 LEU A N 1
ATOM 2823 C CA . LEU A 1 364 ? -1.132 -1.340 25.230 1.00 85.75 364 LEU A CA 1
ATOM 2824 C C . LEU A 1 364 ? -0.665 0.111 25.097 1.00 85.75 364 LEU A C 1
ATOM 2826 O O . LEU A 1 364 ? -0.405 0.607 24.003 1.00 85.75 364 LEU A O 1
ATOM 2830 N N . GLY A 1 365 ? -0.500 0.784 26.235 1.00 86.75 365 GLY A N 1
ATOM 2831 C CA . GLY A 1 365 ? 0.181 2.074 26.273 1.00 86.75 365 GLY A CA 1
ATOM 2832 C C . GLY A 1 365 ? 1.662 1.938 25.906 1.00 86.75 365 GLY A C 1
ATOM 2833 O O . GLY A 1 365 ? 2.261 0.875 26.074 1.00 86.75 365 GLY A O 1
ATOM 2834 N N . PHE A 1 366 ? 2.274 3.042 25.471 1.00 86.62 366 PHE A N 1
ATOM 2835 C CA . PHE A 1 366 ? 3.676 3.100 25.030 1.00 86.62 366 PHE A CA 1
ATOM 2836 C C . PHE A 1 366 ? 4.667 2.452 26.017 1.00 86.62 366 PHE A C 1
ATOM 2838 O O . PHE A 1 366 ? 5.575 1.738 25.601 1.00 86.62 366 PHE A O 1
ATOM 2845 N N . ILE A 1 367 ? 4.469 2.658 27.325 1.00 90.94 367 ILE A N 1
ATOM 2846 C CA . ILE A 1 367 ? 5.338 2.114 28.382 1.00 90.94 367 ILE A CA 1
ATOM 2847 C C . ILE A 1 367 ? 5.314 0.583 28.381 1.00 90.94 367 ILE A C 1
ATOM 2849 O O . ILE A 1 367 ? 6.371 -0.036 28.304 1.00 90.94 367 ILE A O 1
ATOM 2853 N N . VAL A 1 368 ? 4.118 -0.011 28.419 1.00 91.56 368 VAL A N 1
ATOM 2854 C CA . VAL A 1 368 ? 3.930 -1.469 28.477 1.00 91.56 368 VAL A CA 1
ATOM 2855 C C . VAL A 1 368 ? 4.330 -2.114 27.152 1.00 91.56 368 VAL A C 1
ATOM 2857 O O . VAL A 1 368 ? 5.008 -3.134 27.145 1.00 91.56 368 VAL A O 1
ATOM 2860 N N . TYR A 1 369 ? 3.975 -1.496 26.021 1.00 88.69 369 TYR A N 1
ATOM 2861 C CA . TYR A 1 369 ? 4.305 -2.018 24.692 1.00 88.69 369 TYR A CA 1
ATOM 2862 C C . TYR A 1 369 ? 5.818 -2.220 24.501 1.00 88.69 369 TYR A C 1
ATOM 2864 O O . TYR A 1 369 ? 6.249 -3.235 23.957 1.00 88.69 369 TYR A O 1
ATOM 2872 N N . TYR A 1 370 ? 6.632 -1.273 24.981 1.00 90.62 370 TYR A N 1
ATOM 2873 C CA . TYR A 1 370 ? 8.094 -1.340 24.903 1.00 90.62 370 TYR A CA 1
ATOM 2874 C C . TYR A 1 370 ? 8.763 -1.877 26.178 1.00 90.62 370 TYR A C 1
ATOM 2876 O O . TYR A 1 370 ? 9.992 -1.895 26.244 1.00 90.62 370 TYR A O 1
ATOM 2884 N N . ASN A 1 371 ? 7.985 -2.327 27.171 1.00 94.25 371 ASN A N 1
ATOM 2885 C CA . ASN A 1 371 ? 8.475 -2.789 28.475 1.00 94.25 371 ASN A CA 1
ATOM 2886 C C . ASN A 1 371 ? 9.434 -1.787 29.152 1.00 94.25 371 ASN A C 1
ATOM 2888 O O . ASN A 1 371 ? 10.448 -2.165 29.744 1.00 94.25 371 ASN A O 1
ATOM 2892 N N . ILE A 1 372 ? 9.156 -0.486 29.020 1.00 94.94 372 ILE A N 1
ATOM 2893 C CA . ILE A 1 372 ? 10.019 0.581 29.550 1.00 94.94 372 ILE A CA 1
ATOM 2894 C C . ILE A 1 372 ? 10.040 0.542 31.079 1.00 94.94 372 ILE A C 1
ATOM 2896 O O . ILE A 1 372 ? 11.082 0.763 31.685 1.00 94.94 372 ILE A O 1
ATOM 2900 N N . ASP A 1 373 ? 8.911 0.221 31.701 1.00 94.81 373 ASP A N 1
ATOM 2901 C CA . ASP A 1 373 ? 8.782 -0.035 33.135 1.00 94.81 373 ASP A CA 1
ATOM 2902 C C . ASP A 1 373 ? 9.716 -1.158 33.616 1.00 94.81 373 ASP A C 1
ATOM 2904 O O . ASP A 1 373 ? 10.440 -0.976 34.598 1.00 94.81 373 ASP A O 1
ATOM 2908 N N . LEU A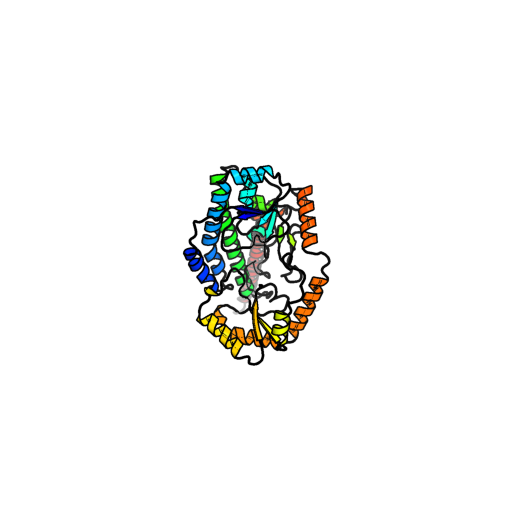 1 374 ? 9.782 -2.276 32.886 1.00 94.00 374 LEU A N 1
ATOM 2909 C CA . LEU A 1 374 ? 10.699 -3.378 33.190 1.00 94.00 374 LEU A CA 1
ATOM 2910 C C . LEU A 1 374 ? 12.161 -2.980 32.978 1.00 94.00 374 LEU A C 1
ATOM 2912 O O . LEU A 1 374 ? 13.005 -3.284 33.820 1.00 94.00 374 LEU A O 1
ATOM 2916 N N . LEU A 1 375 ? 12.478 -2.275 31.888 1.00 94.88 375 LEU A N 1
ATOM 2917 C CA . LEU A 1 375 ? 13.836 -1.781 31.640 1.00 94.88 375 LEU A CA 1
ATOM 2918 C C . LEU A 1 375 ? 14.285 -0.821 32.745 1.00 94.88 375 LEU A C 1
ATOM 2920 O O . LEU A 1 375 ? 15.395 -0.957 33.259 1.00 94.88 375 LEU A O 1
ATOM 2924 N N . LEU A 1 376 ? 13.416 0.100 33.165 1.00 94.50 376 LEU A N 1
ATOM 2925 C CA . LEU A 1 376 ? 13.686 1.013 34.272 1.00 94.50 376 LEU A CA 1
ATOM 2926 C C . LEU A 1 376 ? 13.922 0.241 35.575 1.00 94.50 376 LEU A C 1
ATOM 2928 O O . LEU A 1 376 ? 14.937 0.477 36.227 1.00 94.50 376 LEU A O 1
ATOM 2932 N N . MET A 1 377 ? 13.070 -0.732 35.909 1.00 94.00 377 MET A N 1
ATOM 2933 C CA . MET A 1 377 ? 13.247 -1.592 37.087 1.00 94.00 377 MET A CA 1
ATOM 2934 C C . MET A 1 377 ? 14.580 -2.358 37.061 1.00 94.00 377 MET A C 1
ATOM 2936 O O . MET A 1 377 ? 15.283 -2.427 38.067 1.00 94.00 377 MET A O 1
ATOM 2940 N N . LEU A 1 378 ? 14.971 -2.913 35.912 1.00 92.81 378 LEU A N 1
ATOM 2941 C CA . LEU A 1 378 ? 16.256 -3.600 35.776 1.00 92.81 378 LEU A CA 1
ATOM 2942 C C . LEU A 1 378 ? 17.421 -2.618 35.952 1.00 92.81 378 LEU A C 1
ATOM 2944 O O . LEU A 1 378 ? 18.365 -2.905 36.688 1.00 92.81 378 LEU A O 1
ATOM 2948 N N . THR A 1 379 ? 17.361 -1.435 35.336 1.00 92.88 379 THR A N 1
ATOM 2949 C CA . THR A 1 379 ? 18.439 -0.443 35.468 1.00 92.88 379 THR A CA 1
ATOM 2950 C C . THR A 1 379 ? 18.613 0.046 36.905 1.00 92.88 379 THR A C 1
ATOM 2952 O O . THR A 1 379 ? 19.750 0.155 37.360 1.00 92.88 379 THR A O 1
ATOM 2955 N N . THR A 1 380 ? 17.530 0.270 37.655 1.00 92.19 380 THR A N 1
ATOM 2956 C CA . THR A 1 380 ? 17.609 0.715 39.055 1.00 92.19 380 THR A CA 1
ATOM 2957 C C . THR A 1 380 ? 18.159 -0.359 39.992 1.00 92.19 380 THR A C 1
ATOM 2959 O O . THR A 1 380 ? 18.814 -0.009 40.969 1.00 92.19 380 THR A O 1
ATOM 2962 N N . ILE A 1 381 ? 17.965 -1.647 39.690 1.00 92.38 381 ILE A N 1
ATOM 2963 C CA . ILE A 1 381 ? 18.528 -2.761 40.471 1.00 92.38 381 ILE A CA 1
ATOM 2964 C C . ILE A 1 381 ? 20.003 -3.008 40.116 1.00 92.38 381 ILE A C 1
ATOM 2966 O O . ILE A 1 381 ? 20.850 -3.140 41.002 1.00 92.38 381 ILE A O 1
ATOM 2970 N N . PHE A 1 382 ? 20.338 -3.064 38.823 1.00 92.50 382 PHE A N 1
ATOM 2971 C CA . PHE A 1 382 ? 21.670 -3.480 38.375 1.00 92.50 382 PHE A CA 1
ATOM 2972 C C . PHE A 1 382 ? 22.710 -2.351 38.382 1.00 92.50 382 PHE A C 1
ATOM 2974 O O . PHE A 1 382 ? 23.882 -2.626 38.649 1.00 92.50 382 PHE A O 1
ATOM 2981 N N . LEU A 1 383 ? 22.336 -1.085 38.146 1.00 91.25 383 LEU A N 1
ATOM 2982 C CA . LEU A 1 383 ? 23.300 0.030 38.154 1.00 91.25 383 LEU A CA 1
ATOM 2983 C C . LEU A 1 383 ? 23.987 0.229 39.519 1.00 91.25 383 LEU A C 1
ATOM 2985 O O . LEU A 1 383 ? 25.215 0.353 39.531 1.00 91.25 383 LEU A O 1
ATOM 2989 N N . PRO A 1 384 ? 23.279 0.211 40.669 1.00 92.50 384 PRO A N 1
ATOM 2990 C CA . PRO A 1 384 ? 23.923 0.294 41.979 1.00 92.50 384 PRO A CA 1
ATOM 2991 C C . PRO A 1 384 ? 24.832 -0.899 42.262 1.00 92.50 384 PRO A C 1
ATOM 2993 O O . PRO A 1 384 ? 25.909 -0.720 42.824 1.00 92.50 384 PRO A O 1
ATOM 2996 N N . PHE A 1 385 ? 24.440 -2.104 41.838 1.00 91.62 385 PHE A N 1
ATOM 2997 C CA . PHE A 1 385 ? 25.253 -3.309 42.003 1.00 91.62 385 PHE A CA 1
ATOM 2998 C C . PHE A 1 385 ? 26.560 -3.233 41.201 1.00 91.62 385 PHE A C 1
ATOM 3000 O O . PHE A 1 385 ? 27.637 -3.491 41.738 1.00 91.62 385 PHE A O 1
ATOM 3007 N N . ILE A 1 386 ? 26.497 -2.785 39.942 1.00 91.19 386 ILE A N 1
ATOM 3008 C CA . ILE A 1 386 ? 27.688 -2.518 39.122 1.00 91.19 386 ILE A CA 1
ATOM 3009 C C . ILE A 1 386 ? 28.539 -1.416 39.767 1.00 91.19 386 ILE A C 1
ATOM 3011 O O . ILE A 1 386 ? 29.757 -1.562 39.879 1.00 91.19 386 ILE A O 1
ATOM 3015 N N . GLY A 1 387 ? 27.911 -0.337 40.244 1.00 91.81 387 GLY A N 1
ATOM 3016 C CA . GLY A 1 387 ? 28.586 0.742 40.966 1.00 91.81 387 GLY A CA 1
ATOM 3017 C C . GLY A 1 387 ? 29.319 0.246 42.215 1.00 91.81 387 GLY A C 1
ATOM 3018 O O . GLY A 1 387 ? 30.473 0.616 42.438 1.00 91.81 387 GLY A O 1
ATOM 3019 N N . PHE A 1 388 ? 28.692 -0.648 42.983 1.00 93.56 388 PHE A N 1
ATOM 3020 C CA . PHE A 1 388 ? 29.280 -1.295 44.151 1.00 93.56 388 PHE A CA 1
ATOM 3021 C C . PHE A 1 388 ? 30.480 -2.170 43.778 1.00 93.56 388 PHE A C 1
ATOM 3023 O O . PHE A 1 388 ? 31.533 -2.043 44.400 1.00 93.56 388 PHE A O 1
ATOM 3030 N N . ILE A 1 389 ? 30.375 -2.994 42.729 1.00 93.44 389 ILE A N 1
ATOM 3031 C CA . ILE A 1 389 ? 31.499 -3.806 42.235 1.00 93.44 389 ILE A CA 1
ATOM 3032 C C . ILE A 1 389 ? 32.670 -2.908 41.821 1.00 93.44 389 ILE A C 1
ATOM 3034 O O . ILE A 1 389 ? 33.802 -3.139 42.243 1.00 93.44 389 ILE A O 1
ATOM 3038 N N . VAL A 1 390 ? 32.417 -1.854 41.040 1.00 93.81 390 VAL A N 1
ATOM 3039 C CA . VAL A 1 390 ? 33.463 -0.913 40.602 1.00 93.81 390 VAL A CA 1
ATOM 3040 C C . VAL A 1 390 ? 34.106 -0.209 41.798 1.00 93.81 390 VAL A C 1
ATOM 3042 O O . VAL A 1 390 ? 35.331 -0.067 41.845 1.00 93.81 390 VAL A O 1
ATOM 3045 N N . TYR A 1 391 ? 33.305 0.219 42.776 1.00 94.25 391 TYR A N 1
ATOM 3046 C CA . TYR A 1 391 ? 33.800 0.806 44.019 1.00 94.25 391 TYR A CA 1
ATOM 3047 C C . TYR A 1 391 ? 34.688 -0.177 44.790 1.00 94.25 391 TYR A C 1
ATOM 3049 O O . TYR A 1 391 ? 35.801 0.178 45.180 1.00 94.25 391 TYR A O 1
ATOM 3057 N N . PHE A 1 392 ? 34.242 -1.422 44.949 1.00 93.56 392 PHE A N 1
ATOM 3058 C CA . PHE A 1 392 ? 34.963 -2.465 45.670 1.00 93.56 392 PHE A CA 1
ATOM 3059 C C . PHE A 1 392 ? 36.282 -2.842 44.980 1.00 93.56 392 PHE A C 1
ATOM 3061 O O . PHE A 1 392 ? 37.320 -2.930 45.635 1.00 93.56 392 PHE A O 1
ATOM 3068 N N . VAL A 1 393 ? 36.292 -2.959 43.648 1.00 93.38 393 VAL A N 1
ATOM 3069 C CA . VAL A 1 393 ? 37.516 -3.181 42.858 1.00 93.38 393 VAL A CA 1
ATOM 3070 C C . VAL A 1 393 ? 38.488 -2.008 43.007 1.00 93.38 393 VAL A C 1
ATOM 3072 O O . VAL A 1 393 ? 39.680 -2.226 43.226 1.00 93.38 393 VAL A O 1
ATOM 3075 N N . LYS A 1 394 ? 38.007 -0.756 42.959 1.00 91.19 394 LYS A N 1
ATOM 3076 C CA . LYS A 1 394 ? 38.850 0.429 43.213 1.00 91.19 394 LYS A CA 1
ATOM 3077 C C . LYS A 1 394 ? 39.409 0.438 44.637 1.00 91.19 394 LYS A C 1
ATOM 3079 O O . LYS A 1 394 ? 40.564 0.818 44.828 1.00 91.19 394 LYS A O 1
ATOM 3084 N N . LEU A 1 395 ? 38.618 0.023 45.625 1.00 90.75 395 LEU A N 1
ATOM 3085 C CA . LEU A 1 395 ? 39.037 -0.077 47.022 1.00 90.75 395 LEU A CA 1
ATOM 3086 C C . LEU A 1 395 ? 40.142 -1.129 47.202 1.00 90.75 395 LEU A C 1
ATOM 3088 O O . LEU A 1 395 ? 41.171 -0.834 47.813 1.00 90.75 395 LEU A O 1
ATOM 3092 N N . LEU A 1 396 ? 39.965 -2.322 46.627 1.00 89.69 396 LEU A N 1
ATOM 3093 C CA . LEU A 1 396 ? 40.975 -3.384 46.629 1.00 89.69 396 LEU A CA 1
ATOM 3094 C C . LEU A 1 396 ? 42.249 -2.956 45.893 1.00 89.69 396 LEU A C 1
ATOM 3096 O O . LEU A 1 396 ? 43.341 -3.097 46.437 1.00 89.69 396 LEU A O 1
ATOM 3100 N N . GLY A 1 397 ? 42.120 -2.346 44.711 1.00 86.44 397 GLY A N 1
ATOM 3101 C CA . GLY A 1 397 ? 43.253 -1.806 43.960 1.00 86.44 397 GLY A CA 1
ATOM 3102 C C . GLY A 1 397 ? 44.050 -0.782 44.773 1.00 86.44 397 GLY A C 1
ATOM 3103 O O . GLY A 1 397 ? 45.268 -0.897 44.887 1.00 86.44 397 GLY A O 1
ATOM 3104 N N . ARG A 1 398 ? 43.378 0.174 45.431 1.00 82.38 398 ARG A N 1
ATOM 3105 C CA . ARG A 1 398 ? 44.045 1.147 46.317 1.00 82.38 398 ARG A CA 1
ATOM 3106 C C . ARG A 1 398 ? 44.801 0.472 47.464 1.00 82.38 398 ARG A C 1
ATOM 3108 O O . ARG A 1 398 ? 45.926 0.876 47.746 1.00 82.38 398 ARG A O 1
ATOM 3115 N N . ARG A 1 399 ? 44.240 -0.570 48.089 1.00 76.62 399 ARG A N 1
ATOM 3116 C CA . ARG A 1 399 ? 44.925 -1.327 49.154 1.00 76.62 399 ARG A CA 1
ATOM 3117 C C . ARG A 1 399 ? 46.146 -2.099 48.639 1.00 76.62 399 ARG A C 1
ATOM 3119 O O . ARG A 1 399 ? 47.202 -2.030 49.264 1.00 76.62 399 ARG A O 1
ATOM 3126 N N . CYS A 1 400 ? 46.048 -2.757 47.483 1.00 72.81 400 CYS A N 1
ATOM 3127 C CA . CYS A 1 400 ? 47.166 -3.497 46.887 1.00 72.81 400 CYS A CA 1
ATOM 3128 C C . CYS A 1 400 ? 48.326 -2.586 46.439 1.00 72.81 400 CYS A C 1
ATOM 3130 O O . CYS A 1 400 ? 49.487 -2.954 46.605 1.00 72.81 400 CYS A O 1
ATOM 3132 N N . PHE A 1 401 ? 48.045 -1.384 45.918 1.00 60.44 401 PHE A N 1
ATOM 3133 C CA . PHE A 1 401 ? 49.090 -0.425 45.528 1.00 60.44 401 PHE A CA 1
ATOM 3134 C C . PHE A 1 401 ? 49.656 0.386 46.708 1.00 60.44 401 PHE A C 1
ATOM 3136 O O . PHE A 1 401 ? 50.819 0.781 46.659 1.00 60.44 401 PHE A O 1
ATOM 3143 N N . SER A 1 402 ? 48.886 0.598 47.784 1.00 56.84 402 SER A N 1
ATOM 3144 C CA . SER A 1 402 ? 49.372 1.260 49.007 1.00 56.84 402 SER A CA 1
ATOM 3145 C C . SER A 1 402 ? 50.383 0.401 49.773 1.00 56.84 402 SER A C 1
ATOM 3147 O O . SER A 1 402 ? 51.374 0.926 50.266 1.00 56.84 402 SER A O 1
ATOM 3149 N N . SER A 1 403 ? 50.191 -0.923 49.818 1.00 53.78 403 SER A N 1
ATOM 3150 C CA . SER A 1 403 ? 51.102 -1.851 50.512 1.00 53.78 403 SER A CA 1
ATOM 3151 C C . SER A 1 403 ? 52.494 -1.961 49.862 1.00 53.78 403 SER A C 1
ATOM 3153 O O . SER A 1 403 ? 53.442 -2.392 50.514 1.00 53.78 403 SER A O 1
ATOM 3155 N N . ARG A 1 404 ? 52.657 -1.553 48.595 1.00 51.78 404 ARG A N 1
ATOM 3156 C CA . ARG A 1 404 ? 53.932 -1.669 47.864 1.00 51.78 404 ARG A CA 1
ATOM 3157 C C . ARG A 1 404 ? 54.889 -0.485 48.078 1.00 51.78 404 ARG A C 1
ATOM 3159 O O . ARG A 1 404 ? 56.041 -0.584 47.674 1.00 51.78 404 ARG A O 1
ATOM 3166 N N . LYS A 1 405 ? 54.443 0.618 48.697 1.00 51.25 405 LYS A N 1
ATOM 3167 C CA . LYS A 1 405 ? 55.260 1.832 48.915 1.00 51.25 405 LYS A CA 1
ATOM 3168 C C . LYS A 1 405 ? 56.049 1.863 50.234 1.00 51.25 405 LYS A C 1
ATOM 3170 O O . LYS A 1 405 ? 56.861 2.760 50.401 1.00 51.25 405 LYS A O 1
ATOM 3175 N N . GLU A 1 406 ? 55.871 0.895 51.133 1.00 52.44 406 GLU A N 1
ATOM 3176 C CA . GLU A 1 406 ? 56.497 0.898 52.473 1.00 52.44 406 GLU A CA 1
ATOM 3177 C C . GLU A 1 406 ? 57.797 0.073 52.602 1.00 52.44 406 GLU A C 1
ATOM 3179 O O . GLU A 1 406 ? 58.266 -0.177 53.707 1.00 52.44 406 GLU A O 1
ATOM 3184 N N . LYS A 1 407 ? 58.432 -0.341 51.496 1.00 47.22 407 LYS A N 1
ATOM 3185 C CA . LYS A 1 407 ? 59.757 -0.998 51.536 1.00 47.22 407 LYS A CA 1
ATOM 3186 C C . LYS A 1 407 ? 60.759 -0.351 50.585 1.00 47.22 407 LYS A C 1
ATOM 3188 O O . LYS A 1 407 ? 61.113 -0.927 49.558 1.00 47.22 407 LYS A O 1
ATOM 3193 N N . THR A 1 408 ? 61.230 0.841 50.934 1.00 48.59 408 THR A N 1
ATOM 3194 C CA . THR A 1 408 ? 62.561 1.320 50.529 1.00 48.59 408 THR A CA 1
ATOM 3195 C C . THR A 1 408 ? 63.037 2.340 51.562 1.00 48.59 408 THR A C 1
ATOM 3197 O O . THR A 1 408 ? 62.741 3.527 51.455 1.00 48.59 408 THR A O 1
ATOM 3200 N N . GLN A 1 409 ? 63.718 1.848 52.593 1.00 39.31 409 GLN A N 1
ATOM 3201 C CA . GLN A 1 409 ? 64.607 2.625 53.447 1.00 39.31 409 GLN A CA 1
ATOM 3202 C C . GLN A 1 409 ? 65.833 1.770 53.742 1.00 39.31 409 GLN A C 1
ATOM 3204 O O . GLN A 1 409 ? 65.634 0.542 53.916 1.00 39.31 409 GLN A O 1
#

Sequence (409 aa):
VTLQPVIDPSLATNGTTKSRVIQHGPFSDSSRTTRNDDMKPIWTTGAANPMSIVMFVPMIADMSVKTMTHLLDDKQLLEQLKAEKFDVAITELFDFIGIGVLEAIGLKNIVGAHSSAIVEGTASAIGAPIIPSYMPASYGVTDDSTDIWTRFTNLMFTGASWYFQTGVVSAIDRLLKEKLREKATPIWDIISNMSWVLVNTEPLLDFDRPTLHKIVHVGGLSVHKPKPLSKEWNQILNLRPRTILISFGSVAQSVLMPDLMKKTIINVIKSRDKCQTRTKYSRHVLSRALGGIVVEKSELLGGKGLHKAIDQVIGDRRYQTSASRISRLLSRRPFTPEDKLVKAIELAAEFGDLPESKVAGRNLGFIVYYNIDLLLMLTTIFLPFIGFIVYFVKLLGRRCFSSRKEKTQ

Foldseek 3Di:
DAEAECQDPVDPDPLDDPDDYDYDDDPPPDDPVNVLVVLLVVLVPWLQDLVSLVVCQVVLLVSLLSSLVVCLPPPVNLVVVLVVVDLEEEDELQLCSVVLSCVSSPNLLYEYEYPAADALLLCLLQVHDDDLQQFAGRSHDAHRDNDPVSSVSRVSNNVSSNCRSVSNQVSVQVSSCVSVNPPDDRPSNSSNQHQAYEHQDDCLLHDDDDGAPRYQHLHCVVPDDDDDDPPVVVVQCVVAPAEDEAADDDSNDCVSHPVLLVVLVVVLVVVPPGYHYDYDYDDDSCCRQLVQDDDISVCSNVNPRVNVRVCCCVVDCSSVVSVVVVVVVLVPDPDHSVRSVVVSVVCSSVPPGDPVRGDPLSPDDPCVNVVVVVVVVVCVVVVVVVVVVVVVVVVVVCVVVVVVPPPDD